Protein AF-A0A165YW64-F1 (afdb_monomer_lite)

Foldseek 3Di:
DDDDDDDDDDPPVVVLVVQLVVLLVVLVVLCVVFVQWDAPSVLRKIFGDLPDDFLQLEAEEEEEQALQLSQLRSLLHFQLFHRMYTYHSHRQGHHALVSLLVRCCRSCSPHQHYEYEYWLNHDPVNVVRNVSSVVVCCVPPVHHYYYAYAANAPDDTRRQSSNLLRLLLSNLSRVHFGPVQSRLLSHLQRLQKFKDKDFDAALLVVQPDPDDDSVVVSLVVLLVVLVVRVCCRQVPCPRHVAGNLHDDPPDPDWEKEKEKEWEANYDPVNLVSNVVSNQVVCVVVVHFYPFYYYWYRPGPPNTGMIMIMMGRQVSSVVSSLVVQLVVVVVVCVVDDDDDDDPVRSVVVSVVVVVVSVRDRSQVSLQDDTSGNTRDHGTDRPPPPPPPDPDDDDDDDDDDPDDDDDDDDDDDDDDDDDDDDDDDDDDDDDDPDDDDDDDDDDDDDDDDDDDDDD

Organism: NCBI:txid1314776

Structure (mmCIF, N/CA/C/O backbone):
data_AF-A0A165YW64-F1
#
_entry.id   AF-A0A165YW64-F1
#
loop_
_atom_site.group_PDB
_atom_site.id
_atom_site.type_symbol
_atom_site.label_atom_id
_atom_site.label_alt_id
_atom_site.label_comp_id
_atom_site.label_asym_id
_atom_site.label_entity_id
_atom_site.label_seq_id
_atom_site.pdbx_PDB_ins_code
_atom_site.Cartn_x
_atom_site.Cartn_y
_atom_site.Cartn_z
_atom_site.occupancy
_atom_site.B_iso_or_equiv
_atom_site.auth_seq_id
_atom_site.auth_comp_id
_atom_site.auth_asym_id
_atom_site.auth_atom_id
_atom_site.pdbx_PDB_model_num
ATOM 1 N N . MET A 1 1 ? 56.753 17.515 10.673 1.00 36.50 1 MET A N 1
ATOM 2 C CA . MET A 1 1 ? 55.726 18.002 9.728 1.00 36.50 1 MET A CA 1
ATOM 3 C C . MET A 1 1 ? 55.864 17.228 8.427 1.00 36.50 1 MET A C 1
ATOM 5 O O . MET A 1 1 ? 56.691 17.586 7.604 1.00 36.50 1 MET A O 1
ATOM 9 N N . ILE A 1 2 ? 55.116 16.137 8.265 1.00 29.62 2 ILE A N 1
ATOM 10 C CA . ILE A 1 2 ? 54.940 15.476 6.967 1.00 29.62 2 ILE A CA 1
ATOM 11 C C . ILE A 1 2 ? 53.441 15.556 6.698 1.00 29.62 2 ILE A C 1
ATOM 13 O O . ILE A 1 2 ? 52.649 14.894 7.360 1.00 29.62 2 ILE A O 1
ATOM 17 N N . SER A 1 3 ? 53.073 16.486 5.820 1.00 30.42 3 SER A N 1
ATOM 18 C CA . SER A 1 3 ? 51.705 16.710 5.366 1.00 30.42 3 SER A CA 1
ATOM 19 C C . SER A 1 3 ? 51.366 15.645 4.328 1.00 30.42 3 SER A C 1
ATOM 21 O O . SER A 1 3 ? 51.905 15.658 3.221 1.00 30.42 3 SER A O 1
ATOM 23 N N . THR A 1 4 ? 50.505 14.695 4.685 1.00 31.25 4 THR A N 1
ATOM 24 C CA . THR A 1 4 ? 49.894 13.768 3.732 1.00 31.25 4 THR A CA 1
ATOM 25 C C . THR A 1 4 ? 48.622 14.401 3.182 1.00 31.25 4 THR A C 1
ATOM 27 O O . THR A 1 4 ? 47.526 14.264 3.718 1.00 31.25 4 THR A O 1
ATOM 30 N N . SER A 1 5 ? 48.781 15.113 2.070 1.00 33.47 5 SER A N 1
ATOM 31 C CA . SER A 1 5 ? 47.681 15.517 1.196 1.00 33.47 5 SER A CA 1
ATOM 32 C C . SER A 1 5 ? 47.008 14.255 0.629 1.00 33.47 5 SER A C 1
ATOM 34 O O . SER A 1 5 ? 47.490 13.673 -0.347 1.00 33.47 5 SER A O 1
ATOM 36 N N . LYS A 1 6 ? 45.888 13.826 1.222 1.00 32.44 6 LYS A N 1
ATOM 37 C CA . LYS A 1 6 ? 44.935 12.928 0.558 1.00 32.44 6 LYS A CA 1
ATOM 38 C C . LYS A 1 6 ? 44.169 13.740 -0.489 1.00 32.44 6 LYS A C 1
ATOM 40 O O . LYS A 1 6 ? 43.335 14.570 -0.143 1.00 32.44 6 LYS A O 1
ATOM 45 N N . LYS A 1 7 ? 44.464 13.502 -1.768 1.00 32.09 7 LYS A N 1
ATOM 46 C CA . LYS A 1 7 ? 43.533 13.824 -2.859 1.00 32.09 7 LYS A CA 1
ATOM 47 C C . LYS A 1 7 ? 42.295 12.921 -2.720 1.00 32.09 7 LYS A C 1
ATOM 49 O O . LYS A 1 7 ? 42.489 11.739 -2.436 1.00 32.09 7 LYS A O 1
ATOM 54 N N . PRO A 1 8 ? 41.067 13.419 -2.936 1.00 33.09 8 PRO A N 1
ATOM 55 C CA . PRO A 1 8 ? 39.895 12.559 -3.026 1.00 33.09 8 PRO A CA 1
ATOM 56 C C . PRO A 1 8 ? 39.955 11.795 -4.356 1.00 33.09 8 PRO A C 1
ATOM 58 O O . PRO A 1 8 ? 40.116 12.393 -5.421 1.00 33.09 8 PRO A O 1
ATOM 61 N N . VAL A 1 9 ? 39.898 10.469 -4.281 1.00 35.78 9 VAL A N 1
ATOM 62 C CA . VAL A 1 9 ? 39.930 9.547 -5.420 1.00 35.78 9 VAL A CA 1
ATOM 63 C C . VAL A 1 9 ? 38.568 8.852 -5.470 1.00 35.78 9 VAL A C 1
ATOM 65 O O . VAL A 1 9 ? 38.279 8.038 -4.613 1.00 35.78 9 VAL A O 1
ATOM 68 N N . SER A 1 10 ? 37.736 9.232 -6.444 1.00 39.12 10 SER A N 1
ATOM 69 C CA . SER A 1 10 ? 36.777 8.378 -7.175 1.00 39.12 10 SER A CA 1
ATOM 70 C C . SER A 1 10 ? 36.027 7.245 -6.432 1.00 39.12 10 SER A C 1
ATOM 72 O O . SER A 1 10 ? 36.066 6.104 -6.895 1.00 39.12 10 SER A O 1
ATOM 74 N N . ASP A 1 11 ? 35.303 7.533 -5.348 1.00 42.44 11 ASP A N 1
ATOM 75 C CA . ASP A 1 11 ? 34.537 6.507 -4.607 1.00 42.44 11 ASP A CA 1
ATOM 76 C C . ASP A 1 11 ? 33.078 6.307 -5.089 1.00 42.44 11 ASP A C 1
ATOM 78 O O . ASP A 1 11 ? 32.465 5.282 -4.785 1.00 42.44 11 ASP A O 1
ATOM 82 N N . ASP A 1 12 ? 32.521 7.204 -5.912 1.00 44.50 12 ASP A N 1
ATOM 83 C CA . ASP A 1 12 ? 31.089 7.146 -6.272 1.00 44.50 12 ASP A CA 1
ATOM 84 C C . ASP A 1 12 ? 30.727 6.030 -7.275 1.00 44.50 12 ASP A C 1
ATOM 86 O O . ASP A 1 12 ? 29.660 5.424 -7.176 1.00 44.50 12 ASP A O 1
ATOM 90 N N . LEU A 1 13 ? 31.612 5.679 -8.219 1.00 42.59 13 LEU A N 1
ATOM 91 C CA . LEU A 1 13 ? 31.300 4.655 -9.234 1.00 42.59 13 LEU A CA 1
ATOM 92 C C . LEU A 1 13 ? 31.351 3.213 -8.701 1.00 42.59 13 LEU A C 1
ATOM 94 O O . LEU A 1 13 ? 30.583 2.367 -9.164 1.00 42.59 13 LEU A O 1
ATOM 98 N N . ASN A 1 14 ? 32.217 2.927 -7.725 1.00 46.09 14 ASN A N 1
ATOM 99 C CA . ASN A 1 14 ? 32.322 1.586 -7.138 1.00 46.09 14 ASN A CA 1
ATOM 100 C C . ASN A 1 14 ? 31.138 1.278 -6.207 1.00 46.09 14 ASN A C 1
ATOM 102 O O . ASN A 1 14 ? 30.728 0.123 -6.089 1.00 46.09 14 ASN A O 1
ATOM 106 N N . ASN A 1 15 ? 30.548 2.304 -5.588 1.00 50.34 15 ASN A N 1
ATOM 107 C CA . ASN A 1 15 ? 29.422 2.136 -4.673 1.00 50.34 15 ASN A CA 1
ATOM 108 C C . ASN A 1 15 ? 28.105 1.848 -5.426 1.00 50.34 15 ASN A C 1
ATOM 110 O O . ASN A 1 15 ? 27.335 0.975 -5.031 1.00 50.34 15 ASN A O 1
ATOM 114 N N . ILE A 1 16 ? 27.881 2.491 -6.580 1.00 50.41 16 ILE A N 1
ATOM 115 C CA . ILE A 1 16 ? 26.672 2.301 -7.408 1.00 50.41 16 ILE A CA 1
ATOM 116 C C . ILE A 1 16 ? 26.576 0.873 -7.979 1.00 50.41 16 ILE A C 1
ATOM 118 O O . ILE A 1 16 ? 25.490 0.287 -8.012 1.00 50.41 16 ILE A O 1
ATOM 122 N N . GLN A 1 17 ? 27.702 0.271 -8.389 1.00 52.69 17 GLN A N 1
ATOM 123 C CA . GLN A 1 17 ? 27.714 -1.130 -8.842 1.00 52.69 17 GLN A CA 1
ATOM 124 C C . GLN A 1 17 ? 27.341 -2.111 -7.715 1.00 52.69 17 GLN A C 1
ATOM 126 O O . GLN A 1 17 ? 26.695 -3.126 -7.984 1.00 52.69 17 GLN A O 1
ATOM 131 N N . SER A 1 18 ? 27.667 -1.780 -6.460 1.00 66.38 18 SER A N 1
ATOM 132 C CA . SER A 1 18 ? 27.325 -2.584 -5.281 1.00 66.38 18 SER A CA 1
ATOM 133 C C . SER A 1 18 ? 25.813 -2.585 -5.006 1.00 66.38 18 SER A C 1
ATOM 135 O O . SER A 1 18 ? 25.201 -3.656 -4.967 1.00 66.38 18 SER A O 1
ATOM 137 N N . TYR A 1 19 ? 25.169 -1.411 -4.941 1.00 69.94 19 TYR A N 1
ATOM 138 C CA . TYR A 1 19 ? 23.734 -1.299 -4.621 1.00 69.94 19 TYR A CA 1
ATOM 139 C C . TYR A 1 19 ? 22.820 -1.929 -5.669 1.00 69.94 19 TYR A C 1
ATOM 141 O O . TYR A 1 19 ? 21.901 -2.673 -5.323 1.00 69.94 19 TYR A O 1
ATOM 149 N N . LYS A 1 20 ? 23.096 -1.709 -6.959 1.00 78.19 20 LYS A N 1
ATOM 150 C CA . LYS A 1 20 ? 22.310 -2.325 -8.036 1.00 78.19 20 LYS A CA 1
ATOM 151 C C . LYS A 1 20 ? 22.379 -3.853 -7.987 1.00 78.19 20 LYS A C 1
ATOM 153 O O . LYS A 1 20 ? 21.370 -4.528 -8.187 1.00 78.19 20 LYS A O 1
ATOM 158 N N . SER A 1 21 ? 23.562 -4.407 -7.712 1.00 82.31 21 SER A N 1
ATOM 159 C CA . SER A 1 21 ? 23.748 -5.858 -7.608 1.00 82.31 21 SER A CA 1
ATOM 160 C C . SER A 1 21 ? 23.014 -6.457 -6.401 1.00 82.31 21 SER A C 1
ATOM 162 O O . SER A 1 21 ? 22.414 -7.532 -6.515 1.00 82.31 21 SER A O 1
ATOM 164 N N . LEU A 1 22 ? 22.988 -5.732 -5.277 1.00 82.50 22 LEU A N 1
ATOM 165 C CA . LEU A 1 22 ? 22.268 -6.119 -4.068 1.00 82.50 22 LEU A CA 1
ATOM 166 C C . LEU A 1 22 ? 20.752 -6.069 -4.282 1.00 82.50 22 LEU A C 1
ATOM 168 O O . LEU A 1 22 ? 20.064 -7.042 -3.975 1.00 82.50 22 LEU A O 1
ATOM 172 N N . LEU A 1 23 ? 20.248 -4.987 -4.884 1.00 84.94 23 LEU A N 1
ATOM 173 C CA . LEU A 1 23 ? 18.842 -4.839 -5.259 1.00 84.94 23 LEU A CA 1
ATOM 174 C C . LEU A 1 23 ? 18.388 -6.002 -6.144 1.00 84.94 23 LEU A C 1
ATOM 176 O O . LEU A 1 23 ? 17.419 -6.682 -5.821 1.00 84.94 23 LEU A O 1
ATOM 180 N N . LEU A 1 24 ? 19.110 -6.284 -7.232 1.00 89.31 24 LEU A N 1
ATOM 181 C CA . LEU A 1 24 ? 18.745 -7.373 -8.141 1.00 89.31 24 LEU A CA 1
ATOM 182 C C . LEU A 1 24 ? 18.795 -8.746 -7.462 1.00 89.31 24 LEU A C 1
ATOM 184 O O . LEU A 1 24 ? 17.939 -9.586 -7.736 1.00 89.31 24 LEU A O 1
ATOM 188 N N . SER A 1 25 ? 19.759 -8.976 -6.569 1.00 89.19 25 SER A N 1
ATOM 189 C CA . SER A 1 25 ? 19.835 -10.218 -5.789 1.00 89.19 25 SER A CA 1
ATOM 190 C C . SER A 1 25 ? 18.644 -10.355 -4.838 1.00 89.19 25 SER A C 1
ATOM 192 O O . SER A 1 25 ? 18.049 -11.430 -4.762 1.00 89.19 25 SER A O 1
ATOM 194 N N . SER A 1 26 ? 18.248 -9.259 -4.186 1.00 86.81 26 SER A N 1
ATOM 195 C CA . SER A 1 26 ? 17.062 -9.192 -3.329 1.00 86.81 26 SER A CA 1
ATOM 196 C C . SER A 1 26 ? 15.780 -9.478 -4.121 1.00 86.81 26 SER A C 1
ATOM 198 O O . SER A 1 26 ? 15.057 -10.418 -3.798 1.00 86.81 26 SER A O 1
ATOM 200 N N . LEU A 1 27 ? 15.548 -8.787 -5.242 1.00 90.88 27 LEU A N 1
ATOM 201 C CA . LEU A 1 27 ? 14.372 -9.017 -6.096 1.00 90.88 27 LEU A CA 1
ATOM 202 C C . LEU A 1 27 ? 14.333 -10.437 -6.669 1.00 90.88 27 LEU A C 1
ATOM 204 O O . LEU A 1 27 ? 13.272 -11.050 -6.787 1.00 90.88 27 LEU A O 1
ATOM 208 N N . ARG A 1 28 ? 15.498 -10.996 -7.007 1.00 91.81 28 ARG A N 1
ATOM 209 C CA . ARG A 1 28 ? 15.595 -12.385 -7.455 1.00 91.81 28 ARG A CA 1
ATOM 210 C C . ARG A 1 28 ? 15.244 -13.349 -6.326 1.00 91.81 28 ARG A C 1
ATOM 212 O O . ARG A 1 28 ? 14.564 -14.337 -6.586 1.00 91.81 28 ARG A O 1
ATOM 219 N N . SER A 1 29 ? 15.626 -13.053 -5.085 1.00 89.75 29 SER A N 1
ATOM 220 C CA . SER A 1 29 ? 15.212 -13.853 -3.927 1.00 89.75 29 SER A CA 1
ATOM 221 C C . SER A 1 29 ? 13.689 -13.889 -3.773 1.00 89.75 29 SER A C 1
ATOM 223 O O . SER A 1 29 ? 13.132 -14.962 -3.542 1.00 89.75 29 SER A O 1
ATOM 225 N N . SER A 1 30 ? 12.995 -12.776 -4.046 1.00 89.12 30 SER A N 1
ATOM 226 C CA . SER A 1 30 ? 11.531 -12.744 -4.050 1.00 89.12 30 SER A CA 1
ATOM 227 C C . SER A 1 30 ? 10.937 -13.726 -5.064 1.00 89.12 30 SER A C 1
ATOM 229 O O . SER A 1 30 ? 9.954 -14.386 -4.748 1.00 89.12 30 SER A O 1
ATOM 231 N N . THR A 1 31 ? 11.545 -13.921 -6.237 1.00 92.12 31 THR A N 1
ATOM 232 C CA . THR A 1 31 ? 11.069 -14.942 -7.197 1.00 92.12 31 THR A CA 1
ATOM 233 C C . THR A 1 31 ? 11.276 -16.383 -6.720 1.00 92.12 31 THR A C 1
ATOM 235 O O . THR A 1 31 ? 10.506 -17.267 -7.082 1.00 92.12 31 THR A O 1
ATOM 238 N N . PHE A 1 32 ? 12.280 -16.639 -5.875 1.00 90.94 32 PHE A N 1
ATOM 239 C CA . PHE A 1 32 ? 12.484 -17.964 -5.280 1.00 90.94 32 PHE A CA 1
ATOM 240 C C . PHE A 1 32 ? 11.483 -18.250 -4.159 1.00 90.94 32 PHE A C 1
ATOM 242 O O . PHE A 1 32 ? 11.038 -19.385 -4.009 1.00 90.94 32 PHE A O 1
ATOM 249 N N . LEU A 1 33 ? 11.123 -17.223 -3.386 1.00 88.69 33 LEU A N 1
ATOM 250 C CA . LEU A 1 33 ? 10.154 -17.323 -2.294 1.00 88.69 33 LEU A CA 1
ATOM 251 C C . LEU A 1 33 ? 8.702 -17.310 -2.788 1.00 88.69 33 LEU A C 1
ATOM 253 O O . LEU A 1 33 ? 7.826 -17.857 -2.125 1.00 88.69 33 LEU A O 1
ATOM 257 N N . ASN A 1 34 ? 8.435 -16.705 -3.948 1.00 89.69 34 ASN A N 1
ATOM 258 C CA . ASN A 1 34 ? 7.115 -16.681 -4.562 1.00 89.69 34 ASN A CA 1
ATOM 259 C C . ASN A 1 34 ? 7.194 -17.034 -6.059 1.00 89.69 34 ASN A C 1
ATOM 261 O O . ASN A 1 34 ? 7.514 -16.165 -6.875 1.00 89.69 34 ASN A O 1
ATOM 265 N N . PRO A 1 35 ? 6.831 -18.274 -6.446 1.00 89.75 35 PRO A N 1
ATOM 266 C CA . PRO A 1 35 ? 6.928 -18.744 -7.829 1.00 89.75 35 PRO A CA 1
ATOM 267 C C . PRO A 1 35 ? 5.914 -18.081 -8.773 1.00 89.75 35 PRO A C 1
ATOM 269 O O . PRO A 1 35 ? 5.966 -18.295 -9.981 1.00 89.75 35 PRO A O 1
ATOM 272 N N . THR A 1 36 ? 4.977 -17.284 -8.247 1.00 91.31 36 THR A N 1
ATOM 273 C CA . THR A 1 36 ? 4.047 -16.497 -9.069 1.00 91.31 36 THR A CA 1
ATOM 274 C C . THR A 1 36 ? 4.694 -15.247 -9.666 1.00 91.31 36 THR A C 1
ATOM 276 O O . THR A 1 36 ? 4.102 -14.623 -10.549 1.00 91.31 36 THR A O 1
ATOM 279 N N . LEU A 1 37 ? 5.895 -14.883 -9.204 1.00 94.00 37 LEU A N 1
ATOM 280 C CA . LEU A 1 37 ? 6.587 -13.657 -9.577 1.00 94.00 37 LEU A CA 1
ATOM 281 C C . LEU A 1 37 ? 7.701 -13.911 -10.588 1.00 94.00 37 LEU A C 1
ATOM 283 O O . LEU A 1 37 ? 8.436 -14.892 -10.516 1.00 94.00 37 LEU A O 1
ATOM 287 N N . ASN A 1 38 ? 7.871 -12.952 -11.488 1.00 95.44 38 ASN A N 1
ATOM 288 C CA . ASN A 1 38 ? 8.971 -12.869 -12.432 1.00 95.44 38 ASN A CA 1
ATOM 289 C C . ASN A 1 38 ? 9.756 -11.576 -12.204 1.00 95.44 38 ASN A C 1
ATOM 291 O O . ASN A 1 38 ? 9.208 -10.563 -11.772 1.00 95.44 38 ASN A O 1
ATOM 295 N N . LEU A 1 39 ? 11.042 -11.603 -12.551 1.00 95.50 39 LEU A N 1
ATOM 296 C CA . LEU A 1 39 ? 11.927 -10.446 -12.481 1.00 95.50 39 LEU A CA 1
ATOM 297 C C . LEU A 1 39 ? 12.366 -10.040 -13.887 1.00 95.50 39 LEU A C 1
ATOM 299 O O . LEU A 1 39 ? 12.982 -10.821 -14.610 1.00 95.50 39 LEU A O 1
ATOM 303 N N . HIS A 1 40 ? 12.099 -8.791 -14.251 1.00 95.56 40 HIS A N 1
ATOM 304 C CA . HIS A 1 40 ? 12.724 -8.137 -15.389 1.00 95.56 40 HIS A CA 1
ATOM 305 C C . HIS A 1 40 ? 13.933 -7.329 -14.902 1.00 95.56 40 HIS A C 1
ATOM 307 O O . HIS A 1 40 ? 13.819 -6.171 -14.495 1.00 95.56 40 HIS A O 1
ATOM 313 N N . SER A 1 41 ? 15.107 -7.965 -14.931 1.00 91.75 41 SER A N 1
ATOM 314 C CA . SER A 1 41 ? 16.349 -7.411 -14.381 1.00 91.75 41 SER A CA 1
ATOM 315 C C . SER A 1 41 ? 16.764 -6.047 -14.955 1.00 91.75 41 SER A C 1
ATOM 317 O O . SER A 1 41 ? 17.213 -5.219 -14.168 1.00 91.75 41 SER A O 1
ATOM 319 N N . PRO A 1 42 ? 16.630 -5.751 -16.269 1.00 90.75 42 PRO A N 1
ATOM 320 C CA . PRO A 1 42 ? 17.083 -4.467 -16.812 1.00 90.75 42 PRO A CA 1
ATOM 321 C C . PRO A 1 42 ? 16.368 -3.247 -16.223 1.00 90.75 42 PRO A C 1
ATOM 323 O O . PRO A 1 42 ? 17.004 -2.217 -16.026 1.00 90.75 42 PRO A O 1
ATOM 326 N N . SER A 1 43 ? 15.072 -3.369 -15.921 1.00 91.38 43 SER A N 1
ATOM 327 C CA . SER A 1 43 ? 14.282 -2.288 -15.314 1.00 91.38 43 SER A CA 1
ATOM 328 C C . SER A 1 43 ? 14.128 -2.426 -13.801 1.00 91.38 43 SER A C 1
ATOM 330 O O . SER A 1 43 ? 13.444 -1.604 -13.200 1.00 91.38 43 SER A O 1
ATOM 332 N N . SER A 1 44 ? 14.736 -3.445 -13.181 1.00 92.06 44 SER A N 1
ATOM 333 C CA . SER A 1 44 ? 14.500 -3.804 -11.776 1.00 92.06 44 SER A CA 1
ATOM 334 C C . SER A 1 44 ? 13.005 -3.943 -11.463 1.00 92.06 44 SER A C 1
ATOM 336 O O . SER A 1 44 ? 12.527 -3.435 -10.457 1.00 92.06 44 SER A O 1
ATOM 338 N N . THR A 1 45 ? 12.241 -4.595 -12.341 1.00 94.44 45 THR A N 1
ATOM 339 C CA . THR A 1 45 ? 10.790 -4.743 -12.159 1.00 94.44 45 THR A CA 1
ATOM 340 C C . THR A 1 45 ? 10.443 -6.162 -11.739 1.00 94.44 45 THR A C 1
ATOM 342 O O . THR A 1 45 ? 10.720 -7.115 -12.468 1.00 94.44 45 THR A O 1
ATOM 345 N N . LEU A 1 46 ? 9.780 -6.291 -10.596 1.00 95.31 46 LEU A N 1
ATOM 346 C CA . LEU A 1 46 ? 9.135 -7.522 -10.154 1.00 95.31 46 LEU A CA 1
ATOM 347 C C . LEU A 1 46 ? 7.677 -7.497 -10.624 1.00 95.31 46 LEU A C 1
ATOM 349 O O . LEU A 1 46 ? 7.024 -6.465 -10.509 1.00 95.31 46 LEU A O 1
ATOM 353 N N . TYR A 1 47 ? 7.158 -8.587 -11.178 1.00 96.25 47 TYR A N 1
ATOM 354 C CA . TYR A 1 47 ? 5.783 -8.624 -11.681 1.00 96.25 47 TYR A CA 1
ATOM 355 C C . TYR A 1 47 ? 5.162 -10.010 -11.561 1.00 96.25 47 TYR A C 1
ATOM 357 O O . TYR A 1 47 ? 5.843 -11.030 -11.652 1.00 96.25 47 TYR A O 1
ATOM 365 N N . VAL A 1 48 ? 3.849 -10.043 -11.367 1.00 94.56 48 VAL A N 1
ATOM 366 C CA . VAL A 1 48 ? 3.052 -11.268 -11.341 1.00 94.56 48 VAL A CA 1
ATOM 367 C C . VAL A 1 48 ? 3.021 -11.880 -12.737 1.00 94.56 48 VAL A C 1
ATOM 369 O O . VAL A 1 48 ? 2.834 -11.182 -13.734 1.00 94.56 48 VAL A O 1
ATOM 372 N N . SER A 1 49 ? 3.187 -13.200 -12.817 1.00 91.00 49 SER A N 1
ATOM 373 C CA . SER A 1 49 ? 3.159 -13.938 -14.076 1.00 91.00 49 SER A CA 1
ATOM 374 C C . SER A 1 49 ? 1.885 -13.637 -14.884 1.00 91.00 49 SER A C 1
ATOM 376 O O . SER A 1 49 ? 0.782 -13.849 -14.371 1.00 91.00 49 SER A O 1
ATOM 378 N N . PRO A 1 50 ? 2.001 -13.212 -16.160 1.00 83.38 50 PRO A N 1
ATOM 379 C CA . PRO A 1 50 ? 0.852 -12.926 -17.025 1.00 83.38 50 PRO A CA 1
ATOM 380 C C . PRO A 1 50 ? -0.090 -14.118 -17.218 1.00 83.38 50 PRO A C 1
ATOM 382 O O . PRO A 1 50 ? -1.268 -13.941 -17.504 1.00 83.38 50 PRO A O 1
ATOM 385 N N . SER A 1 51 ? 0.435 -15.337 -17.055 1.00 79.88 51 SER A N 1
ATOM 386 C CA . SER A 1 51 ? -0.328 -16.586 -17.169 1.00 79.88 51 SER A CA 1
ATOM 387 C C . SER A 1 51 ? -1.317 -16.823 -16.022 1.00 79.88 51 SER A C 1
ATOM 389 O O . SER A 1 51 ? -2.195 -17.675 -16.145 1.00 79.88 51 SER A O 1
ATOM 391 N N . LEU A 1 52 ? -1.200 -16.084 -14.914 1.00 81.44 52 LEU A N 1
ATOM 392 C CA . LEU A 1 52 ? -2.092 -16.230 -13.771 1.00 81.44 52 LEU A CA 1
ATOM 393 C C . LEU A 1 52 ? -3.398 -15.481 -14.013 1.00 81.44 52 LEU A C 1
ATOM 395 O O . LEU A 1 52 ? -3.432 -14.249 -14.105 1.00 81.44 52 LEU A O 1
ATOM 399 N N . THR A 1 53 ? -4.484 -16.247 -14.082 1.00 72.31 53 THR A N 1
ATOM 400 C CA . THR A 1 53 ? -5.840 -15.721 -14.208 1.00 72.31 53 THR A CA 1
ATOM 401 C C . THR A 1 53 ? -6.182 -14.862 -12.995 1.00 72.31 53 THR A C 1
ATOM 403 O O . THR A 1 53 ? -5.936 -15.245 -11.855 1.00 72.31 53 THR A O 1
ATOM 406 N N . SER A 1 54 ? -6.738 -13.685 -13.250 1.00 77.69 54 SER A N 1
ATOM 407 C CA . SER A 1 54 ? -7.203 -12.750 -12.231 1.00 77.69 54 SER A CA 1
ATOM 408 C C . SER A 1 54 ? -8.380 -11.979 -12.790 1.00 77.69 54 SER A C 1
ATOM 410 O O . SER A 1 54 ? -8.386 -11.648 -13.978 1.00 77.69 54 SER A O 1
ATOM 412 N N . LEU A 1 55 ? -9.355 -11.709 -11.928 1.00 73.50 55 LEU A N 1
ATOM 413 C CA . LEU A 1 55 ? -10.553 -10.944 -12.264 1.00 73.50 55 LEU A CA 1
ATOM 414 C C . LEU A 1 55 ? -10.281 -9.436 -12.319 1.00 73.50 55 LEU A C 1
ATOM 416 O O . LEU A 1 55 ? -11.149 -8.679 -12.744 1.00 73.50 55 LEU A O 1
ATOM 420 N N . ALA A 1 56 ? -9.076 -9.003 -11.932 1.00 80.88 56 ALA A N 1
ATOM 421 C CA . ALA A 1 56 ? -8.699 -7.602 -11.944 1.00 80.88 56 ALA A CA 1
ATOM 422 C C . ALA A 1 56 ? -8.744 -7.018 -13.357 1.00 80.88 56 ALA A C 1
ATOM 424 O O . ALA A 1 56 ? -7.936 -7.387 -14.218 1.00 80.88 56 ALA A O 1
ATOM 425 N N . THR A 1 57 ? -9.669 -6.085 -13.558 1.00 85.00 57 THR A N 1
ATOM 426 C CA . THR A 1 57 ? -9.834 -5.267 -14.767 1.00 85.00 57 THR A CA 1
ATOM 427 C C . THR A 1 57 ? -8.800 -4.142 -14.818 1.00 85.00 57 THR A C 1
ATOM 429 O O . THR A 1 57 ? -8.262 -3.846 -15.885 1.00 85.00 57 THR A O 1
ATOM 432 N N . CYS A 1 58 ? -8.445 -3.594 -13.653 1.00 93.88 58 CYS A N 1
ATOM 433 C CA . CYS A 1 58 ? -7.391 -2.605 -13.472 1.00 93.88 58 CYS A CA 1
ATOM 434 C C . CYS A 1 58 ? -6.140 -3.234 -12.842 1.00 93.88 58 CYS A C 1
ATOM 436 O O . CYS A 1 58 ? -6.219 -3.968 -11.858 1.00 93.88 58 CYS A O 1
ATOM 438 N N . ALA A 1 59 ? -4.962 -2.943 -13.395 1.00 95.38 59 ALA A N 1
ATOM 439 C CA . ALA A 1 59 ? -3.689 -3.316 -12.785 1.00 95.38 59 ALA A CA 1
ATOM 440 C C . ALA A 1 59 ? -3.283 -2.294 -11.717 1.00 95.38 59 ALA A C 1
ATOM 442 O O . ALA A 1 59 ? -3.418 -1.092 -11.927 1.00 95.38 59 ALA A O 1
ATOM 443 N N . VAL A 1 60 ? -2.740 -2.759 -10.592 1.00 96.94 60 VAL A N 1
ATOM 444 C CA . VAL A 1 60 ? -2.150 -1.883 -9.568 1.00 96.94 60 VAL A CA 1
ATOM 445 C C . VAL A 1 60 ? -0.637 -2.032 -9.618 1.00 96.94 60 VAL A C 1
ATOM 447 O O . VAL A 1 60 ? -0.120 -3.144 -9.487 1.00 96.94 60 VAL A O 1
ATOM 450 N N . ILE A 1 61 ? 0.073 -0.930 -9.845 1.00 96.56 61 ILE A N 1
ATOM 451 C CA . ILE A 1 61 ? 1.525 -0.912 -10.050 1.00 96.56 61 ILE A CA 1
ATOM 452 C C . ILE A 1 61 ? 2.180 -0.092 -8.946 1.00 96.56 61 ILE A C 1
ATOM 454 O O . ILE A 1 61 ? 1.826 1.060 -8.732 1.00 96.56 61 ILE A O 1
ATOM 458 N N . GLY A 1 62 ? 3.153 -0.679 -8.260 1.00 94.38 62 GLY A N 1
ATOM 459 C CA . GLY A 1 62 ? 3.969 0.006 -7.268 1.00 94.38 62 GLY A CA 1
ATOM 460 C C . GLY A 1 62 ? 5.197 0.660 -7.890 1.00 94.38 62 GLY A C 1
ATOM 461 O O . GLY A 1 62 ? 5.934 0.026 -8.645 1.00 94.38 62 GLY A O 1
ATOM 462 N N . VAL A 1 63 ? 5.459 1.915 -7.554 1.00 92.19 63 VAL A N 1
ATOM 463 C CA . VAL A 1 63 ? 6.636 2.639 -8.033 1.00 92.19 63 VAL A CA 1
ATOM 464 C C . VAL A 1 63 ? 7.379 3.205 -6.838 1.00 92.19 63 VAL A C 1
ATOM 466 O O . VAL A 1 63 ? 6.906 4.121 -6.172 1.00 92.19 63 VAL A O 1
ATOM 469 N N . SER A 1 64 ? 8.558 2.653 -6.580 1.00 86.56 64 SER A N 1
ATOM 470 C CA . SER A 1 64 ? 9.444 3.108 -5.521 1.00 86.56 64 SER A CA 1
ATOM 471 C C . SER A 1 64 ? 10.641 3.844 -6.109 1.00 86.56 64 SER A C 1
ATOM 473 O O . SER A 1 64 ? 11.339 3.323 -6.977 1.00 86.56 64 SER A O 1
ATOM 475 N N . CYS A 1 65 ? 10.887 5.062 -5.631 1.00 80.62 65 CYS A N 1
ATOM 476 C CA . CYS A 1 65 ? 12.006 5.883 -6.093 1.00 80.62 65 CYS A CA 1
ATOM 477 C C . CYS A 1 65 ? 13.327 5.545 -5.390 1.00 80.62 65 CYS A C 1
ATOM 479 O O . CYS A 1 65 ? 14.390 5.887 -5.907 1.00 80.62 65 CYS A O 1
ATOM 481 N N . SER A 1 66 ? 13.270 4.859 -4.245 1.00 73.25 66 SER A N 1
ATOM 482 C CA . SER A 1 66 ? 14.415 4.583 -3.379 1.00 73.25 66 SER A CA 1
ATOM 483 C C . SER A 1 66 ? 14.616 3.088 -3.136 1.00 73.25 66 SER A C 1
ATOM 485 O O . SER A 1 66 ? 13.686 2.281 -3.196 1.00 73.25 66 SER A O 1
ATOM 487 N N . THR A 1 67 ? 15.843 2.700 -2.793 1.00 69.50 67 THR A N 1
ATOM 488 C CA . THR A 1 67 ? 16.124 1.326 -2.357 1.00 69.50 67 THR A CA 1
ATOM 489 C C . THR A 1 67 ? 15.636 1.021 -0.932 1.00 69.50 67 THR A C 1
ATOM 491 O O . THR A 1 67 ? 15.422 -0.145 -0.597 1.00 69.50 67 THR A O 1
ATOM 494 N N . SER A 1 68 ? 15.355 2.043 -0.117 1.00 65.19 68 SER A N 1
ATOM 495 C CA . SER A 1 68 ? 14.849 1.894 1.255 1.00 65.19 68 SER A CA 1
ATOM 496 C C . SER A 1 68 ? 13.390 1.429 1.335 1.00 65.19 68 SER A C 1
ATOM 498 O O . SER A 1 68 ? 12.999 0.821 2.325 1.00 65.19 68 SER A O 1
ATOM 500 N N . SER A 1 69 ? 12.590 1.613 0.285 1.00 66.56 69 SER A N 1
ATOM 501 C CA . SER A 1 69 ? 11.188 1.162 0.247 1.00 66.56 69 SER A CA 1
ATOM 502 C C . SER A 1 69 ? 11.004 -0.164 -0.508 1.00 66.56 69 SER A C 1
ATOM 504 O O . SER A 1 69 ? 9.874 -0.638 -0.667 1.00 66.56 69 SER A O 1
ATOM 506 N N . VAL A 1 70 ? 12.104 -0.792 -0.956 1.00 66.88 70 VAL A N 1
ATOM 507 C CA . VAL A 1 70 ? 12.084 -2.042 -1.741 1.00 66.88 70 VAL A CA 1
ATOM 508 C C . VAL A 1 70 ? 11.294 -3.123 -1.031 1.00 66.88 70 VAL A C 1
ATOM 510 O O . VAL A 1 70 ? 10.495 -3.816 -1.652 1.00 66.88 70 VAL A O 1
ATOM 513 N N . GLY A 1 71 ? 11.478 -3.224 0.279 1.00 64.81 71 GLY A N 1
ATOM 514 C CA . GLY A 1 71 ? 10.825 -4.234 1.079 1.00 64.81 71 GLY A CA 1
ATOM 515 C C . GLY A 1 71 ? 9.304 -4.190 1.090 1.00 64.81 71 GLY A C 1
ATOM 516 O O . GLY A 1 71 ? 8.652 -5.221 0.943 1.00 64.81 71 GLY A O 1
ATOM 517 N N . SER A 1 72 ? 8.742 -2.987 1.195 1.00 70.88 72 SER A N 1
ATOM 518 C CA . SER A 1 72 ? 7.297 -2.790 1.117 1.00 70.88 72 SER A CA 1
ATOM 519 C C . SER A 1 72 ? 6.787 -3.162 -0.277 1.00 70.88 72 SER A C 1
ATOM 521 O O . SER A 1 72 ? 5.974 -4.065 -0.426 1.00 70.88 72 SER A O 1
ATOM 523 N N . TYR A 1 73 ? 7.309 -2.550 -1.339 1.00 86.69 73 TYR A N 1
ATOM 524 C CA . TYR A 1 73 ? 6.734 -2.748 -2.675 1.00 86.69 73 TYR A CA 1
ATOM 525 C C . TYR A 1 73 ? 7.037 -4.133 -3.283 1.00 86.69 73 TYR A C 1
ATOM 527 O O . TYR A 1 73 ? 6.154 -4.739 -3.893 1.00 86.69 73 TYR A O 1
ATOM 535 N N . ALA A 1 74 ? 8.238 -4.690 -3.083 1.00 88.88 74 ALA A N 1
ATOM 536 C CA . ALA A 1 74 ? 8.567 -6.043 -3.546 1.00 88.88 74 ALA A CA 1
ATOM 537 C C . ALA A 1 74 ? 7.792 -7.099 -2.750 1.00 88.88 74 ALA A C 1
ATOM 539 O O . ALA A 1 74 ? 7.211 -8.013 -3.337 1.00 88.88 74 ALA A O 1
ATOM 540 N N . GLY A 1 75 ? 7.736 -6.943 -1.423 1.00 88.12 75 GLY A N 1
ATOM 541 C CA . GLY A 1 75 ? 7.037 -7.852 -0.518 1.00 88.12 75 GLY A CA 1
ATOM 542 C C . GLY A 1 75 ? 5.525 -7.906 -0.739 1.00 88.12 75 GLY A C 1
ATOM 543 O O . GLY A 1 75 ? 4.912 -8.941 -0.467 1.00 88.12 75 GLY A O 1
ATOM 544 N N . PHE A 1 76 ? 4.936 -6.830 -1.273 1.00 91.06 76 PHE A N 1
ATOM 545 C CA . PHE A 1 76 ? 3.516 -6.737 -1.633 1.00 91.06 76 PHE A CA 1
ATOM 546 C C . PHE A 1 76 ? 3.217 -6.950 -3.115 1.00 91.06 76 PHE A C 1
ATOM 548 O O . PHE A 1 76 ? 2.073 -6.792 -3.542 1.00 91.06 76 PHE A O 1
ATOM 555 N N . THR A 1 77 ? 4.211 -7.323 -3.918 1.00 94.00 77 THR A N 1
ATOM 556 C CA . THR A 1 77 ? 3.939 -7.760 -5.286 1.00 94.00 77 THR A CA 1
ATOM 557 C C . THR A 1 77 ? 3.432 -9.195 -5.268 1.00 94.00 77 THR A C 1
ATOM 559 O O . THR A 1 77 ? 4.077 -10.102 -4.743 1.00 94.00 77 THR A O 1
ATOM 562 N N . GLY A 1 78 ? 2.234 -9.392 -5.808 1.00 92.44 78 GLY A N 1
ATOM 563 C CA . GLY A 1 78 ? 1.481 -10.637 -5.743 1.00 92.44 78 GLY A CA 1
ATOM 564 C C . GLY A 1 78 ? -0.007 -10.410 -6.012 1.00 92.44 78 GLY A C 1
ATOM 565 O O . GLY A 1 78 ? -0.497 -9.281 -6.019 1.00 92.44 78 GLY A O 1
ATOM 566 N N . LEU A 1 79 ? -0.738 -11.504 -6.237 1.00 91.38 79 LEU A N 1
ATOM 567 C CA . LEU A 1 79 ? -2.197 -11.463 -6.410 1.00 91.38 79 LEU A CA 1
ATOM 568 C C . LEU A 1 79 ? -2.873 -10.826 -5.184 1.00 91.38 79 LEU A C 1
ATOM 570 O O . LEU A 1 79 ? -2.432 -11.056 -4.057 1.00 91.38 79 LEU A O 1
ATOM 574 N N . GLY A 1 80 ? -3.925 -10.032 -5.391 1.00 91.19 80 GLY A N 1
ATOM 575 C CA . GLY A 1 80 ? -4.618 -9.324 -4.306 1.00 91.19 80 GLY A CA 1
ATOM 576 C C . GLY A 1 80 ? -3.915 -8.071 -3.759 1.00 91.19 80 GLY A C 1
ATOM 577 O O . GLY A 1 80 ? -4.442 -7.453 -2.837 1.00 91.19 80 GLY A O 1
ATOM 578 N N . MET A 1 81 ? -2.740 -7.694 -4.283 1.00 93.88 81 MET A N 1
ATOM 579 C CA . MET A 1 81 ? -2.033 -6.443 -3.954 1.00 93.88 81 MET A CA 1
ATOM 580 C C . MET A 1 81 ? -1.447 -5.799 -5.227 1.00 93.88 81 MET A C 1
ATOM 582 O O . MET A 1 81 ? -2.204 -5.384 -6.104 1.00 93.88 81 MET A O 1
ATOM 586 N N . LEU A 1 82 ? -0.117 -5.705 -5.362 1.00 95.12 82 LEU A N 1
ATOM 587 C CA . LEU A 1 82 ? 0.534 -5.104 -6.529 1.00 95.12 82 LEU A CA 1
ATOM 588 C C . LEU A 1 82 ? 0.767 -6.145 -7.629 1.00 95.12 82 LEU A C 1
ATOM 590 O O . LEU A 1 82 ? 1.344 -7.207 -7.396 1.00 95.12 82 LEU A O 1
ATOM 594 N N . ARG A 1 83 ? 0.393 -5.816 -8.867 1.00 95.31 83 ARG A N 1
ATOM 595 C CA . ARG A 1 83 ? 0.637 -6.666 -10.042 1.00 95.31 83 ARG A CA 1
ATOM 596 C C . ARG A 1 83 ? 2.072 -6.567 -10.543 1.00 95.31 83 ARG A C 1
ATOM 598 O O . ARG A 1 83 ? 2.605 -7.536 -11.077 1.00 95.31 83 ARG A O 1
ATOM 605 N N . ALA A 1 84 ? 2.689 -5.405 -10.375 1.00 96.00 84 ALA A N 1
ATOM 606 C CA . ALA A 1 84 ? 4.111 -5.206 -10.585 1.00 96.00 84 ALA A CA 1
ATOM 607 C C . ALA A 1 84 ? 4.630 -4.105 -9.665 1.00 96.00 84 ALA A C 1
ATOM 609 O O . ALA A 1 84 ? 3.877 -3.224 -9.256 1.00 96.00 84 ALA A O 1
ATOM 610 N N . SER A 1 85 ? 5.926 -4.138 -9.390 1.00 94.94 85 SER A N 1
ATOM 611 C CA . SER A 1 85 ? 6.639 -3.093 -8.671 1.00 94.94 85 SER A CA 1
ATOM 612 C C . SER A 1 85 ? 7.977 -2.803 -9.333 1.00 94.94 85 SER A C 1
ATOM 614 O O . SER A 1 85 ? 8.680 -3.735 -9.737 1.00 94.94 85 SER A O 1
ATOM 616 N N . THR A 1 86 ? 8.361 -1.535 -9.398 1.00 93.81 86 THR A N 1
ATOM 617 C CA . THR A 1 86 ? 9.672 -1.112 -9.899 1.00 93.81 86 THR A CA 1
ATOM 618 C C . THR A 1 86 ? 10.377 -0.200 -8.908 1.00 93.81 86 THR A C 1
ATOM 620 O O . THR A 1 86 ? 9.723 0.487 -8.124 1.00 93.81 86 THR A O 1
ATOM 623 N N . PHE A 1 87 ? 11.709 -0.211 -8.952 1.00 88.38 87 PHE A N 1
ATOM 624 C CA . PHE A 1 87 ? 12.557 0.406 -7.934 1.00 88.38 87 PHE A CA 1
ATOM 625 C C . PHE A 1 87 ? 13.637 1.283 -8.566 1.00 88.38 87 PHE A C 1
ATOM 627 O O . PHE A 1 87 ? 14.248 0.905 -9.576 1.00 88.38 87 PHE A O 1
ATOM 634 N N . GLY A 1 88 ? 13.895 2.429 -7.938 1.00 84.25 88 GLY A N 1
ATOM 635 C CA . GLY A 1 88 ? 15.078 3.242 -8.195 1.00 84.25 88 GLY A CA 1
ATOM 636 C C . GLY A 1 88 ? 16.370 2.503 -7.837 1.00 84.25 88 GLY A C 1
ATOM 637 O O . GLY A 1 88 ? 16.364 1.471 -7.163 1.00 84.25 88 GLY A O 1
ATOM 638 N N . GLN A 1 89 ? 17.501 3.012 -8.327 1.00 75.50 89 GLN A N 1
ATOM 639 C CA . GLN A 1 89 ? 18.807 2.350 -8.171 1.00 75.50 89 GLN A CA 1
ATOM 640 C C . GLN A 1 89 ? 19.675 2.921 -7.035 1.00 75.50 89 GLN A C 1
ATOM 642 O O . GLN A 1 89 ? 20.810 2.474 -6.865 1.00 75.50 89 GLN A O 1
ATOM 647 N N . SER A 1 90 ? 19.166 3.880 -6.258 1.00 69.31 90 SER A N 1
ATOM 648 C CA . SER A 1 90 ? 19.842 4.465 -5.091 1.00 69.31 90 SER A CA 1
ATOM 649 C C . SER A 1 90 ? 18.851 4.813 -3.975 1.00 69.31 90 SER A C 1
ATOM 651 O O . SER A 1 90 ? 17.648 4.915 -4.211 1.00 69.31 90 SER A O 1
ATOM 653 N N . ASP A 1 91 ? 19.351 5.046 -2.757 1.00 60.06 91 ASP A N 1
ATOM 654 C CA . ASP A 1 91 ? 18.526 5.499 -1.624 1.00 60.06 91 ASP A CA 1
ATOM 655 C C . ASP A 1 91 ? 18.067 6.964 -1.766 1.00 60.06 91 ASP A C 1
ATOM 657 O O . ASP A 1 91 ? 17.099 7.373 -1.133 1.00 60.06 91 ASP A O 1
ATOM 661 N N . SER A 1 92 ? 18.733 7.755 -2.613 1.00 56.19 92 SER A N 1
ATOM 662 C CA . SER A 1 92 ? 18.501 9.197 -2.783 1.00 56.19 92 SER A CA 1
ATOM 663 C C . SER A 1 92 ? 17.445 9.570 -3.831 1.00 56.19 92 SER A C 1
ATOM 665 O O . SER A 1 92 ? 17.328 10.752 -4.142 1.00 56.19 92 SER A O 1
ATOM 667 N N . GLY A 1 93 ? 16.730 8.600 -4.406 1.00 62.97 93 GLY A N 1
ATOM 668 C CA . GLY A 1 93 ? 15.850 8.841 -5.554 1.00 62.97 93 GLY A CA 1
ATOM 669 C C . GLY A 1 93 ? 16.626 8.800 -6.869 1.00 62.97 93 GLY A C 1
ATOM 670 O O . GLY A 1 93 ? 17.540 9.598 -7.081 1.00 62.97 93 GLY A O 1
ATOM 671 N N . ASN A 1 94 ? 16.320 7.817 -7.719 1.00 75.94 94 ASN A N 1
ATOM 672 C CA . ASN A 1 94 ? 16.853 7.721 -9.083 1.00 75.94 94 ASN A CA 1
ATOM 673 C C . ASN A 1 94 ? 16.046 6.702 -9.900 1.00 75.94 94 ASN A C 1
ATOM 675 O O . ASN A 1 94 ? 16.527 5.592 -10.168 1.00 75.94 94 ASN A O 1
ATOM 679 N N . ILE A 1 95 ? 14.790 7.030 -10.205 1.00 88.75 95 ILE A N 1
ATOM 680 C CA . ILE A 1 95 ? 13.935 6.187 -11.048 1.00 88.75 95 ILE A CA 1
ATOM 681 C C . ILE A 1 95 ? 13.804 6.752 -12.459 1.00 88.75 95 ILE A C 1
ATOM 683 O O . ILE A 1 95 ? 13.473 7.920 -12.640 1.00 88.75 95 ILE A O 1
ATOM 687 N N . ASP A 1 96 ? 14.010 5.912 -13.471 1.00 90.25 96 ASP A N 1
ATOM 688 C CA . ASP A 1 96 ? 13.908 6.323 -14.870 1.00 90.25 96 ASP A CA 1
ATOM 689 C C . ASP A 1 96 ? 12.498 6.121 -15.441 1.00 90.25 96 ASP A C 1
ATOM 691 O O . ASP A 1 96 ? 11.802 5.150 -15.129 1.00 90.25 96 ASP A O 1
ATOM 695 N N . ALA A 1 97 ? 12.103 7.000 -16.369 1.00 94.12 97 ALA A N 1
ATOM 696 C CA . ALA A 1 97 ? 10.834 6.891 -17.092 1.00 94.12 97 ALA A CA 1
ATOM 697 C C . ALA A 1 97 ? 10.692 5.535 -17.811 1.00 94.12 97 ALA A C 1
ATOM 699 O O . ALA A 1 97 ? 9.616 4.942 -17.799 1.00 94.12 97 ALA A O 1
ATOM 700 N N . ASP A 1 98 ? 11.790 5.010 -18.364 1.00 94.44 98 ASP A N 1
ATOM 701 C CA . ASP A 1 98 ? 11.828 3.712 -19.047 1.00 94.44 98 ASP A CA 1
ATOM 702 C C . ASP A 1 98 ? 11.520 2.548 -18.087 1.00 94.44 98 ASP A C 1
ATOM 704 O O . ASP A 1 98 ? 10.908 1.552 -18.480 1.00 94.44 98 ASP A O 1
ATOM 708 N N . GLN A 1 99 ? 11.913 2.659 -16.810 1.00 94.62 99 GLN A N 1
ATOM 709 C CA . GLN A 1 99 ? 11.589 1.649 -15.799 1.00 94.62 99 GLN A CA 1
ATOM 710 C C . GLN A 1 99 ? 10.093 1.651 -15.485 1.00 94.62 99 GLN A C 1
ATOM 712 O O . GLN A 1 99 ? 9.478 0.586 -15.429 1.00 94.62 99 GLN A O 1
ATOM 717 N N . VAL A 1 100 ? 9.508 2.840 -15.321 1.00 96.25 100 VAL A N 1
ATOM 718 C CA . VAL A 1 100 ? 8.071 3.021 -15.067 1.00 96.25 100 VAL A CA 1
ATOM 719 C C . VAL A 1 100 ? 7.254 2.509 -16.249 1.00 96.25 100 VAL A C 1
ATOM 721 O O . VAL A 1 100 ? 6.354 1.688 -16.072 1.00 96.25 100 VAL A O 1
ATOM 724 N N . GLU A 1 101 ? 7.629 2.909 -17.464 1.00 96.38 101 GLU A N 1
ATOM 725 C CA . GLU A 1 101 ? 7.025 2.435 -18.705 1.00 96.38 101 GLU A CA 1
ATOM 726 C C . GLU A 1 101 ? 7.066 0.902 -18.779 1.00 96.38 101 GLU A C 1
ATOM 728 O O . GLU A 1 101 ? 6.049 0.239 -19.014 1.00 96.38 101 GLU A O 1
ATOM 733 N N . ARG A 1 102 ? 8.237 0.308 -18.512 1.00 96.56 102 ARG A N 1
ATOM 734 C CA . ARG A 1 102 ? 8.400 -1.144 -18.558 1.00 96.56 102 ARG A CA 1
ATOM 735 C C . ARG A 1 102 ? 7.549 -1.852 -17.511 1.00 96.56 102 ARG A C 1
ATOM 737 O O . ARG A 1 102 ? 6.959 -2.885 -17.838 1.00 96.56 102 ARG A O 1
ATOM 744 N N . ALA A 1 103 ? 7.476 -1.311 -16.298 1.00 96.50 103 ALA A N 1
ATOM 745 C CA . ALA A 1 103 ? 6.709 -1.871 -15.195 1.00 96.50 103 ALA A CA 1
ATOM 746 C C . ALA A 1 103 ? 5.209 -1.894 -15.480 1.00 96.50 103 ALA A C 1
ATOM 748 O O . ALA A 1 103 ? 4.576 -2.937 -15.311 1.00 96.50 103 ALA A O 1
ATOM 749 N N . ILE A 1 104 ? 4.664 -0.791 -15.996 1.00 96.88 104 ILE A N 1
ATOM 750 C CA . ILE A 1 104 ? 3.251 -0.701 -16.376 1.00 96.88 104 ILE A CA 1
ATOM 751 C C . ILE A 1 104 ? 2.946 -1.711 -17.483 1.00 96.88 104 ILE A C 1
ATOM 753 O O . ILE A 1 104 ? 2.004 -2.493 -17.363 1.00 96.88 104 ILE A O 1
ATOM 757 N N . LYS A 1 105 ? 3.779 -1.771 -18.529 1.00 95.31 105 LYS A N 1
ATOM 758 C CA . LYS A 1 105 ? 3.578 -2.712 -19.640 1.00 95.31 105 LYS A CA 1
ATOM 759 C C . LYS A 1 105 ? 3.615 -4.179 -19.187 1.00 95.31 105 LYS A C 1
ATOM 761 O O . LYS A 1 105 ? 2.816 -4.981 -19.664 1.00 95.31 105 LYS A O 1
ATOM 766 N N . LEU A 1 106 ? 4.530 -4.536 -18.280 1.00 95.25 106 LEU A N 1
ATOM 767 C CA . LEU A 1 106 ? 4.631 -5.898 -17.738 1.00 95.25 106 LEU A CA 1
ATOM 768 C C . LEU A 1 106 ? 3.468 -6.240 -16.797 1.00 95.25 106 LEU A C 1
ATOM 770 O O . LEU A 1 106 ? 2.948 -7.350 -16.864 1.00 95.25 106 LEU A O 1
ATOM 774 N N . GLY A 1 107 ? 3.051 -5.303 -15.941 1.00 93.88 107 GLY A N 1
ATOM 775 C CA . GLY A 1 107 ? 1.979 -5.527 -14.973 1.00 93.88 107 GLY A CA 1
ATOM 776 C C . GLY A 1 107 ? 0.576 -5.522 -15.584 1.00 93.88 107 GLY A C 1
ATOM 777 O O . GLY A 1 107 ? -0.273 -6.296 -15.151 1.00 93.88 107 GLY A O 1
ATOM 778 N N . CYS A 1 108 ? 0.318 -4.701 -16.608 1.00 92.56 108 CYS A N 1
ATOM 779 C CA . CYS A 1 108 ? -1.008 -4.624 -17.228 1.00 92.56 108 CYS A CA 1
ATOM 780 C C . CYS A 1 108 ? -1.340 -5.881 -18.040 1.00 92.56 108 CYS A C 1
ATOM 782 O O . CYS A 1 108 ? -2.460 -6.383 -17.942 1.00 92.56 108 CYS A O 1
ATOM 784 N N . ALA A 1 109 ? -0.373 -6.408 -18.805 1.00 83.19 109 ALA A N 1
ATOM 785 C CA . ALA A 1 109 ? -0.464 -7.679 -19.535 1.00 83.19 109 ALA A CA 1
ATOM 786 C C . ALA A 1 109 ? -1.854 -7.956 -20.162 1.00 83.19 109 ALA A C 1
ATOM 788 O O . ALA A 1 109 ? -2.475 -8.983 -19.885 1.00 83.19 109 ALA A O 1
ATOM 789 N N . GLY A 1 110 ? -2.360 -7.016 -20.971 1.00 83.19 110 GLY A N 1
ATOM 790 C CA . GLY A 1 110 ? -3.674 -7.112 -21.629 1.00 83.19 110 GLY A CA 1
ATOM 791 C C . GLY A 1 110 ? -4.830 -6.398 -20.917 1.00 83.19 110 GLY A C 1
ATOM 792 O O . GLY A 1 110 ? -5.967 -6.516 -21.359 1.00 83.19 110 GLY A O 1
ATOM 793 N N . ARG A 1 111 ? -4.561 -5.663 -19.834 1.00 89.94 111 ARG A N 1
ATOM 794 C CA . ARG A 1 111 ? -5.513 -4.731 -19.202 1.00 89.94 111 ARG A CA 1
ATOM 795 C C . ARG A 1 111 ? -5.449 -3.364 -19.856 1.00 89.94 111 ARG A C 1
ATOM 797 O O . ARG A 1 111 ? -4.381 -2.953 -20.295 1.00 89.94 111 ARG A O 1
ATOM 804 N N . GLU A 1 112 ? -6.579 -2.669 -19.842 1.00 91.81 112 GLU A N 1
ATOM 805 C CA . GLU A 1 112 ? -6.719 -1.304 -20.365 1.00 91.81 112 GLU A CA 1
ATOM 806 C C . GLU A 1 112 ? -6.584 -0.228 -19.281 1.00 91.81 112 GLU A C 1
ATOM 808 O O . GLU A 1 112 ? -6.447 0.953 -19.596 1.00 91.81 112 GLU A O 1
ATOM 813 N N . GLU A 1 113 ? -6.629 -0.625 -18.007 1.00 95.81 113 GLU A N 1
ATOM 814 C CA . GLU A 1 113 ? -6.631 0.284 -16.866 1.00 95.81 113 GLU A CA 1
ATOM 815 C C . GLU A 1 113 ? -5.475 -0.000 -15.908 1.00 95.81 113 GLU A C 1
ATOM 817 O O . GLU A 1 113 ? -5.141 -1.158 -15.632 1.00 95.81 113 GLU A O 1
ATOM 822 N N . CYS A 1 114 ? -4.875 1.067 -15.384 1.00 96.25 114 CYS A N 1
ATOM 823 C CA . CYS A 1 114 ? -3.752 1.002 -14.463 1.00 96.25 114 CYS A CA 1
ATOM 824 C C . CYS A 1 114 ? -3.850 2.092 -13.391 1.00 96.25 114 CYS A C 1
ATOM 826 O O . CYS A 1 114 ? -3.981 3.272 -13.710 1.00 96.25 114 CYS A O 1
ATOM 828 N N . LEU A 1 115 ? -3.685 1.718 -12.124 1.00 97.69 115 LEU A N 1
ATOM 829 C CA . LEU A 1 115 ? -3.448 2.656 -11.034 1.00 97.69 115 LEU A CA 1
ATOM 830 C C . LEU A 1 115 ? -2.011 2.509 -10.534 1.00 97.69 115 LEU A C 1
ATOM 832 O O . LEU A 1 115 ? -1.581 1.416 -10.160 1.00 97.69 115 LEU A O 1
ATOM 836 N N . VAL A 1 116 ? -1.271 3.613 -10.518 1.00 96.75 116 VAL A N 1
ATOM 837 C CA . VAL A 1 116 ? 0.114 3.656 -10.039 1.00 96.75 116 VAL A CA 1
ATOM 838 C C . VAL A 1 116 ? 0.153 4.173 -8.599 1.00 96.75 116 VAL A C 1
ATOM 840 O O . VAL A 1 116 ? -0.275 5.290 -8.326 1.00 96.75 116 VAL A O 1
ATOM 843 N N . ILE A 1 117 ? 0.686 3.382 -7.670 1.00 93.94 117 ILE A N 1
ATOM 844 C CA . ILE A 1 117 ? 0.973 3.804 -6.294 1.00 93.94 117 ILE A CA 1
ATOM 845 C C . ILE A 1 117 ? 2.436 4.235 -6.246 1.00 93.94 117 ILE A C 1
ATOM 847 O O . ILE A 1 117 ? 3.335 3.407 -6.411 1.00 93.94 117 ILE A O 1
ATOM 851 N N . VAL A 1 118 ? 2.667 5.530 -6.051 1.00 89.75 118 VAL A N 1
ATOM 852 C CA . VAL A 1 118 ? 4.004 6.135 -6.051 1.00 89.75 118 VAL A CA 1
ATOM 853 C C . VAL A 1 118 ? 4.487 6.315 -4.623 1.00 89.75 118 VAL A C 1
ATOM 855 O O . VAL A 1 118 ? 3.743 6.802 -3.789 1.00 89.75 118 VAL A O 1
ATOM 858 N N . ASP A 1 119 ? 5.733 5.968 -4.327 1.00 80.75 119 ASP A N 1
ATOM 859 C CA . ASP A 1 119 ? 6.300 6.123 -2.990 1.00 80.75 119 ASP A CA 1
ATOM 860 C C . ASP A 1 119 ? 6.290 7.579 -2.481 1.00 80.75 119 ASP A C 1
ATOM 862 O O . ASP A 1 119 ? 6.567 8.532 -3.209 1.00 80.75 119 ASP A O 1
ATOM 866 N N . GLY A 1 120 ? 5.994 7.757 -1.191 1.00 73.31 120 GLY A N 1
ATOM 867 C CA . GLY A 1 120 ? 5.896 9.077 -0.561 1.00 73.31 120 GLY A CA 1
ATOM 868 C C . GLY A 1 120 ? 7.246 9.784 -0.392 1.00 73.31 120 GLY A C 1
ATOM 869 O O . GLY A 1 120 ? 7.269 10.984 -0.123 1.00 73.31 120 GLY A O 1
ATOM 870 N N . GLY A 1 121 ? 8.359 9.058 -0.558 1.00 72.69 121 GLY A N 1
ATOM 871 C CA . GLY A 1 121 ? 9.727 9.587 -0.511 1.00 72.69 121 GLY A CA 1
ATOM 872 C C . GLY A 1 121 ? 10.279 10.112 -1.844 1.00 72.69 121 GLY A C 1
ATOM 873 O O . GLY A 1 121 ? 11.445 10.493 -1.894 1.00 72.69 121 GLY A O 1
ATOM 874 N N . CYS A 1 122 ? 9.490 10.115 -2.923 1.00 79.12 122 CYS A N 1
ATOM 875 C CA . CYS A 1 122 ? 9.942 10.577 -4.237 1.00 79.12 122 CYS A CA 1
ATOM 876 C C . CYS A 1 122 ? 10.172 12.098 -4.273 1.00 79.12 122 CYS A C 1
ATOM 878 O O . CYS A 1 122 ? 9.361 12.880 -3.766 1.00 79.12 122 CYS A O 1
ATOM 880 N N . THR A 1 123 ? 11.262 12.521 -4.918 1.00 84.25 123 THR A N 1
ATOM 881 C CA . THR A 1 123 ? 11.542 13.939 -5.184 1.00 84.25 123 THR A CA 1
ATOM 882 C C . THR A 1 123 ? 10.656 14.473 -6.312 1.00 84.25 123 THR A C 1
ATOM 884 O O . THR A 1 123 ? 10.108 13.703 -7.100 1.00 84.25 123 THR A O 1
ATOM 887 N N . ASP A 1 124 ? 10.544 15.797 -6.451 1.00 85.31 124 ASP A N 1
ATOM 888 C CA . ASP A 1 124 ? 9.809 16.399 -7.576 1.00 85.31 124 ASP A CA 1
ATOM 889 C C . ASP A 1 124 ? 10.393 15.975 -8.942 1.00 85.31 124 ASP A C 1
ATOM 891 O O . ASP A 1 124 ? 9.666 15.838 -9.926 1.00 85.31 124 ASP A O 1
ATOM 895 N N . GLU A 1 125 ? 11.702 15.709 -8.996 1.00 87.75 125 GLU A N 1
ATOM 896 C CA . GLU A 1 125 ? 12.386 15.207 -10.189 1.00 87.75 125 GLU A CA 1
ATOM 897 C C . GLU A 1 125 ? 11.994 13.755 -10.508 1.00 87.75 125 GLU A C 1
ATOM 899 O O . GLU A 1 125 ? 11.742 13.419 -11.668 1.00 87.75 125 GLU A O 1
ATOM 904 N N . ASP A 1 126 ? 11.883 12.902 -9.486 1.00 88.69 126 ASP A N 1
ATOM 905 C CA . ASP A 1 126 ? 11.383 11.533 -9.642 1.00 88.69 126 ASP A CA 1
ATOM 906 C C . ASP A 1 126 ? 9.924 11.529 -10.111 1.00 88.69 126 ASP A C 1
ATOM 908 O O . ASP A 1 126 ? 9.577 10.812 -11.049 1.00 88.69 126 ASP A O 1
ATOM 912 N N . LEU A 1 127 ? 9.072 12.369 -9.508 1.00 90.38 127 LEU A N 1
ATOM 913 C CA . LEU A 1 127 ? 7.665 12.501 -9.897 1.00 90.38 127 LEU A CA 1
ATOM 914 C C . LEU A 1 127 ? 7.521 12.916 -11.365 1.00 90.38 127 LEU A C 1
ATOM 916 O O . LEU A 1 127 ? 6.673 12.374 -12.075 1.00 90.38 127 LEU A O 1
ATOM 920 N N . LEU A 1 128 ? 8.379 13.821 -11.848 1.00 93.06 128 LEU A N 1
ATOM 921 C CA . LEU A 1 128 ? 8.412 14.199 -13.260 1.00 93.06 128 LEU A CA 1
ATOM 922 C C . LEU A 1 128 ? 8.772 13.008 -14.160 1.00 93.06 128 LEU A C 1
ATOM 924 O O . LEU A 1 128 ? 8.106 12.782 -15.172 1.00 93.06 128 LEU A O 1
ATOM 928 N N . ARG A 1 129 ? 9.795 12.219 -13.805 1.00 93.25 129 ARG A N 1
ATOM 929 C CA . ARG A 1 129 ? 10.181 11.022 -14.576 1.00 93.25 129 ARG A CA 1
ATOM 930 C C . ARG A 1 129 ? 9.082 9.963 -14.587 1.00 93.25 129 ARG A C 1
ATOM 932 O O . ARG A 1 129 ? 8.831 9.362 -15.632 1.00 93.25 129 ARG A O 1
ATOM 939 N N . ILE A 1 130 ? 8.400 9.772 -13.461 1.00 94.88 130 ILE A N 1
ATOM 940 C CA . ILE A 1 130 ? 7.255 8.863 -13.350 1.00 94.88 130 ILE A CA 1
ATOM 941 C C . ILE A 1 130 ? 6.120 9.320 -14.261 1.00 94.88 130 ILE A C 1
ATOM 943 O O . ILE A 1 130 ? 5.613 8.516 -15.043 1.00 94.88 130 ILE A O 1
ATOM 947 N N . ALA A 1 131 ? 5.776 10.610 -14.228 1.00 95.69 131 ALA A N 1
ATOM 948 C CA . ALA A 1 131 ? 4.749 11.178 -15.092 1.00 95.69 131 ALA A CA 1
ATOM 949 C C . ALA A 1 131 ? 5.089 10.987 -16.579 1.00 95.69 131 ALA A C 1
ATOM 951 O O . ALA A 1 131 ? 4.239 10.540 -17.344 1.00 95.69 131 ALA A O 1
ATOM 952 N N . ILE A 1 132 ? 6.342 11.230 -16.983 1.00 96.62 132 ILE A N 1
ATOM 953 C CA . ILE A 1 132 ? 6.805 10.976 -18.358 1.00 96.62 132 ILE A CA 1
ATOM 954 C C . ILE A 1 132 ? 6.638 9.495 -18.730 1.00 96.62 132 ILE A C 1
ATOM 956 O O . ILE A 1 132 ? 6.147 9.192 -19.816 1.00 96.62 132 ILE A O 1
ATOM 960 N N . GLY A 1 133 ? 7.027 8.571 -17.846 1.00 96.56 133 GLY A N 1
ATOM 961 C CA . GLY A 1 133 ? 6.866 7.133 -18.074 1.00 96.56 133 GLY A CA 1
ATOM 962 C C . GLY A 1 133 ? 5.401 6.723 -18.243 1.00 96.56 133 GLY A C 1
ATOM 963 O O . GLY A 1 133 ? 5.081 5.951 -19.143 1.00 96.56 133 GLY A O 1
ATOM 964 N N . MET A 1 134 ? 4.498 7.278 -17.430 1.00 97.00 134 MET A N 1
ATOM 965 C CA . MET A 1 134 ? 3.054 7.051 -17.553 1.00 97.00 134 MET A CA 1
ATOM 966 C C . MET A 1 134 ? 2.498 7.605 -18.869 1.00 97.00 134 MET A C 1
ATOM 968 O O . MET A 1 134 ? 1.779 6.891 -19.564 1.00 97.00 134 MET A O 1
ATOM 972 N N . GLU A 1 135 ? 2.849 8.840 -19.241 1.00 97.25 135 GLU A N 1
ATOM 973 C CA . GLU A 1 135 ? 2.375 9.470 -20.482 1.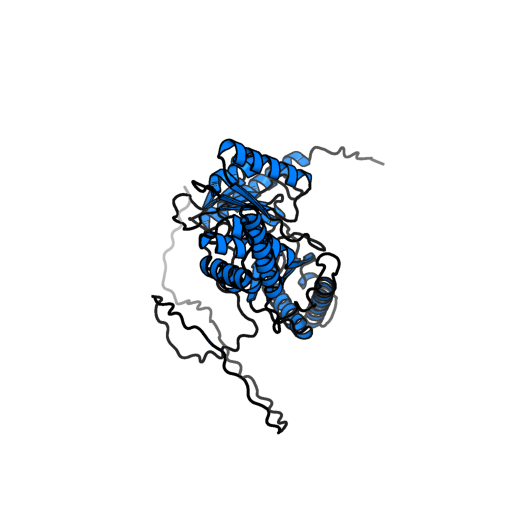00 97.25 135 GLU A CA 1
ATOM 974 C C . GLU A 1 135 ? 2.818 8.708 -21.731 1.00 97.25 135 GLU A C 1
ATOM 976 O O . GLU A 1 135 ? 2.018 8.496 -22.638 1.00 97.25 135 GLU A O 1
ATOM 981 N N . ARG A 1 136 ? 4.057 8.206 -21.762 1.00 96.75 136 ARG A N 1
ATOM 982 C CA . ARG A 1 136 ? 4.525 7.360 -22.871 1.00 96.75 136 ARG A CA 1
ATOM 983 C C . ARG A 1 136 ? 3.670 6.109 -23.045 1.00 96.75 136 ARG A C 1
ATOM 985 O O . ARG A 1 136 ? 3.362 5.730 -24.169 1.00 96.75 136 ARG A O 1
ATOM 992 N N . VAL A 1 137 ? 3.264 5.471 -21.946 1.00 95.81 137 VAL A N 1
ATOM 993 C CA . VAL A 1 137 ? 2.390 4.292 -22.015 1.00 95.81 137 VAL A CA 1
ATOM 994 C C . VAL A 1 137 ? 0.967 4.668 -22.430 1.00 95.81 137 VAL A C 1
ATOM 996 O O . VAL A 1 137 ? 0.354 3.918 -23.192 1.00 95.81 137 VAL A O 1
ATOM 999 N N . ARG A 1 138 ? 0.442 5.809 -21.960 1.00 95.69 138 ARG A N 1
ATOM 1000 C CA . ARG A 1 138 ? -0.862 6.331 -22.403 1.00 95.69 138 ARG A CA 1
ATOM 1001 C C . ARG A 1 138 ? -0.874 6.546 -23.918 1.00 95.69 138 ARG A C 1
ATOM 1003 O O . ARG A 1 138 ? -1.810 6.096 -24.569 1.00 95.69 138 ARG A O 1
ATOM 1010 N N . ASP A 1 139 ? 0.170 7.165 -24.464 1.00 95.25 139 ASP A N 1
ATOM 1011 C CA . ASP A 1 139 ? 0.300 7.445 -25.899 1.00 95.25 139 ASP A CA 1
ATOM 1012 C C . ASP A 1 139 ? 0.485 6.166 -26.735 1.00 95.25 139 ASP A C 1
ATOM 1014 O O . ASP A 1 139 ? -0.202 5.962 -27.733 1.00 95.25 139 ASP A O 1
ATOM 1018 N N . GLU A 1 140 ? 1.360 5.251 -26.304 1.00 94.38 140 GLU A N 1
ATOM 1019 C CA . GLU A 1 140 ? 1.682 4.044 -27.078 1.00 94.38 140 GLU A CA 1
ATOM 1020 C C . GLU A 1 140 ? 0.579 2.976 -27.043 1.00 94.38 140 GLU A C 1
ATOM 1022 O O . GLU A 1 140 ? 0.329 2.315 -28.052 1.00 94.38 140 GLU A O 1
ATOM 1027 N N . LEU A 1 141 ? -0.046 2.758 -25.881 1.00 92.75 141 LEU A N 1
ATOM 1028 C CA . LEU A 1 141 ? -0.975 1.641 -25.656 1.00 92.75 141 LEU A CA 1
ATOM 1029 C C . LEU A 1 141 ? -2.427 2.075 -25.431 1.00 92.75 141 LEU A C 1
ATOM 1031 O O . LEU A 1 141 ? -3.296 1.212 -25.321 1.00 92.75 141 LEU A O 1
ATOM 1035 N N . GLY A 1 142 ? -2.708 3.377 -25.327 1.00 93.12 142 GLY A N 1
ATOM 1036 C CA . GLY A 1 142 ? -4.055 3.878 -25.044 1.00 93.12 142 GLY A CA 1
ATOM 1037 C C . GLY A 1 142 ? -4.581 3.498 -23.655 1.00 93.12 142 GLY A C 1
ATOM 1038 O O . GLY A 1 142 ? -5.794 3.483 -23.448 1.00 93.12 142 GLY A O 1
ATOM 1039 N N . LEU A 1 143 ? -3.697 3.157 -22.707 1.00 94.12 143 LEU A N 1
ATOM 1040 C CA . LEU A 1 143 ? -4.107 2.773 -21.354 1.00 94.12 143 LEU A CA 1
ATOM 1041 C C . LEU A 1 143 ? -4.712 3.960 -20.605 1.00 94.12 143 LEU A C 1
ATOM 1043 O O . LEU A 1 143 ? -4.164 5.064 -20.608 1.00 94.12 143 LEU A O 1
ATOM 1047 N N . ARG A 1 144 ? -5.794 3.709 -19.867 1.00 96.31 144 ARG A N 1
ATOM 1048 C CA . ARG A 1 144 ? -6.273 4.631 -18.837 1.00 96.31 144 ARG A CA 1
ATOM 1049 C C . ARG A 1 144 ? -5.400 4.441 -17.612 1.00 96.31 144 ARG A C 1
ATOM 1051 O O . ARG A 1 144 ? -5.409 3.383 -16.988 1.00 96.31 144 ARG A O 1
ATOM 1058 N N . ILE A 1 145 ? -4.616 5.459 -17.295 1.00 97.12 145 ILE A N 1
ATOM 1059 C CA . ILE A 1 145 ? -3.716 5.433 -16.146 1.00 97.12 145 ILE A CA 1
ATOM 1060 C C . ILE A 1 145 ? -4.157 6.523 -15.178 1.00 97.12 145 ILE A C 1
ATOM 1062 O O . ILE A 1 145 ? -4.464 7.628 -15.620 1.00 97.12 145 ILE A O 1
ATOM 1066 N N . ASP A 1 146 ? -4.150 6.239 -13.884 1.00 96.69 146 ASP A N 1
ATOM 1067 C CA . ASP A 1 146 ? -4.184 7.245 -12.820 1.00 96.69 146 ASP A CA 1
ATOM 1068 C C . ASP A 1 146 ? -3.124 6.895 -11.766 1.00 96.69 146 ASP A C 1
ATOM 1070 O O . ASP A 1 146 ? -2.445 5.866 -11.870 1.00 96.69 146 ASP A O 1
ATOM 1074 N N . TRP A 1 147 ? -2.939 7.740 -10.759 1.00 95.12 147 TRP A N 1
ATOM 1075 C CA . TRP A 1 147 ? -1.942 7.521 -9.722 1.00 95.12 147 TRP A CA 1
ATOM 1076 C C . TRP A 1 147 ? -2.346 8.103 -8.372 1.00 95.12 147 TRP A C 1
ATOM 1078 O O . TRP A 1 147 ? -3.153 9.024 -8.267 1.00 95.12 147 TRP A O 1
ATOM 1088 N N . VAL A 1 148 ? -1.752 7.551 -7.320 1.00 92.56 148 VAL A N 1
ATOM 1089 C CA . VAL A 1 148 ? -1.939 7.997 -5.944 1.00 92.56 148 VAL A CA 1
ATOM 1090 C C . VAL A 1 148 ? -0.597 8.043 -5.225 1.00 92.56 148 VAL A C 1
ATOM 1092 O O . VAL A 1 148 ? 0.262 7.178 -5.409 1.00 92.56 148 VAL A O 1
ATOM 1095 N N . LEU A 1 149 ? -0.435 9.066 -4.393 1.00 85.88 149 LEU A N 1
ATOM 1096 C CA . LEU A 1 149 ? 0.657 9.181 -3.436 1.00 85.88 149 LEU A CA 1
ATOM 1097 C C . LEU A 1 149 ? 0.138 8.794 -2.051 1.00 85.88 149 LEU A C 1
ATOM 1099 O O . LEU A 1 149 ? -0.935 9.271 -1.689 1.00 85.88 149 LEU A O 1
ATOM 1103 N N . PRO A 1 150 ? 0.880 8.005 -1.260 1.00 75.62 150 PRO A N 1
ATOM 1104 C CA . PRO A 1 150 ? 0.696 7.916 0.175 1.00 75.62 150 PRO A CA 1
ATOM 1105 C C . PRO A 1 150 ? 0.830 9.291 0.827 1.00 75.62 150 PRO A C 1
ATOM 1107 O O . PRO A 1 150 ? 1.579 10.149 0.350 1.00 75.62 150 PRO A O 1
ATOM 1110 N N . CYS A 1 151 ? 0.134 9.483 1.947 1.00 68.12 151 CYS A N 1
ATOM 1111 C CA . CYS A 1 151 ? 0.221 10.699 2.749 1.00 68.12 151 CYS A CA 1
ATOM 1112 C C . CYS A 1 151 ? 1.690 11.090 3.008 1.00 68.12 151 CYS A C 1
ATOM 1114 O O . CYS A 1 151 ? 2.510 10.253 3.398 1.00 68.12 151 CYS A O 1
ATOM 1116 N N . ARG A 1 152 ? 2.037 12.368 2.789 1.00 54.88 152 ARG A N 1
ATOM 1117 C CA . ARG A 1 152 ? 3.385 12.899 3.065 1.00 54.88 152 ARG A CA 1
ATOM 1118 C C . ARG A 1 152 ? 3.607 12.961 4.584 1.00 54.88 152 ARG A C 1
ATOM 1120 O O . ARG A 1 152 ? 2.902 13.687 5.286 1.00 54.88 152 ARG A O 1
ATOM 1127 N N . ILE A 1 153 ? 4.596 12.219 5.090 1.00 55.47 153 ILE A N 1
ATOM 1128 C CA . ILE A 1 153 ? 4.825 11.994 6.532 1.00 55.47 153 ILE A CA 1
ATOM 1129 C C . ILE A 1 153 ? 5.397 13.216 7.253 1.00 55.47 153 ILE A C 1
ATOM 1131 O O . ILE A 1 153 ? 6.065 14.058 6.650 1.00 55.47 153 ILE A O 1
ATOM 1135 N N . LEU A 1 154 ? 5.112 13.315 8.560 1.00 46.72 154 LEU A N 1
ATOM 1136 C CA . LEU A 1 154 ? 5.755 14.224 9.516 1.00 46.72 154 LEU A CA 1
ATOM 1137 C C . LEU A 1 154 ? 7.279 14.131 9.468 1.00 46.72 154 LEU A C 1
ATOM 1139 O O . LEU A 1 154 ? 7.917 15.145 9.207 1.00 46.72 154 LEU A O 1
ATOM 1143 N N . GLU A 1 155 ? 7.827 12.929 9.640 1.00 47.00 155 GLU A N 1
ATOM 1144 C CA . GLU A 1 155 ? 9.251 12.603 9.555 1.00 47.00 155 GLU A CA 1
ATOM 1145 C C . GLU A 1 155 ? 9.424 11.122 9.127 1.00 47.00 155 GLU A C 1
ATOM 1147 O O . GLU A 1 155 ? 8.704 10.249 9.619 1.00 47.00 155 GLU A O 1
ATOM 1152 N N . GLY A 1 156 ? 10.367 10.823 8.219 1.00 49.28 156 GLY A N 1
ATOM 1153 C CA . GLY A 1 156 ? 10.768 9.456 7.816 1.00 49.28 156 GLY A CA 1
ATOM 1154 C C . GLY A 1 156 ? 10.099 8.871 6.549 1.00 49.28 156 GLY A C 1
ATOM 1155 O O . GLY A 1 156 ? 9.344 9.571 5.877 1.00 49.28 156 GLY A O 1
ATOM 1156 N N . PRO A 1 157 ? 10.414 7.611 6.170 1.00 55.03 157 PRO A N 1
ATOM 1157 C CA . PRO A 1 157 ? 9.932 6.959 4.945 1.00 55.03 157 PRO A CA 1
ATOM 1158 C C . PRO A 1 157 ? 8.491 6.439 5.027 1.00 55.03 157 PRO A C 1
ATOM 1160 O O . PRO A 1 157 ? 8.058 5.887 6.037 1.00 55.03 157 PRO A O 1
ATOM 1163 N N . ALA A 1 158 ? 7.758 6.562 3.911 1.00 64.50 158 ALA A N 1
ATOM 1164 C CA . ALA A 1 158 ? 6.303 6.353 3.782 1.00 64.50 158 ALA A CA 1
ATOM 1165 C C . ALA A 1 158 ? 5.855 4.895 3.708 1.00 64.50 158 ALA A C 1
ATOM 1167 O O . ALA A 1 158 ? 4.729 4.610 3.295 1.00 64.50 158 ALA A O 1
ATOM 1168 N N . ALA A 1 159 ? 6.713 3.979 4.158 1.00 68.88 159 ALA A N 1
ATOM 1169 C CA . ALA A 1 159 ? 6.507 2.546 4.046 1.00 68.88 159 ALA A CA 1
ATOM 1170 C C . ALA A 1 159 ? 5.156 2.121 4.646 1.00 68.88 159 ALA A C 1
ATOM 1172 O O . ALA A 1 159 ? 4.341 1.532 3.947 1.00 68.88 159 ALA A O 1
ATOM 1173 N N . ALA A 1 160 ? 4.848 2.498 5.892 1.00 76.25 160 ALA A N 1
ATOM 1174 C CA . ALA A 1 160 ? 3.618 2.053 6.553 1.00 76.25 160 ALA A CA 1
ATOM 1175 C C . ALA A 1 160 ? 2.322 2.535 5.870 1.00 76.25 160 ALA A C 1
ATOM 1177 O O . ALA A 1 160 ? 1.366 1.764 5.769 1.00 76.25 160 ALA A O 1
ATOM 1178 N N . ALA A 1 161 ? 2.295 3.769 5.349 1.00 80.19 161 ALA A N 1
ATOM 1179 C CA . ALA A 1 161 ? 1.159 4.270 4.568 1.00 80.19 161 ALA A CA 1
ATOM 1180 C C . ALA A 1 161 ? 1.009 3.493 3.253 1.00 80.19 161 ALA A C 1
ATOM 1182 O O . ALA A 1 161 ? -0.092 3.069 2.895 1.00 80.19 161 ALA A O 1
ATOM 1183 N N . ALA A 1 162 ? 2.127 3.268 2.556 1.00 82.94 162 ALA A N 1
ATOM 1184 C CA . ALA A 1 162 ? 2.149 2.504 1.318 1.00 82.94 162 ALA A CA 1
ATOM 1185 C C . ALA A 1 162 ? 1.638 1.070 1.527 1.00 82.94 162 ALA A C 1
ATOM 1187 O O . ALA A 1 162 ? 0.891 0.579 0.684 1.00 82.94 162 ALA A O 1
ATOM 1188 N N . ASN A 1 163 ? 1.958 0.424 2.657 1.00 87.25 163 ASN A N 1
ATOM 1189 C CA . ASN A 1 163 ? 1.479 -0.922 2.985 1.00 87.25 163 ASN A CA 1
ATOM 1190 C C . ASN A 1 163 ? -0.065 -1.008 2.941 1.00 87.25 163 ASN A C 1
ATOM 1192 O O . ASN A 1 163 ? -0.619 -1.882 2.271 1.00 87.25 163 ASN A O 1
ATOM 1196 N N . LEU A 1 164 ? -0.762 -0.082 3.614 1.00 89.62 164 LEU A N 1
ATOM 1197 C CA . LEU A 1 164 ? -2.232 -0.046 3.657 1.00 89.62 164 LEU A CA 1
ATOM 1198 C C . LEU A 1 164 ? -2.844 0.282 2.294 1.00 89.62 164 LEU A C 1
ATOM 1200 O O . LEU A 1 164 ? -3.789 -0.384 1.873 1.00 89.62 164 LEU A O 1
ATOM 1204 N N . LEU A 1 165 ? -2.279 1.258 1.582 1.00 91.69 165 LEU A N 1
ATOM 1205 C CA . LEU A 1 165 ? -2.714 1.615 0.229 1.00 91.69 165 LEU A CA 1
ATOM 1206 C C . LEU A 1 165 ? -2.588 0.431 -0.734 1.00 91.69 165 LEU A C 1
ATOM 1208 O O . LEU A 1 165 ? -3.555 0.098 -1.415 1.00 91.69 165 LEU A O 1
ATOM 1212 N N . CYS A 1 166 ? -1.439 -0.252 -0.741 1.00 93.00 166 CYS A N 1
ATOM 1213 C CA . CYS A 1 166 ? -1.217 -1.432 -1.576 1.00 93.00 166 CYS A CA 1
ATOM 1214 C C . CYS A 1 166 ? -2.229 -2.540 -1.267 1.00 93.00 166 CYS A C 1
ATOM 1216 O O . CYS A 1 166 ? -2.719 -3.187 -2.194 1.00 93.00 166 CYS A O 1
ATOM 1218 N N . LYS A 1 167 ? -2.569 -2.750 0.016 1.00 94.06 167 LYS A N 1
ATOM 1219 C CA . LYS A 1 167 ? -3.548 -3.770 0.406 1.00 94.06 167 LYS A CA 1
ATOM 1220 C C . LYS A 1 167 ? -4.954 -3.421 -0.049 1.00 94.06 167 LYS A C 1
ATOM 1222 O O . LYS A 1 167 ? -5.591 -4.237 -0.706 1.00 94.06 167 LYS A O 1
ATOM 1227 N N . ILE A 1 168 ? -5.439 -2.240 0.328 1.00 95.06 168 ILE A N 1
ATOM 1228 C CA . ILE A 1 168 ? -6.838 -1.848 0.132 1.00 95.06 168 ILE A CA 1
ATOM 1229 C C . ILE A 1 168 ? -7.140 -1.738 -1.363 1.00 95.06 168 ILE A C 1
ATOM 1231 O O . ILE A 1 168 ? -8.090 -2.345 -1.852 1.00 95.06 168 ILE A O 1
ATOM 1235 N N . ILE A 1 169 ? -6.291 -1.022 -2.103 1.00 95.81 169 ILE A N 1
ATOM 1236 C CA . ILE A 1 169 ? -6.461 -0.813 -3.543 1.00 95.81 169 ILE A CA 1
ATOM 1237 C C . ILE A 1 169 ? -6.256 -2.121 -4.308 1.00 95.81 169 ILE A C 1
ATOM 1239 O O . ILE A 1 169 ? -7.023 -2.425 -5.216 1.00 95.81 169 ILE A O 1
ATOM 1243 N N . GLY A 1 170 ? -5.233 -2.904 -3.964 1.00 95.31 170 GLY A N 1
ATOM 1244 C CA . GLY A 1 170 ? -4.956 -4.152 -4.666 1.00 95.31 170 GLY A CA 1
ATOM 1245 C C . GLY A 1 170 ? -6.032 -5.215 -4.452 1.00 95.31 170 GLY A C 1
ATOM 1246 O O . GLY A 1 170 ? -6.413 -5.891 -5.405 1.00 95.31 170 GLY A O 1
ATOM 1247 N N . ALA A 1 171 ? -6.598 -5.306 -3.245 1.00 95.00 171 ALA A N 1
ATOM 1248 C CA . ALA A 1 171 ? -7.743 -6.169 -2.968 1.00 95.00 171 ALA A CA 1
ATOM 1249 C C . ALA A 1 171 ? -8.992 -5.711 -3.739 1.00 95.00 171 ALA A C 1
ATOM 1251 O O . ALA A 1 171 ? -9.697 -6.523 -4.337 1.00 95.00 171 ALA A O 1
ATOM 1252 N N . ALA A 1 172 ? -9.228 -4.397 -3.793 1.00 95.00 172 ALA A N 1
ATOM 1253 C CA . ALA A 1 172 ? -10.328 -3.803 -4.547 1.00 95.00 172 ALA A CA 1
ATOM 1254 C C . ALA A 1 172 ? -10.187 -4.085 -6.052 1.00 95.00 172 ALA A C 1
ATOM 1256 O O . ALA A 1 172 ? -11.154 -4.469 -6.712 1.00 95.00 172 ALA A O 1
ATOM 1257 N N . ALA A 1 173 ? -8.968 -3.972 -6.582 1.00 95.00 173 ALA A N 1
ATOM 1258 C CA . ALA A 1 173 ? -8.661 -4.309 -7.963 1.00 95.00 173 ALA A CA 1
ATOM 1259 C C . ALA A 1 173 ? -8.851 -5.806 -8.238 1.00 95.00 173 ALA A C 1
ATOM 1261 O O . ALA A 1 173 ? -9.446 -6.158 -9.250 1.00 95.00 173 ALA A O 1
ATOM 1262 N N . GLU A 1 174 ? -8.419 -6.700 -7.342 1.00 92.88 174 GLU A N 1
ATOM 1263 C CA . GLU A 1 174 ? -8.588 -8.156 -7.494 1.00 92.88 174 GLU A CA 1
ATOM 1264 C C . GLU A 1 174 ? -10.063 -8.584 -7.503 1.00 92.88 174 GLU A C 1
ATOM 1266 O O . GLU A 1 174 ? -10.424 -9.553 -8.173 1.00 92.88 174 GLU A O 1
ATOM 1271 N N . ARG A 1 175 ? -10.934 -7.813 -6.842 1.00 92.19 175 ARG A N 1
ATOM 1272 C CA . ARG A 1 175 ? -12.395 -7.953 -6.927 1.00 92.19 175 ARG A CA 1
ATOM 1273 C C . ARG A 1 175 ? -13.010 -7.442 -8.234 1.00 92.19 175 ARG A C 1
ATOM 1275 O O . ARG A 1 175 ? -14.209 -7.602 -8.432 1.00 92.19 175 ARG A O 1
ATOM 1282 N N . GLY A 1 176 ? -12.210 -6.870 -9.132 1.00 91.94 176 GLY A N 1
ATOM 1283 C CA . GLY A 1 176 ? -12.646 -6.404 -10.448 1.00 91.94 176 GLY A CA 1
ATOM 1284 C C . GLY A 1 176 ? -13.151 -4.962 -10.477 1.00 91.94 176 GLY A C 1
ATOM 1285 O O . GLY A 1 176 ? -13.756 -4.565 -11.475 1.00 91.94 176 GLY A O 1
ATOM 1286 N N . LEU A 1 177 ? -12.911 -4.171 -9.423 1.00 92.56 177 LEU A N 1
ATOM 1287 C CA . LEU A 1 177 ? -13.323 -2.768 -9.409 1.00 92.56 177 LEU A CA 1
ATOM 1288 C C . LEU A 1 177 ? -12.518 -1.943 -10.433 1.00 92.56 177 LEU A C 1
ATOM 1290 O O . LEU A 1 177 ? -11.297 -2.107 -10.526 1.00 92.56 177 LEU A O 1
ATOM 1294 N N . PRO A 1 178 ? -13.181 -1.057 -11.200 1.00 93.00 178 PRO A N 1
ATOM 1295 C CA . PRO A 1 178 ? -12.541 -0.286 -12.261 1.00 93.00 178 PRO A CA 1
ATOM 1296 C C . PRO A 1 178 ? -11.736 0.896 -11.711 1.00 93.00 178 PRO A C 1
ATOM 1298 O O . PRO A 1 178 ? -11.937 1.351 -10.580 1.00 93.00 178 PRO A O 1
ATOM 1301 N N . LEU A 1 179 ? -10.866 1.465 -12.548 1.00 95.19 179 LEU A N 1
ATOM 1302 C CA . LEU A 1 179 ? -10.009 2.603 -12.197 1.00 95.19 179 LEU A CA 1
ATOM 1303 C C . LEU A 1 179 ? -10.792 3.816 -11.672 1.00 95.19 179 LEU A C 1
ATOM 1305 O O . LEU A 1 179 ? -10.325 4.494 -10.758 1.00 95.19 179 LEU A O 1
ATOM 1309 N N . SER A 1 180 ? -11.999 4.052 -12.196 1.00 92.12 180 SER A N 1
ATOM 1310 C CA . SER A 1 180 ? -12.885 5.141 -11.759 1.00 92.12 180 SER A CA 1
ATOM 1311 C C . SER A 1 180 ? -13.306 5.042 -10.291 1.00 92.12 180 SER A C 1
ATOM 1313 O O . SER A 1 180 ? -13.703 6.046 -9.712 1.00 92.12 180 SER A O 1
ATOM 1315 N N . ILE A 1 181 ? -13.219 3.852 -9.693 1.00 93.19 181 ILE A N 1
ATOM 1316 C CA . ILE A 1 181 ? -13.501 3.593 -8.278 1.00 93.19 181 ILE A CA 1
ATOM 1317 C C . ILE A 1 181 ? -12.196 3.520 -7.478 1.00 93.19 181 ILE A C 1
ATOM 1319 O O . ILE A 1 181 ? -12.096 4.094 -6.392 1.00 93.19 181 ILE A O 1
ATOM 1323 N N . LEU A 1 182 ? -11.167 2.869 -8.032 1.00 95.25 182 LEU A N 1
ATOM 1324 C CA . LEU A 1 182 ? -9.878 2.688 -7.361 1.00 95.25 182 LEU A CA 1
ATOM 1325 C C . LEU A 1 182 ? -9.132 4.006 -7.119 1.00 95.25 182 LEU A C 1
ATOM 1327 O O . LEU A 1 182 ? -8.549 4.176 -6.049 1.00 95.25 182 LEU A O 1
ATOM 1331 N N . ALA A 1 183 ? -9.142 4.938 -8.077 1.00 94.88 183 ALA A N 1
ATOM 1332 C CA . ALA A 1 183 ? -8.433 6.209 -7.935 1.00 94.88 183 ALA A CA 1
ATOM 1333 C C . ALA A 1 183 ? -9.031 7.098 -6.819 1.00 94.88 183 ALA A C 1
ATOM 1335 O O . ALA A 1 183 ? -8.273 7.518 -5.935 1.00 94.88 183 ALA A O 1
ATOM 1336 N N . PRO A 1 184 ? -10.364 7.327 -6.754 1.00 93.81 184 PRO A N 1
ATOM 1337 C CA . PRO A 1 184 ? -10.980 7.993 -5.608 1.00 93.81 184 PRO A CA 1
ATOM 1338 C C . PRO A 1 184 ? -10.724 7.266 -4.289 1.00 93.81 184 PRO A C 1
ATOM 1340 O O . PRO A 1 184 ? -10.336 7.920 -3.323 1.00 93.81 184 PRO A O 1
ATOM 1343 N N . LEU A 1 185 ? -10.863 5.932 -4.253 1.00 94.44 185 LEU A N 1
ATOM 1344 C CA . LEU A 1 185 ? -10.620 5.130 -3.049 1.00 94.44 185 LEU A CA 1
ATOM 1345 C C . LEU A 1 185 ? -9.185 5.303 -2.532 1.00 94.44 185 LEU A C 1
ATOM 1347 O O . LEU A 1 185 ? -8.966 5.524 -1.344 1.00 94.44 185 LEU A O 1
ATOM 1351 N N . GLY A 1 186 ? -8.195 5.258 -3.422 1.00 93.00 186 GLY A N 1
ATOM 1352 C CA . GLY A 1 186 ? -6.804 5.486 -3.047 1.00 93.00 186 GLY A CA 1
ATOM 1353 C C . GLY A 1 186 ? -6.583 6.880 -2.466 1.00 93.00 186 GLY A C 1
ATOM 1354 O O . GLY A 1 186 ? -5.912 7.029 -1.445 1.00 93.00 186 GLY A O 1
ATOM 1355 N N . LYS A 1 187 ? -7.185 7.906 -3.073 1.00 91.38 187 LYS A N 1
ATOM 1356 C CA . LYS A 1 187 ? -7.035 9.298 -2.633 1.00 91.38 187 LYS A CA 1
ATOM 1357 C C . LYS A 1 187 ? -7.646 9.538 -1.252 1.00 91.38 187 LYS A C 1
ATOM 1359 O O . LYS A 1 187 ? -7.017 10.178 -0.414 1.00 91.38 187 LYS A O 1
ATOM 1364 N N . VAL A 1 188 ? -8.834 8.994 -0.987 1.00 90.25 188 VAL A N 1
ATOM 1365 C CA . VAL A 1 188 ? -9.504 9.141 0.318 1.00 90.25 188 VAL A CA 1
ATOM 1366 C C . VAL A 1 188 ? -8.828 8.322 1.412 1.00 90.25 188 VAL A C 1
ATOM 1368 O O . VAL A 1 188 ? -8.674 8.826 2.522 1.00 90.25 188 VAL A O 1
ATOM 1371 N N . VAL A 1 189 ? -8.342 7.115 1.101 1.00 90.81 189 VAL A N 1
ATOM 1372 C CA . VAL A 1 189 ? -7.529 6.320 2.034 1.00 90.81 189 VAL A CA 1
ATOM 1373 C C . VAL A 1 189 ? -6.248 7.071 2.370 1.00 90.81 189 VAL A C 1
ATOM 1375 O O . VAL A 1 189 ? -5.937 7.225 3.544 1.00 90.81 189 VAL A O 1
ATOM 1378 N N . SER A 1 190 ? -5.544 7.606 1.368 1.00 87.62 190 SER A N 1
ATOM 1379 C CA . SER A 1 190 ? -4.345 8.413 1.600 1.00 87.62 190 SER A CA 1
ATOM 1380 C C . SER A 1 190 ? -4.622 9.621 2.496 1.00 87.62 190 SER A C 1
ATOM 1382 O O . SER A 1 190 ? -3.849 9.888 3.408 1.00 87.62 190 SER A O 1
ATOM 1384 N N . ASN A 1 191 ? -5.725 10.335 2.274 1.00 85.00 191 ASN A N 1
ATOM 1385 C CA . ASN A 1 191 ? -6.082 11.488 3.101 1.00 85.00 191 ASN A CA 1
ATOM 1386 C C . ASN A 1 191 ? -6.492 11.086 4.528 1.00 85.00 191 ASN A C 1
ATOM 1388 O O . ASN A 1 191 ? -6.327 11.866 5.453 1.00 85.00 191 ASN A O 1
ATOM 1392 N N . SER A 1 192 ? -6.979 9.864 4.732 1.00 85.44 192 SER A N 1
ATOM 1393 C CA . SER A 1 192 ? -7.438 9.379 6.045 1.00 85.44 192 SER A CA 1
ATOM 1394 C C . SER A 1 192 ? -6.349 8.655 6.849 1.00 85.44 192 SER A C 1
ATOM 1396 O O . SER A 1 192 ? -6.652 8.028 7.868 1.00 85.44 192 SER A O 1
ATOM 1398 N N . LEU A 1 193 ? -5.100 8.692 6.369 1.00 83.50 193 LEU A N 1
ATOM 1399 C CA . LEU A 1 193 ? -3.937 8.047 6.973 1.00 83.50 193 LEU A CA 1
ATOM 1400 C C . LEU A 1 193 ? -3.034 9.065 7.665 1.00 83.50 193 LEU A C 1
ATOM 1402 O O . LEU A 1 193 ? -2.511 9.975 7.020 1.00 83.50 193 LEU A O 1
ATOM 1406 N N . ASP A 1 194 ? -2.741 8.802 8.935 1.00 82.62 194 ASP A N 1
ATOM 1407 C CA . ASP A 1 194 ? -1.683 9.478 9.678 1.00 82.62 194 ASP A CA 1
ATOM 1408 C C . ASP A 1 194 ? -0.553 8.492 9.981 1.00 82.62 194 ASP A C 1
ATOM 1410 O O . ASP A 1 194 ? -0.781 7.365 10.428 1.00 82.62 194 ASP A O 1
ATOM 1414 N N . VAL A 1 195 ? 0.687 8.908 9.716 1.00 79.62 195 VAL A N 1
ATOM 1415 C CA . VAL A 1 195 ? 1.885 8.087 9.929 1.00 79.62 195 VAL A CA 1
ATOM 1416 C C . VAL A 1 195 ? 2.940 8.891 10.666 1.00 79.62 195 VAL A C 1
ATOM 1418 O O . VAL A 1 195 ? 3.150 10.071 10.381 1.00 79.62 195 VAL A O 1
ATOM 1421 N N . ILE A 1 196 ? 3.643 8.233 11.582 1.00 77.69 196 ILE A N 1
ATOM 1422 C CA . ILE A 1 196 ? 4.854 8.756 12.209 1.00 77.69 196 ILE A CA 1
ATOM 1423 C C . ILE A 1 196 ? 5.935 7.678 12.230 1.00 77.69 196 ILE A C 1
ATOM 1425 O O . ILE A 1 196 ? 5.649 6.511 12.506 1.00 77.69 196 ILE A O 1
ATOM 1429 N N . THR A 1 197 ? 7.175 8.062 11.930 1.00 76.50 197 THR A N 1
ATOM 1430 C CA . THR A 1 197 ? 8.316 7.142 11.882 1.00 76.50 197 THR A CA 1
ATOM 1431 C C . THR A 1 197 ? 9.388 7.564 12.870 1.00 76.50 197 THR A C 1
ATOM 1433 O O . THR A 1 197 ? 9.712 8.742 12.983 1.00 76.50 197 THR A O 1
ATOM 1436 N N . HIS A 1 198 ? 9.972 6.586 13.553 1.00 78.12 198 HIS A N 1
ATOM 1437 C CA . HIS A 1 198 ? 11.106 6.771 14.439 1.00 78.12 198 HIS A CA 1
ATOM 1438 C C . HIS A 1 198 ? 12.282 5.891 14.008 1.00 78.12 198 HIS A C 1
ATOM 1440 O O . HIS A 1 198 ? 12.129 4.680 13.835 1.00 78.12 198 HIS A O 1
ATOM 1446 N N . PHE A 1 199 ? 13.466 6.499 13.911 1.00 72.88 199 PHE A N 1
ATOM 1447 C CA . PHE A 1 199 ? 14.743 5.800 13.777 1.00 72.88 199 PHE A CA 1
ATOM 1448 C C . PHE A 1 199 ? 15.605 6.044 15.008 1.00 72.88 199 PHE A C 1
ATOM 1450 O O . PHE A 1 199 ? 15.800 7.190 15.416 1.00 72.88 199 PHE A O 1
ATOM 1457 N N . GLY A 1 200 ? 16.198 4.981 15.537 1.00 64.00 200 GLY A N 1
ATOM 1458 C CA . GLY A 1 200 ? 17.037 5.035 16.725 1.00 64.00 200 GLY A CA 1
ATOM 1459 C C . GLY A 1 200 ? 17.997 3.849 16.805 1.00 64.00 200 GLY A C 1
ATOM 1460 O O . GLY A 1 200 ? 17.911 2.916 16.006 1.00 64.00 200 GLY A O 1
ATOM 1461 N N . PRO A 1 201 ? 18.959 3.868 17.740 1.00 56.84 201 PRO A N 1
ATOM 1462 C CA . PRO A 1 201 ? 19.676 2.646 18.085 1.00 56.84 201 PRO A CA 1
ATOM 1463 C C . PRO A 1 201 ? 18.677 1.560 18.535 1.00 56.84 201 PRO A C 1
ATOM 1465 O O . PRO A 1 201 ? 17.593 1.909 19.018 1.00 56.84 201 PRO A O 1
ATOM 1468 N N . PRO A 1 202 ? 19.020 0.264 18.401 1.00 53.19 202 PRO A N 1
ATOM 1469 C CA . PRO A 1 202 ? 18.258 -0.811 19.035 1.00 53.19 202 PRO A CA 1
ATOM 1470 C C . PRO A 1 202 ? 18.002 -0.433 20.496 1.00 53.19 202 PRO A C 1
ATOM 1472 O O . PRO A 1 202 ? 18.914 0.044 21.178 1.00 53.19 202 PRO A O 1
ATOM 1475 N N . ILE A 1 203 ? 16.776 -0.596 20.989 1.00 55.88 203 ILE A N 1
ATOM 1476 C CA . ILE A 1 203 ? 16.417 -0.168 22.349 1.00 55.88 203 ILE A CA 1
ATOM 1477 C C . ILE A 1 203 ? 17.258 -0.947 23.376 1.00 55.88 203 ILE A C 1
ATOM 1479 O O . ILE A 1 203 ? 17.602 -0.417 24.434 1.00 55.88 203 ILE A O 1
ATOM 1483 N N . SER A 1 204 ? 17.687 -2.162 23.024 1.00 51.12 204 SER A N 1
ATOM 1484 C CA . SER A 1 204 ? 18.670 -2.951 23.770 1.00 51.12 204 SER A CA 1
ATOM 1485 C C . SER A 1 204 ? 20.040 -2.277 23.966 1.00 51.12 204 SER A C 1
ATOM 1487 O O . SER A 1 204 ? 20.679 -2.533 24.983 1.00 51.12 204 SER A O 1
ATOM 1489 N N . ASP A 1 205 ? 20.488 -1.393 23.068 1.00 46.09 205 ASP A N 1
ATOM 1490 C CA . ASP A 1 205 ? 21.796 -0.716 23.175 1.00 46.09 205 ASP A CA 1
ATOM 1491 C C . ASP A 1 205 ? 21.755 0.537 24.066 1.00 46.09 205 ASP A C 1
ATOM 1493 O O . ASP A 1 205 ? 22.790 1.013 24.536 1.00 46.09 205 ASP A O 1
ATOM 1497 N N . VAL A 1 206 ? 20.556 1.044 24.375 1.00 47.91 206 VAL A N 1
ATOM 1498 C CA . VAL A 1 206 ? 20.346 2.111 25.372 1.00 47.91 206 VAL A CA 1
ATOM 1499 C C . VAL A 1 206 ? 20.508 1.565 26.806 1.00 47.91 206 VAL A C 1
ATOM 1501 O O . VAL A 1 206 ? 20.651 2.328 27.760 1.00 47.91 206 VAL A O 1
ATOM 1504 N N . ALA A 1 207 ? 20.567 0.237 26.969 1.00 42.38 207 ALA A N 1
ATOM 1505 C CA . ALA A 1 207 ? 20.664 -0.469 28.246 1.00 42.38 207 ALA A CA 1
ATOM 1506 C C . ALA A 1 207 ? 22.103 -0.764 28.722 1.00 42.38 207 ALA A C 1
ATOM 1508 O O . ALA A 1 207 ? 22.304 -1.699 29.496 1.00 42.38 207 ALA A O 1
ATOM 1509 N N . ASN A 1 208 ? 23.094 0.047 28.332 1.00 42.09 208 ASN A N 1
ATOM 1510 C CA . ASN A 1 208 ? 24.385 0.106 29.031 1.00 42.09 208 ASN A CA 1
ATOM 1511 C C . ASN A 1 208 ? 24.504 1.353 29.936 1.00 42.09 208 ASN A C 1
ATOM 1513 O O . ASN A 1 208 ? 25.381 2.191 29.712 1.00 42.09 208 ASN A O 1
ATOM 1517 N N . PRO A 1 209 ? 23.687 1.504 30.995 1.00 40.75 209 PRO A N 1
ATOM 1518 C CA . PRO A 1 209 ? 24.142 2.170 32.193 1.00 40.75 209 PRO A CA 1
ATOM 1519 C C . PRO A 1 209 ? 24.839 1.123 33.067 1.00 40.75 209 PRO A C 1
ATOM 1521 O O . PRO A 1 209 ? 24.320 0.045 33.351 1.00 40.75 209 PRO A O 1
ATOM 1524 N N . THR A 1 210 ? 26.055 1.430 33.484 1.00 44.59 210 THR A N 1
ATOM 1525 C CA . THR A 1 210 ? 26.655 0.818 34.665 1.00 44.59 210 THR A CA 1
ATOM 1526 C C . THR A 1 210 ? 25.640 0.794 35.819 1.00 44.59 210 THR A C 1
ATOM 1528 O O . THR A 1 210 ? 25.152 1.852 36.203 1.00 44.59 210 THR A O 1
ATOM 1531 N N . GLU A 1 211 ? 25.399 -0.403 36.357 1.00 44.97 211 GLU A N 1
ATOM 1532 C CA . GLU A 1 211 ? 24.685 -0.724 37.607 1.00 44.97 211 GLU A CA 1
ATOM 1533 C C . GLU A 1 211 ? 23.136 -0.654 37.617 1.00 44.97 211 GLU A C 1
ATOM 1535 O O . GLU A 1 211 ? 22.512 0.358 37.322 1.00 44.97 211 GLU A O 1
ATOM 1540 N N . ASP A 1 212 ? 22.559 -1.800 38.006 1.00 43.72 212 ASP A N 1
ATOM 1541 C CA . ASP A 1 212 ? 21.242 -2.076 38.597 1.00 43.72 212 ASP A CA 1
ATOM 1542 C C . ASP A 1 212 ? 19.951 -1.537 37.922 1.00 43.72 212 ASP A C 1
ATOM 1544 O O . ASP A 1 212 ? 19.592 -0.367 38.018 1.00 43.72 212 ASP A O 1
ATOM 1548 N N . ASN A 1 213 ? 19.148 -2.484 37.388 1.00 43.97 213 ASN A N 1
ATOM 1549 C CA . ASN A 1 213 ? 17.760 -2.382 36.858 1.00 43.97 213 ASN A CA 1
ATOM 1550 C C . ASN A 1 213 ? 17.569 -2.159 35.335 1.00 43.97 213 ASN A C 1
ATOM 1552 O O . ASN A 1 213 ? 16.773 -1.324 34.901 1.00 43.97 213 ASN A O 1
ATOM 1556 N N . SER A 1 214 ? 18.219 -2.976 34.500 1.00 48.53 214 SER A N 1
ATOM 1557 C CA . SER A 1 214 ? 18.192 -2.864 33.027 1.00 48.53 214 SER A CA 1
ATOM 1558 C C . SER A 1 214 ? 16.834 -3.125 32.340 1.00 48.53 214 SER A C 1
ATOM 1560 O O . SER A 1 214 ? 16.579 -2.574 31.267 1.00 48.53 214 SER A O 1
ATOM 1562 N N . SER A 1 215 ? 15.927 -3.915 32.926 1.00 42.06 215 SER A N 1
ATOM 1563 C CA . SER A 1 215 ? 14.616 -4.213 32.315 1.00 42.06 215 SER A CA 1
ATOM 1564 C C . SER A 1 215 ? 13.565 -3.122 32.549 1.00 42.06 215 SER A C 1
ATOM 1566 O O . SER A 1 215 ? 12.748 -2.862 31.674 1.00 42.06 215 SER A O 1
ATOM 1568 N N . LEU A 1 216 ? 13.598 -2.442 33.699 1.00 36.31 216 LEU A N 1
ATOM 1569 C CA . LEU A 1 216 ? 12.649 -1.370 34.017 1.00 36.31 216 LEU A CA 1
ATOM 1570 C C . LEU A 1 216 ? 13.025 -0.052 33.313 1.00 36.31 216 LEU A C 1
ATOM 1572 O O . LEU A 1 216 ? 12.151 0.719 32.919 1.00 36.31 216 LEU A O 1
ATOM 1576 N N . ALA A 1 217 ? 14.322 0.196 33.100 1.00 37.72 217 ALA A N 1
ATOM 1577 C CA . ALA A 1 217 ? 14.812 1.362 32.361 1.00 37.72 217 ALA A CA 1
ATOM 1578 C C . ALA A 1 217 ? 14.452 1.308 30.862 1.00 37.72 217 ALA A C 1
ATOM 1580 O O . ALA A 1 217 ? 14.085 2.325 30.272 1.00 37.72 217 ALA A O 1
ATOM 1581 N N . THR A 1 218 ? 14.481 0.117 30.255 1.00 48.81 218 THR A N 1
ATOM 1582 C CA . THR A 1 218 ? 14.131 -0.092 28.839 1.00 48.81 218 THR A CA 1
ATOM 1583 C C . THR A 1 218 ? 12.629 0.056 28.582 1.00 48.81 218 THR A C 1
ATOM 1585 O O . THR A 1 218 ? 12.246 0.764 27.652 1.00 48.81 218 THR A O 1
ATOM 1588 N N . THR A 1 219 ? 11.759 -0.494 29.439 1.00 47.62 219 THR A N 1
ATOM 1589 C CA . THR A 1 219 ? 10.294 -0.307 29.328 1.00 47.62 219 THR A CA 1
ATOM 1590 C C . THR A 1 219 ? 9.873 1.148 29.543 1.00 47.62 219 THR A C 1
ATOM 1592 O O . THR A 1 219 ? 9.000 1.656 28.840 1.00 47.62 219 THR A O 1
ATOM 1595 N N . SER A 1 220 ? 10.536 1.854 30.466 1.00 58.03 220 SER A N 1
ATOM 1596 C CA . SER A 1 220 ? 10.312 3.288 30.705 1.00 58.03 220 SER A CA 1
ATOM 1597 C C . SER A 1 220 ? 10.674 4.135 29.476 1.00 58.03 220 SER A C 1
ATOM 1599 O O . SER A 1 220 ? 9.975 5.097 29.149 1.00 58.03 220 SER A O 1
ATOM 1601 N N . SER A 1 221 ? 11.732 3.751 28.751 1.00 74.44 221 SER A N 1
ATOM 1602 C CA . SER A 1 221 ? 12.161 4.425 27.520 1.00 74.44 221 SER A CA 1
ATOM 1603 C C . SER A 1 221 ? 11.216 4.172 26.341 1.00 74.44 221 SER A C 1
ATOM 1605 O O . SER A 1 221 ? 10.952 5.097 25.577 1.00 74.44 221 SER A O 1
ATOM 1607 N N . ILE A 1 222 ? 10.684 2.952 26.181 1.00 82.12 222 ILE A N 1
ATOM 1608 C CA . ILE A 1 222 ? 9.734 2.642 25.094 1.00 82.12 222 ILE A CA 1
ATOM 1609 C C . ILE A 1 222 ? 8.405 3.342 25.341 1.00 82.12 222 ILE A C 1
ATOM 1611 O O . ILE A 1 222 ? 7.880 3.986 24.437 1.00 82.12 222 ILE A O 1
ATOM 1615 N N . SER A 1 223 ? 7.880 3.260 26.566 1.00 85.81 223 SER A N 1
ATOM 1616 C CA . SER A 1 223 ? 6.607 3.890 26.908 1.00 85.81 223 SER A CA 1
ATOM 1617 C C . SER A 1 223 ? 6.639 5.391 26.629 1.00 85.81 223 SER A C 1
ATOM 1619 O O . SER A 1 223 ? 5.733 5.897 25.978 1.00 85.81 223 SER A O 1
ATOM 1621 N N . THR A 1 224 ? 7.691 6.093 27.069 1.00 87.31 224 THR A N 1
ATOM 1622 C CA . THR A 1 224 ? 7.840 7.546 26.860 1.00 87.31 224 THR A CA 1
ATOM 1623 C C . THR A 1 224 ? 8.049 7.916 25.391 1.00 87.31 224 THR A C 1
ATOM 1625 O O . THR A 1 224 ? 7.470 8.899 24.925 1.00 87.31 224 THR A O 1
ATOM 1628 N N . LEU A 1 225 ? 8.818 7.117 24.642 1.00 87.06 225 LEU A N 1
ATOM 1629 C CA . LEU A 1 225 ? 8.976 7.285 23.198 1.00 87.06 225 LEU A CA 1
ATOM 1630 C C . LEU A 1 225 ? 7.631 7.144 22.476 1.00 87.06 225 LEU A C 1
ATOM 1632 O O . LEU A 1 225 ? 7.254 8.033 21.716 1.00 87.06 225 LEU A O 1
ATOM 1636 N N . VAL A 1 226 ? 6.893 6.063 22.740 1.00 90.25 226 VAL A N 1
ATOM 1637 C CA . VAL A 1 226 ? 5.567 5.825 22.154 1.00 90.25 226 VAL A CA 1
ATOM 1638 C C . VAL A 1 226 ? 4.606 6.955 22.518 1.00 90.25 226 VAL A C 1
ATOM 1640 O O . VAL A 1 226 ? 3.931 7.461 21.626 1.00 90.25 226 VAL A O 1
ATOM 1643 N N . SER A 1 227 ? 4.611 7.435 23.766 1.00 89.75 227 SER A N 1
ATOM 1644 C CA . SER A 1 227 ? 3.772 8.569 24.181 1.00 89.75 227 SER A CA 1
ATOM 1645 C C . SER A 1 227 ? 4.084 9.836 23.396 1.00 89.75 227 SER A C 1
ATOM 1647 O O . SER A 1 227 ? 3.164 10.527 22.964 1.00 89.75 227 SER A O 1
ATOM 1649 N N . SER A 1 228 ? 5.366 10.134 23.175 1.00 87.69 228 SER A N 1
ATOM 1650 C CA . SER A 1 228 ? 5.791 11.280 22.365 1.00 87.69 228 SER A CA 1
ATOM 1651 C C . SER A 1 228 ? 5.327 11.146 20.909 1.00 87.69 228 SER A C 1
ATOM 1653 O O . SER A 1 228 ? 4.749 12.081 20.349 1.00 87.69 228 SER A O 1
ATOM 1655 N N . LEU A 1 229 ? 5.506 9.960 20.313 1.00 86.75 229 LEU A N 1
ATOM 1656 C CA . LEU A 1 229 ? 5.107 9.687 18.931 1.00 86.75 229 LEU A CA 1
ATOM 1657 C C . LEU A 1 229 ? 3.587 9.756 18.744 1.00 86.75 229 LEU A C 1
ATOM 1659 O O . LEU A 1 229 ? 3.120 10.412 17.817 1.00 86.75 229 LEU A O 1
ATOM 1663 N N . LEU A 1 230 ? 2.811 9.130 19.632 1.00 88.19 230 LEU A N 1
ATOM 1664 C CA . LEU A 1 230 ? 1.348 9.173 19.591 1.00 88.19 230 LEU A CA 1
ATOM 1665 C C . LEU A 1 230 ? 0.821 10.580 19.846 1.00 88.19 230 LEU A C 1
ATOM 1667 O O . LEU A 1 230 ? -0.082 11.021 19.141 1.00 88.19 230 LEU A O 1
ATOM 1671 N N . SER A 1 231 ? 1.420 11.320 20.782 1.00 86.12 231 SER A N 1
ATOM 1672 C CA . SER A 1 231 ? 1.066 12.725 21.000 1.00 86.12 231 SER A CA 1
ATOM 1673 C C . SER A 1 231 ? 1.268 13.531 19.721 1.00 86.12 231 SER A C 1
ATOM 1675 O O . SER A 1 231 ? 0.372 14.265 19.318 1.00 86.12 231 SER A O 1
ATOM 1677 N N . SER A 1 232 ? 2.404 13.368 19.036 1.00 82.12 232 SER A N 1
ATOM 1678 C CA . SER A 1 232 ? 2.665 14.047 17.763 1.00 82.12 232 SER A CA 1
ATOM 1679 C C . SER A 1 232 ? 1.692 13.616 16.659 1.00 82.12 232 SER A C 1
ATOM 1681 O O . SER A 1 232 ? 1.137 14.478 15.977 1.00 82.12 232 SER A O 1
ATOM 1683 N N . LEU A 1 233 ? 1.421 12.314 16.527 1.00 81.50 233 LEU A N 1
ATOM 1684 C CA . LEU A 1 233 ? 0.505 11.765 15.523 1.00 81.50 233 LEU A CA 1
ATOM 1685 C C . LEU A 1 233 ? -0.935 12.262 15.731 1.00 81.50 233 LEU A C 1
ATOM 1687 O O . LEU A 1 233 ? -1.569 12.699 14.779 1.00 81.50 233 LEU A O 1
ATOM 1691 N N . LEU A 1 234 ? -1.435 12.261 16.971 1.00 80.19 234 LEU A N 1
ATOM 1692 C CA . LEU A 1 234 ? -2.819 12.631 17.294 1.00 80.19 234 LEU A CA 1
ATOM 1693 C C . LEU A 1 234 ? -3.057 14.149 17.350 1.00 80.19 234 LEU A C 1
ATOM 1695 O O . LEU A 1 234 ? -4.183 14.600 17.139 1.00 80.19 234 LEU A O 1
ATOM 1699 N N . THR A 1 235 ? -2.026 14.946 17.654 1.00 73.25 235 THR A N 1
ATOM 1700 C CA . THR A 1 235 ? -2.140 16.418 17.750 1.00 73.25 235 THR A CA 1
ATOM 1701 C C . THR A 1 235 ? -1.736 17.153 16.476 1.00 73.25 235 THR A C 1
ATOM 1703 O O . THR A 1 235 ? -1.995 18.354 16.360 1.00 73.25 235 THR A O 1
ATOM 1706 N N . SER A 1 236 ? -1.120 16.468 15.509 1.00 63.91 236 SER A N 1
ATOM 1707 C CA . SER A 1 236 ? -0.701 17.069 14.244 1.00 63.91 236 SER A CA 1
ATOM 1708 C C . SER A 1 236 ? -1.906 17.570 13.432 1.00 63.91 236 SER A C 1
ATOM 1710 O O . SER A 1 236 ? -2.496 16.845 12.639 1.00 63.91 236 SER A O 1
ATOM 1712 N N . GLN A 1 237 ? -2.213 18.865 13.558 1.00 52.34 237 GLN A N 1
ATOM 1713 C CA . GLN A 1 237 ? -3.178 19.589 12.712 1.00 52.34 237 GLN A CA 1
ATOM 1714 C C . GLN A 1 237 ? -2.640 19.918 11.311 1.00 52.34 237 GLN A C 1
ATOM 1716 O O . GLN A 1 237 ? -3.365 20.455 10.480 1.00 52.34 237 GLN A O 1
ATOM 1721 N N . SER A 1 238 ? -1.359 19.662 11.025 1.00 46.84 238 SER A N 1
ATOM 1722 C CA . SER A 1 238 ? -0.697 20.273 9.864 1.00 46.84 238 SER A CA 1
ATOM 1723 C C . SER A 1 238 ? -1.122 19.704 8.501 1.00 46.84 238 SER A C 1
ATOM 1725 O O . SER A 1 238 ? -0.583 20.152 7.490 1.00 46.84 238 SER A O 1
ATOM 1727 N N . ARG A 1 239 ? -1.984 18.679 8.446 1.00 52.59 239 ARG A N 1
ATOM 1728 C CA . ARG A 1 239 ? -2.152 17.823 7.252 1.00 52.59 239 ARG A CA 1
ATOM 1729 C C . ARG A 1 239 ? -3.578 17.407 6.935 1.00 52.59 239 ARG A C 1
ATOM 1731 O O . ARG A 1 239 ? -3.916 17.360 5.758 1.00 52.59 239 ARG A O 1
ATOM 1738 N N . ASN A 1 240 ? -4.401 17.170 7.952 1.00 48.81 240 ASN A N 1
ATOM 1739 C CA . ASN A 1 240 ? -5.826 16.933 7.789 1.00 48.81 240 ASN A CA 1
ATOM 1740 C C . ASN A 1 240 ? -6.612 18.120 8.360 1.00 48.81 240 ASN A C 1
ATOM 1742 O O . ASN A 1 240 ? -6.363 18.506 9.503 1.00 48.81 240 ASN A O 1
ATOM 1746 N N . PRO A 1 241 ? -7.565 18.709 7.610 1.00 45.22 241 PRO A N 1
ATOM 1747 C CA . PRO A 1 241 ? -8.420 19.774 8.140 1.00 45.22 241 PRO A CA 1
ATOM 1748 C C . PRO A 1 241 ? -9.320 19.275 9.282 1.00 45.22 241 PRO A C 1
ATOM 1750 O O . PRO A 1 241 ? -9.870 20.083 10.025 1.00 45.22 241 PRO A O 1
ATOM 1753 N N . ILE A 1 242 ? -9.448 17.952 9.423 1.00 49.00 242 ILE A 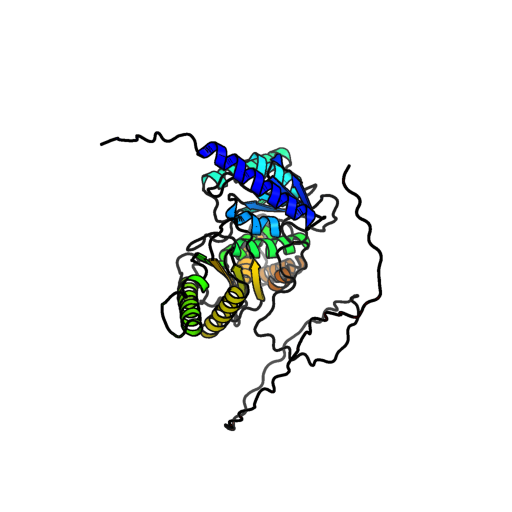N 1
ATOM 1754 C CA . ILE A 1 242 ? -10.189 17.266 10.475 1.00 49.00 242 ILE A CA 1
ATOM 1755 C C . ILE A 1 242 ? -9.157 16.482 11.302 1.00 49.00 242 ILE A C 1
ATOM 1757 O O . ILE A 1 242 ? -8.580 15.524 10.790 1.00 49.00 242 ILE A O 1
ATOM 1761 N N . PRO A 1 243 ? -8.878 16.878 12.555 1.00 54.19 243 PRO A N 1
ATOM 1762 C CA . PRO A 1 243 ? -8.047 16.105 13.469 1.00 54.19 243 PRO A CA 1
ATOM 1763 C C . PRO A 1 243 ? -8.531 14.655 13.534 1.00 54.19 243 PRO A C 1
ATOM 1765 O O . PRO A 1 243 ? -9.739 14.426 13.553 1.00 54.19 243 PRO A O 1
ATOM 1768 N N . PHE A 1 244 ? -7.620 13.688 13.676 1.00 62.84 244 PHE A N 1
ATOM 1769 C CA . PHE A 1 244 ? -7.970 12.270 13.858 1.00 62.84 244 PHE A CA 1
ATOM 1770 C C . PHE A 1 244 ? -9.046 12.059 14.950 1.00 62.84 244 PHE A C 1
ATOM 1772 O O . PHE A 1 244 ? -9.919 11.191 14.872 1.00 62.84 244 PHE A O 1
ATOM 1779 N N . LEU A 1 245 ? -9.008 12.912 15.977 1.00 55.62 245 LEU A N 1
ATOM 1780 C CA . LEU A 1 245 ? -9.920 12.908 17.116 1.00 55.62 245 LEU A CA 1
ATOM 1781 C C . LEU A 1 245 ? -11.258 13.627 16.877 1.00 55.62 245 LEU A C 1
ATOM 1783 O O . LEU A 1 245 ? -12.170 13.453 17.684 1.00 55.62 245 LEU A O 1
ATOM 1787 N N . GLN A 1 246 ? -11.432 14.383 15.796 1.00 60.03 246 GLN A N 1
ATOM 1788 C CA . GLN A 1 246 ? -12.703 15.039 15.511 1.00 60.03 246 GLN A CA 1
ATOM 1789 C C . GLN A 1 246 ? -13.682 14.037 14.887 1.00 60.03 246 GLN A C 1
ATOM 1791 O O . GLN A 1 246 ? -13.348 13.307 13.955 1.00 60.03 246 GLN A O 1
ATOM 1796 N N . ASN A 1 247 ? -14.883 13.958 15.458 1.00 55.34 247 ASN A N 1
ATOM 1797 C CA . ASN A 1 247 ? -15.936 13.087 14.949 1.00 55.34 247 ASN A CA 1
ATOM 1798 C C . ASN A 1 247 ? -16.412 13.615 13.595 1.00 55.34 247 ASN A C 1
ATOM 1800 O O . ASN A 1 247 ? -16.584 14.821 13.423 1.00 55.34 247 ASN A O 1
ATOM 1804 N N . VAL A 1 248 ? -16.625 12.703 12.652 1.00 61.19 248 VAL A N 1
ATOM 1805 C CA . VAL A 1 248 ? -17.422 12.999 11.464 1.00 61.19 248 VAL A CA 1
ATOM 1806 C C . VAL A 1 248 ? -18.882 13.022 11.918 1.00 61.19 248 VAL A C 1
ATOM 1808 O O . VAL A 1 248 ? -19.307 12.117 12.641 1.00 61.19 248 VAL A O 1
ATOM 1811 N N . ASP A 1 249 ? -19.628 14.065 11.552 1.00 57.22 249 ASP A N 1
ATOM 1812 C CA . ASP A 1 249 ? -21.040 14.193 11.923 1.00 57.22 249 ASP A CA 1
ATOM 1813 C C . ASP A 1 249 ? -21.819 12.935 11.494 1.00 57.22 249 ASP A C 1
ATOM 1815 O O . ASP A 1 249 ? -21.750 12.511 10.342 1.00 57.22 249 ASP A O 1
ATOM 1819 N N . GLY A 1 250 ? -22.537 12.315 12.438 1.00 54.28 250 GLY A N 1
ATOM 1820 C CA . GLY A 1 250 ? -23.349 11.114 12.193 1.00 54.28 250 GLY A CA 1
ATOM 1821 C C . GLY A 1 250 ? -22.652 9.762 12.402 1.00 54.28 250 GLY A C 1
ATOM 1822 O O . GLY A 1 250 ? -23.318 8.736 12.292 1.00 54.28 250 GLY A O 1
ATOM 1823 N N . VAL A 1 251 ? -21.359 9.726 12.747 1.00 58.41 251 VAL A N 1
ATOM 1824 C CA . VAL A 1 251 ? -20.639 8.479 13.064 1.00 58.41 251 VAL A CA 1
ATOM 1825 C C . VAL A 1 251 ? -20.449 8.348 14.580 1.00 58.41 251 VAL A C 1
ATOM 1827 O O . VAL A 1 251 ? -19.664 9.089 15.173 1.00 58.41 251 VAL A O 1
ATOM 1830 N N . GLU A 1 252 ? -21.163 7.407 15.211 1.00 56.09 252 GLU A N 1
ATOM 1831 C CA . GLU A 1 252 ? -21.068 7.158 16.663 1.00 56.09 252 GLU A CA 1
ATOM 1832 C C . GLU A 1 252 ? -19.790 6.391 17.060 1.00 56.09 252 GLU A C 1
ATOM 1834 O O . GLU A 1 252 ? -19.241 6.654 18.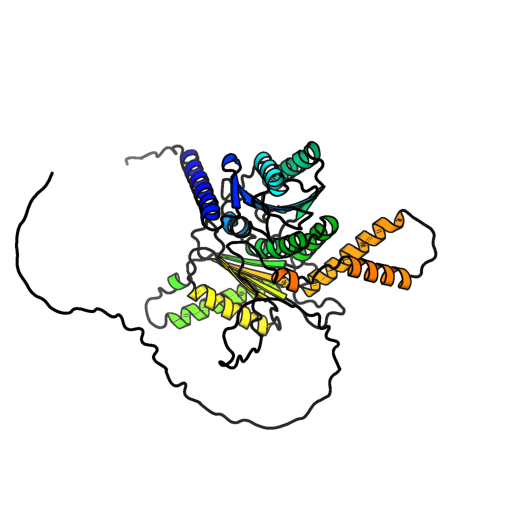129 1.00 56.09 252 GLU A O 1
ATOM 1839 N N . GLU A 1 253 ? -19.273 5.502 16.198 1.00 63.38 253 GLU A N 1
ATOM 1840 C CA . GLU A 1 253 ? -18.082 4.677 16.464 1.00 63.38 253 GLU A CA 1
ATOM 1841 C C . GLU A 1 253 ? -16.980 4.878 15.410 1.00 63.38 253 GLU A C 1
ATOM 1843 O O . GLU A 1 253 ? -17.215 4.838 14.199 1.00 63.38 253 GLU A O 1
ATOM 1848 N N . LYS A 1 254 ? -15.741 5.084 15.872 1.00 73.56 254 LYS A N 1
ATOM 1849 C CA . LYS A 1 254 ? -14.572 5.252 15.000 1.00 73.56 254 LYS A CA 1
ATOM 1850 C C . LYS A 1 254 ? -13.938 3.905 14.698 1.00 73.56 254 LYS A C 1
ATOM 1852 O O . LYS A 1 254 ? -13.190 3.367 15.513 1.00 73.56 254 LYS A O 1
ATOM 1857 N N . GLU A 1 255 ? -14.166 3.402 13.495 1.00 86.62 255 GLU A N 1
ATOM 1858 C CA . GLU A 1 255 ? -13.417 2.258 13.000 1.00 86.62 255 GLU A CA 1
ATOM 1859 C C . GLU A 1 255 ? -12.023 2.706 12.571 1.00 86.62 255 GLU A C 1
ATOM 1861 O O . GLU A 1 255 ? -11.850 3.665 11.812 1.00 86.62 255 GLU A O 1
ATOM 1866 N N . THR A 1 256 ? -11.004 2.004 13.064 1.00 89.12 256 THR A N 1
ATOM 1867 C CA . THR A 1 256 ? -9.609 2.341 12.777 1.00 89.12 256 THR A CA 1
ATOM 1868 C C . THR A 1 256 ? -8.794 1.094 12.454 1.00 89.12 256 THR A C 1
ATOM 1870 O O . THR A 1 256 ? -9.071 0.006 12.959 1.00 89.12 256 THR A O 1
ATOM 1873 N N . ALA A 1 257 ? -7.779 1.234 11.602 1.00 91.25 257 ALA A N 1
ATOM 1874 C CA . ALA A 1 257 ? -6.771 0.196 11.388 1.00 91.25 257 ALA A CA 1
ATOM 1875 C C . ALA A 1 257 ? -5.389 0.715 11.783 1.00 91.25 257 ALA A C 1
ATOM 1877 O O . ALA A 1 257 ? -5.014 1.832 11.435 1.00 91.25 257 ALA A O 1
ATOM 1878 N N . LEU A 1 258 ? -4.636 -0.119 12.494 1.00 91.69 258 LEU A N 1
ATOM 1879 C CA . LEU A 1 258 ? -3.290 0.163 12.969 1.00 91.69 258 LEU A CA 1
ATOM 1880 C C . LEU A 1 258 ? -2.287 -0.736 12.247 1.00 91.69 258 LEU A C 1
ATOM 1882 O O . LEU A 1 258 ? -2.430 -1.959 12.229 1.00 91.69 258 LEU A O 1
ATOM 1886 N N . VAL A 1 259 ? -1.233 -0.135 11.705 1.00 89.94 259 VAL A N 1
ATOM 1887 C CA . VAL A 1 259 ? -0.085 -0.857 11.157 1.00 89.94 259 VAL A CA 1
ATOM 1888 C C . VAL A 1 259 ? 1.184 -0.379 11.841 1.00 89.94 259 VAL A C 1
ATOM 1890 O O . VAL A 1 259 ? 1.555 0.789 11.751 1.00 89.94 259 VAL A O 1
ATOM 1893 N N . ILE A 1 260 ? 1.874 -1.311 12.490 1.00 89.88 260 ILE A N 1
ATOM 1894 C CA . ILE A 1 260 ? 3.233 -1.126 12.984 1.00 89.88 260 ILE A CA 1
ATOM 1895 C C . ILE A 1 260 ? 4.179 -1.695 11.941 1.00 89.88 260 ILE A C 1
ATOM 1897 O O . ILE A 1 260 ? 4.240 -2.908 11.749 1.00 89.88 260 ILE A O 1
ATOM 1901 N N . THR A 1 261 ? 4.916 -0.826 11.259 1.00 86.94 261 THR A N 1
ATOM 1902 C CA . THR A 1 261 ? 5.954 -1.271 10.327 1.00 86.94 261 THR A CA 1
ATOM 1903 C C . THR A 1 261 ? 7.308 -1.137 10.997 1.00 86.94 261 THR A C 1
ATOM 1905 O O . THR A 1 261 ? 7.690 -0.034 11.378 1.00 86.94 261 THR A O 1
ATOM 1908 N N . HIS A 1 262 ? 8.032 -2.240 11.159 1.00 83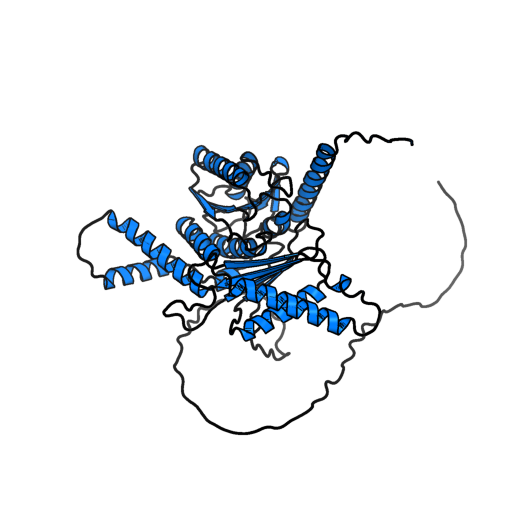.62 262 HIS A N 1
ATOM 1909 C CA . HIS A 1 262 ? 9.330 -2.249 11.833 1.00 83.62 262 HIS A CA 1
ATOM 1910 C C . HIS A 1 262 ? 10.472 -2.426 10.829 1.00 83.62 262 HIS A C 1
ATOM 1912 O O . HIS A 1 262 ? 10.380 -3.233 9.907 1.00 83.62 262 HIS A O 1
ATOM 1918 N N . PHE A 1 263 ? 11.546 -1.661 10.997 1.00 79.62 263 PHE A N 1
ATOM 1919 C CA . PHE A 1 263 ? 12.735 -1.691 10.147 1.00 79.62 263 PHE A CA 1
ATOM 1920 C C . PHE A 1 263 ? 13.793 -2.639 10.737 1.00 79.62 263 PHE A C 1
ATOM 1922 O O . PHE A 1 263 ? 13.623 -3.184 11.834 1.00 79.62 263 PHE A O 1
ATOM 1929 N N . GLY A 1 264 ? 14.873 -2.888 9.994 1.00 73.81 264 GLY A N 1
ATOM 1930 C CA . GLY A 1 264 ? 15.964 -3.749 10.455 1.00 73.81 264 GLY A CA 1
ATOM 1931 C C . GLY A 1 264 ? 16.581 -3.255 11.768 1.00 73.81 264 GLY A C 1
ATOM 1932 O O . GLY A 1 264 ? 16.518 -2.078 12.086 1.00 73.81 264 GLY A O 1
ATOM 1933 N N . GLY A 1 265 ? 17.184 -4.149 12.553 1.00 74.12 265 GLY A N 1
ATOM 1934 C CA . GLY A 1 265 ? 17.847 -3.774 13.812 1.00 74.12 265 GLY A CA 1
ATOM 1935 C C . GLY A 1 265 ? 16.932 -3.662 15.038 1.00 74.12 265 GLY A C 1
ATOM 1936 O O . GLY A 1 265 ? 17.416 -3.278 16.095 1.00 74.12 265 GLY A O 1
ATOM 1937 N N . ILE A 1 266 ? 15.649 -4.025 14.924 1.00 78.81 266 ILE A N 1
ATOM 1938 C CA . ILE A 1 266 ? 14.749 -4.243 16.068 1.00 78.81 266 ILE A CA 1
ATOM 1939 C C . ILE A 1 266 ? 14.469 -5.744 16.221 1.00 78.81 266 ILE A C 1
ATOM 1941 O O . ILE A 1 266 ? 14.131 -6.431 15.255 1.00 78.81 266 ILE A O 1
ATOM 1945 N N . SER A 1 267 ? 14.608 -6.266 17.438 1.00 83.62 267 SER A N 1
ATOM 1946 C CA . SER A 1 267 ? 14.295 -7.654 17.784 1.00 83.62 267 SER A CA 1
ATOM 1947 C C . SER A 1 267 ? 12.787 -7.916 17.843 1.00 83.62 267 SER A C 1
ATOM 1949 O O . SER A 1 267 ? 11.986 -7.031 18.139 1.00 83.62 267 SER A O 1
ATOM 1951 N N . SER A 1 268 ? 12.367 -9.169 17.651 1.00 86.19 268 SER A N 1
ATOM 1952 C CA . SER A 1 268 ? 10.945 -9.539 17.744 1.00 86.19 268 SER A CA 1
ATOM 1953 C C . SER A 1 268 ? 10.327 -9.255 19.123 1.00 86.19 268 SER A C 1
ATOM 1955 O O . SER A 1 268 ? 9.127 -9.009 19.209 1.00 86.19 268 SER A O 1
ATOM 1957 N N . LEU A 1 269 ? 11.131 -9.254 20.196 1.00 86.44 269 LEU A N 1
ATOM 1958 C CA . LEU A 1 269 ? 10.673 -8.882 21.540 1.00 86.44 269 LEU A CA 1
ATOM 1959 C C . LEU A 1 269 ? 10.410 -7.378 21.654 1.00 86.44 269 LEU A C 1
ATOM 1961 O O . LEU A 1 269 ? 9.393 -6.978 22.216 1.00 86.44 269 LEU A O 1
ATOM 1965 N N . GLU A 1 270 ? 11.292 -6.549 21.096 1.00 86.62 270 GLU A N 1
ATOM 1966 C CA . GLU A 1 270 ? 11.087 -5.099 21.047 1.00 86.62 270 GLU A CA 1
ATOM 1967 C C . GLU A 1 270 ? 9.867 -4.747 20.193 1.00 86.62 270 GLU A C 1
ATOM 1969 O O . GLU A 1 270 ? 9.055 -3.939 20.630 1.00 86.62 270 GLU A O 1
ATOM 1974 N N . VAL A 1 271 ? 9.673 -5.401 19.039 1.00 88.81 271 VAL A N 1
ATOM 1975 C CA . VAL A 1 271 ? 8.453 -5.230 18.226 1.00 88.81 271 VAL A CA 1
ATOM 1976 C C . VAL A 1 271 ? 7.201 -5.568 19.042 1.00 88.81 271 VAL A C 1
ATOM 1978 O O . VAL A 1 271 ? 6.249 -4.793 19.037 1.00 88.81 271 VAL A O 1
ATOM 1981 N N . GLY A 1 272 ? 7.206 -6.682 19.784 1.00 90.62 272 GLY A N 1
ATOM 1982 C CA . GLY A 1 272 ? 6.091 -7.056 20.660 1.00 90.62 272 GLY A CA 1
ATOM 1983 C C . GLY A 1 272 ? 5.811 -6.019 21.755 1.00 90.62 272 GLY A C 1
ATOM 1984 O O . GLY A 1 272 ? 4.656 -5.672 21.987 1.00 90.62 272 GLY A O 1
ATOM 1985 N N . SER A 1 273 ? 6.862 -5.477 22.376 1.00 90.38 273 SER A N 1
ATOM 1986 C CA . SER A 1 273 ? 6.759 -4.415 23.388 1.00 90.38 273 SER A CA 1
ATOM 1987 C C . SER A 1 273 ? 6.214 -3.104 22.807 1.00 90.38 273 SER A C 1
ATOM 1989 O O . SER A 1 273 ? 5.335 -2.476 23.393 1.00 90.38 273 SER A O 1
ATOM 1991 N N . ILE A 1 274 ? 6.679 -2.712 21.617 1.00 91.12 274 ILE A N 1
ATOM 1992 C CA . ILE A 1 274 ? 6.175 -1.537 20.894 1.00 91.12 274 ILE A CA 1
ATOM 1993 C C . ILE A 1 274 ? 4.679 -1.697 20.608 1.00 91.12 274 ILE A C 1
ATOM 1995 O O . ILE A 1 274 ? 3.910 -0.780 20.881 1.00 91.12 274 ILE A O 1
ATOM 1999 N N . VAL A 1 275 ? 4.259 -2.856 20.089 1.00 93.19 275 VAL A N 1
ATOM 2000 C CA . VAL A 1 275 ? 2.843 -3.138 19.809 1.00 93.19 275 VAL A CA 1
ATOM 2001 C C . VAL A 1 275 ? 2.000 -3.032 21.084 1.00 93.19 275 VAL A C 1
ATOM 2003 O O . VAL A 1 275 ? 0.973 -2.356 21.058 1.00 93.19 275 VAL A O 1
ATOM 2006 N N . ASP A 1 276 ? 2.438 -3.633 22.196 1.00 93.06 276 ASP A N 1
ATOM 2007 C CA . ASP A 1 276 ? 1.728 -3.553 23.481 1.00 93.06 276 ASP A CA 1
ATOM 2008 C C . ASP A 1 276 ? 1.575 -2.101 23.957 1.00 93.06 276 ASP A C 1
ATOM 2010 O O . ASP A 1 276 ? 0.459 -1.637 24.200 1.00 93.06 276 ASP A O 1
ATOM 2014 N N . HIS A 1 277 ? 2.672 -1.339 24.002 1.00 93.44 277 HIS A N 1
ATOM 2015 C CA . HIS A 1 277 ? 2.636 0.056 24.436 1.00 93.44 277 HIS A CA 1
ATOM 2016 C C . HIS A 1 277 ? 1.763 0.938 23.534 1.00 93.44 277 HIS A C 1
ATOM 2018 O O . HIS A 1 277 ? 1.021 1.770 24.055 1.00 93.44 277 HIS A O 1
ATOM 2024 N N . VAL A 1 278 ? 1.807 0.755 22.209 1.00 93.56 278 VAL A N 1
ATOM 2025 C CA . VAL A 1 278 ? 0.969 1.526 21.277 1.00 93.56 278 VAL A CA 1
ATOM 2026 C C . VAL A 1 278 ? -0.511 1.228 21.504 1.00 93.56 278 VAL A C 1
ATOM 2028 O O . VAL A 1 278 ? -1.297 2.160 21.645 1.00 93.56 278 VAL A O 1
ATOM 2031 N N . VAL A 1 279 ? -0.904 -0.047 21.582 1.00 93.88 279 VAL A N 1
ATOM 2032 C CA . VAL A 1 279 ? -2.314 -0.433 21.770 1.00 93.88 279 VAL A CA 1
ATOM 2033 C C . VAL A 1 279 ? -2.846 0.049 23.119 1.00 93.88 279 VAL A C 1
ATOM 2035 O O . VAL A 1 279 ? -3.946 0.597 23.186 1.00 93.88 279 VAL A O 1
ATOM 2038 N N . ARG A 1 280 ? -2.063 -0.101 24.195 1.00 93.19 280 ARG A N 1
ATOM 2039 C CA . ARG A 1 280 ? -2.461 0.375 25.527 1.00 93.19 280 ARG A CA 1
ATOM 2040 C C . ARG A 1 280 ? -2.640 1.891 25.554 1.00 93.19 280 ARG A C 1
ATOM 2042 O O . ARG A 1 280 ? -3.680 2.357 26.005 1.00 93.19 280 ARG A O 1
ATOM 2049 N N . GLN A 1 281 ? -1.687 2.654 25.027 1.00 92.50 281 GLN A N 1
ATOM 2050 C CA . GLN A 1 281 ? -1.778 4.117 25.039 1.00 92.50 281 GLN A CA 1
ATOM 2051 C C . GLN A 1 281 ? -2.858 4.654 24.087 1.00 92.50 281 GLN A C 1
ATOM 2053 O O . GLN A 1 281 ? -3.516 5.636 24.409 1.00 92.50 281 GLN A O 1
ATOM 2058 N N . LEU A 1 282 ? -3.124 3.996 22.952 1.00 90.69 282 LEU A N 1
ATOM 2059 C CA . LEU A 1 282 ? -4.273 4.345 22.105 1.00 90.69 282 LEU A CA 1
ATOM 2060 C C . LEU A 1 282 ? -5.608 4.160 22.843 1.00 90.69 282 LEU A C 1
ATOM 2062 O O . LEU A 1 282 ? -6.494 5.002 22.700 1.00 90.69 282 LEU A O 1
ATOM 2066 N N . SER A 1 283 ? -5.734 3.127 23.686 1.00 89.75 283 SER A N 1
ATOM 2067 C CA . SER A 1 283 ? -6.947 2.922 24.493 1.00 89.75 283 SER A CA 1
ATOM 2068 C C . SER A 1 283 ? -7.178 4.021 25.537 1.00 89.75 283 SER A C 1
ATOM 2070 O O . SER A 1 283 ? -8.323 4.353 25.832 1.00 89.75 283 SER A O 1
ATOM 2072 N N . GLU A 1 284 ? -6.115 4.662 26.039 1.00 89.75 284 GLU A N 1
ATOM 2073 C CA . GLU A 1 284 ? -6.221 5.838 26.921 1.00 89.75 284 GLU A CA 1
ATOM 2074 C C . GLU A 1 284 ? -6.816 7.055 26.189 1.00 89.75 284 GLU A C 1
ATOM 2076 O O . GLU A 1 284 ? -7.394 7.943 26.817 1.00 89.75 284 GLU A O 1
ATOM 2081 N N . HIS A 1 285 ? -6.723 7.068 24.857 1.00 83.81 285 HIS A N 1
ATOM 2082 C CA . HIS A 1 285 ? -7.347 8.045 23.966 1.00 83.81 285 HIS A CA 1
ATOM 2083 C C . HIS A 1 285 ? -8.687 7.570 23.373 1.00 83.81 285 HIS A C 1
ATOM 2085 O O . HIS A 1 285 ? -9.184 8.203 22.443 1.00 83.81 285 HIS A O 1
ATOM 2091 N N . ASP A 1 286 ? -9.268 6.480 23.890 1.00 83.88 286 ASP A N 1
ATOM 2092 C CA . ASP A 1 286 ? -10.505 5.853 23.393 1.00 83.88 286 ASP A CA 1
ATOM 2093 C C . ASP A 1 286 ? -10.422 5.385 21.923 1.00 83.88 286 ASP A C 1
ATOM 2095 O O . ASP A 1 286 ? -11.419 5.265 21.212 1.00 83.88 286 ASP A O 1
ATOM 2099 N N . ILE A 1 287 ? -9.207 5.103 21.441 1.00 86.25 287 ILE A N 1
ATOM 2100 C CA . ILE A 1 287 ? -8.968 4.576 20.097 1.00 86.25 287 ILE A CA 1
ATOM 2101 C C . ILE A 1 287 ? -8.737 3.071 20.195 1.00 86.25 287 ILE A C 1
ATOM 2103 O O . ILE A 1 287 ? -7.743 2.613 20.759 1.00 86.25 287 ILE A O 1
ATOM 2107 N N . HIS A 1 288 ? -9.637 2.307 19.579 1.00 88.75 288 HIS A N 1
ATOM 2108 C CA . HIS A 1 288 ? -9.628 0.849 19.602 1.00 88.75 288 HIS A CA 1
ATOM 2109 C C . HIS A 1 288 ? -9.514 0.302 18.168 1.00 88.75 288 HIS A C 1
ATOM 2111 O O . HIS A 1 288 ? -10.528 0.202 17.477 1.00 88.75 288 HIS A O 1
ATOM 2117 N N . PRO A 1 289 ? -8.302 -0.041 17.679 1.00 90.50 289 PRO A N 1
ATOM 2118 C CA . PRO A 1 289 ? -8.135 -0.539 16.316 1.00 90.50 289 PRO A CA 1
ATOM 2119 C C . PRO A 1 289 ? -8.963 -1.796 16.032 1.00 90.50 289 PRO A C 1
ATOM 2121 O O . PRO A 1 289 ? -8.821 -2.818 16.703 1.00 90.50 289 PRO A O 1
ATOM 2124 N N . SER A 1 290 ? -9.785 -1.747 14.984 1.00 91.06 290 SER A N 1
ATOM 2125 C CA . SER A 1 290 ? -10.553 -2.887 14.473 1.00 91.06 290 SER A CA 1
ATOM 2126 C C . SER A 1 290 ? -9.636 -3.928 13.830 1.00 91.06 290 SER A C 1
ATOM 2128 O O . SER A 1 290 ? -9.934 -5.126 13.850 1.00 91.06 290 SER A O 1
ATOM 2130 N N . ARG A 1 291 ? -8.509 -3.484 13.260 1.00 90.06 291 ARG A N 1
ATOM 2131 C CA . ARG A 1 291 ? -7.458 -4.338 12.694 1.00 90.06 291 ARG A CA 1
ATOM 2132 C C . ARG A 1 291 ? -6.085 -3.843 13.119 1.00 90.06 291 ARG A C 1
ATOM 2134 O O . ARG A 1 291 ? -5.812 -2.646 13.060 1.00 90.06 291 ARG A O 1
ATOM 2141 N N . LEU A 1 292 ? -5.225 -4.780 13.498 1.00 92.25 292 LEU A N 1
ATOM 2142 C CA . LEU A 1 292 ? -3.834 -4.541 13.850 1.00 92.25 292 LEU A CA 1
ATOM 2143 C C . LEU A 1 292 ? -2.917 -5.412 12.993 1.00 92.25 292 LEU A C 1
ATOM 2145 O O . LEU A 1 292 ? -3.120 -6.623 12.889 1.00 92.25 292 LEU A O 1
ATOM 2149 N N . TYR A 1 293 ? -1.885 -4.793 12.422 1.00 91.00 293 TYR A N 1
ATOM 2150 C CA . TYR A 1 293 ? -0.834 -5.478 11.678 1.00 91.00 293 TYR A CA 1
ATOM 2151 C C . TYR A 1 293 ? 0.541 -5.089 12.213 1.00 91.00 293 TYR A C 1
ATOM 2153 O O . TYR A 1 293 ? 0.801 -3.923 12.509 1.00 91.00 293 TYR A O 1
ATOM 2161 N N . SER A 1 294 ? 1.440 -6.067 12.285 1.00 88.94 294 SER A N 1
ATOM 2162 C CA . SER A 1 294 ? 2.866 -5.853 12.515 1.00 88.94 294 SER A CA 1
ATOM 2163 C C . SER A 1 294 ? 3.616 -6.386 11.302 1.00 88.94 294 SER A C 1
ATOM 2165 O O . SER A 1 294 ? 3.553 -7.582 11.017 1.00 88.94 294 SER A O 1
ATOM 2167 N N . ILE A 1 295 ? 4.232 -5.487 10.536 1.00 86.69 295 ILE A N 1
ATOM 2168 C CA . ILE A 1 295 ? 4.803 -5.797 9.226 1.00 86.69 295 ILE A CA 1
ATOM 2169 C C . ILE A 1 295 ? 6.304 -5.492 9.238 1.00 86.69 295 ILE A C 1
ATOM 2171 O O . ILE A 1 295 ? 6.695 -4.360 9.538 1.00 86.69 295 ILE A O 1
ATOM 2175 N N . PRO A 1 296 ? 7.163 -6.452 8.858 1.00 81.44 296 PRO A N 1
ATOM 2176 C CA . PRO A 1 296 ? 8.562 -6.158 8.607 1.00 81.44 296 PRO A CA 1
ATOM 2177 C C . PRO A 1 296 ? 8.695 -5.290 7.359 1.00 81.44 296 PRO A C 1
ATOM 2179 O O . PRO A 1 296 ? 8.320 -5.698 6.260 1.00 81.44 296 PRO A O 1
ATOM 2182 N N . SER A 1 297 ? 9.296 -4.115 7.505 1.00 73.94 297 SER A N 1
ATOM 2183 C CA . SER A 1 297 ? 9.876 -3.418 6.367 1.00 73.94 297 SER A CA 1
ATOM 2184 C C . SER A 1 297 ? 11.191 -4.089 6.007 1.00 73.94 297 SER A C 1
ATOM 2186 O O . SER A 1 297 ? 12.093 -4.207 6.835 1.00 73.94 297 SER A O 1
ATOM 2188 N N . SER A 1 298 ? 11.328 -4.503 4.752 1.00 57.09 298 SER A N 1
ATOM 2189 C CA . SER A 1 298 ? 12.603 -4.977 4.194 1.00 57.09 298 SER A CA 1
ATOM 2190 C C . SER A 1 298 ? 13.491 -3.818 3.717 1.00 57.09 298 SER A C 1
ATOM 2192 O O . SER A 1 298 ? 14.281 -3.983 2.789 1.00 57.09 298 SER A O 1
ATOM 2194 N N . ALA A 1 299 ? 13.342 -2.632 4.320 1.00 54.59 299 ALA A N 1
ATOM 2195 C CA . ALA A 1 299 ? 14.201 -1.490 4.045 1.00 54.59 299 ALA A CA 1
ATOM 2196 C C . ALA A 1 299 ? 15.681 -1.849 4.222 1.00 54.59 299 ALA A C 1
ATOM 2198 O O . ALA A 1 299 ? 16.064 -2.503 5.192 1.00 54.59 299 ALA A O 1
ATOM 2199 N N . SER A 1 300 ? 16.506 -1.378 3.285 1.00 48.41 300 SER A N 1
ATOM 2200 C CA . SER A 1 300 ? 17.970 -1.511 3.277 1.00 48.41 300 SER A CA 1
ATOM 2201 C C . SER A 1 300 ? 18.663 -0.758 4.416 1.00 48.41 300 SER A C 1
ATOM 2203 O O . SER A 1 300 ? 19.874 -0.896 4.595 1.00 48.41 300 SER A O 1
ATOM 2205 N N . GLU A 1 301 ? 17.925 0.039 5.191 1.00 53.84 301 GLU A N 1
ATOM 2206 C CA . GLU A 1 301 ? 18.484 0.768 6.315 1.00 53.84 301 GLU A CA 1
ATOM 2207 C C . GLU A 1 301 ? 18.804 -0.211 7.447 1.00 53.84 301 GLU A C 1
ATOM 2209 O O . GLU A 1 301 ? 17.927 -0.733 8.131 1.00 53.84 301 GLU A O 1
ATOM 2214 N N . SER A 1 302 ? 20.096 -0.423 7.694 1.00 54.59 302 SER A N 1
ATOM 2215 C CA . SER A 1 302 ? 20.617 -1.169 8.846 1.00 54.59 302 SER A CA 1
ATOM 2216 C C . SER A 1 302 ? 20.347 -0.474 10.193 1.00 54.59 302 SER A C 1
ATOM 2218 O O . SER A 1 302 ? 21.026 -0.757 11.181 1.00 54.59 302 SER A O 1
ATOM 2220 N N . ARG A 1 303 ? 19.435 0.503 10.225 1.00 62.50 303 ARG A N 1
ATOM 2221 C CA . ARG A 1 303 ? 19.107 1.330 11.381 1.00 62.50 303 ARG A CA 1
ATOM 2222 C C . ARG A 1 303 ? 17.830 0.801 12.020 1.00 62.50 303 ARG A C 1
ATOM 2224 O O . ARG A 1 303 ? 16.797 0.745 11.360 1.00 62.50 303 ARG A O 1
ATOM 2231 N N . GLY A 1 304 ? 17.923 0.505 13.317 1.00 72.75 304 GLY A N 1
ATOM 2232 C CA . GLY A 1 304 ? 16.775 0.236 14.179 1.00 72.75 304 GLY A CA 1
ATOM 2233 C C . GLY A 1 304 ? 15.703 1.311 14.019 1.00 72.75 304 GLY A C 1
ATOM 2234 O O . GLY A 1 304 ? 15.989 2.509 14.041 1.00 72.75 304 GLY A O 1
ATOM 2235 N N . GLY A 1 305 ? 14.453 0.903 13.846 1.00 80.56 305 GLY A N 1
ATOM 2236 C CA . GLY A 1 305 ? 13.346 1.846 13.808 1.00 80.56 305 GLY A CA 1
ATOM 2237 C C . GLY A 1 305 ? 11.996 1.177 13.631 1.00 80.56 305 GLY A C 1
ATOM 2238 O O . GLY A 1 305 ? 11.899 0.011 13.246 1.00 80.56 305 GLY A O 1
ATOM 2239 N N . PHE A 1 306 ? 10.938 1.945 13.845 1.00 85.50 306 PHE A N 1
ATOM 2240 C CA . PHE A 1 306 ? 9.578 1.534 13.526 1.00 85.50 306 PHE A CA 1
ATOM 2241 C C . PHE A 1 306 ? 8.725 2.745 13.161 1.00 85.50 306 PHE A C 1
ATOM 2243 O O . PHE A 1 306 ? 9.066 3.891 13.446 1.00 85.50 306 PHE A O 1
ATOM 2250 N N . SER A 1 307 ? 7.598 2.482 12.521 1.00 86.00 307 SER A N 1
ATOM 2251 C CA . SER A 1 307 ? 6.584 3.476 12.202 1.00 86.00 307 SER A CA 1
ATOM 2252 C C . SER A 1 307 ? 5.218 3.004 12.669 1.00 86.00 307 SER A C 1
ATOM 2254 O O . SER A 1 307 ? 4.917 1.807 12.652 1.00 86.00 307 SER A O 1
ATOM 2256 N N . ILE A 1 308 ? 4.414 3.967 13.105 1.00 88.31 308 ILE A N 1
ATOM 2257 C CA . ILE A 1 308 ? 3.025 3.791 13.513 1.00 88.31 308 ILE A CA 1
ATOM 2258 C C . ILE A 1 308 ? 2.180 4.450 12.428 1.00 88.31 308 ILE A C 1
ATOM 2260 O O . ILE A 1 308 ? 2.316 5.651 12.195 1.00 88.31 308 ILE A O 1
ATOM 2264 N N . ALA A 1 309 ? 1.331 3.670 11.766 1.00 87.88 309 ALA A N 1
ATOM 2265 C CA . ALA A 1 309 ? 0.340 4.168 10.823 1.00 87.88 309 ALA A CA 1
ATOM 2266 C C . ALA A 1 309 ? -1.065 3.873 11.333 1.00 87.88 309 ALA A C 1
ATOM 2268 O O . ALA A 1 309 ? -1.384 2.726 11.651 1.00 87.88 309 ALA A O 1
ATOM 2269 N N . LEU A 1 310 ? -1.897 4.907 11.380 1.00 88.75 310 LEU A N 1
ATOM 2270 C CA . LEU A 1 310 ? -3.270 4.834 11.845 1.00 88.75 310 LEU A CA 1
ATOM 2271 C C . LEU A 1 310 ? -4.202 5.321 10.731 1.00 88.75 310 LEU A C 1
ATOM 2273 O O . LEU A 1 310 ? -4.088 6.446 10.249 1.00 88.75 310 LEU A O 1
ATOM 2277 N N . LEU A 1 311 ? -5.106 4.445 10.303 1.00 88.88 311 LEU A N 1
ATOM 2278 C CA . LEU A 1 311 ? -6.135 4.726 9.307 1.00 88.88 311 LEU A CA 1
ATOM 2279 C C . LEU A 1 311 ? -7.460 4.977 10.012 1.00 88.88 311 LEU A C 1
ATOM 2281 O O . LEU A 1 311 ? -7.943 4.093 10.721 1.00 88.88 311 LEU A O 1
ATOM 2285 N N . ASN A 1 312 ? -8.074 6.130 9.761 1.00 87.81 312 ASN A N 1
ATOM 2286 C CA . ASN A 1 312 ? -9.461 6.374 10.138 1.00 87.81 312 ASN A CA 1
ATOM 2287 C C . ASN A 1 312 ? -10.388 5.828 9.041 1.00 87.81 312 ASN A C 1
ATOM 2289 O O . ASN A 1 312 ? -10.569 6.450 7.993 1.00 87.81 312 ASN A O 1
ATOM 2293 N N . ILE A 1 313 ? -10.946 4.639 9.268 1.00 88.88 313 ILE A N 1
ATOM 2294 C CA . ILE A 1 313 ? -11.764 3.929 8.279 1.00 88.88 313 ILE A CA 1
ATOM 2295 C C . ILE A 1 313 ? -13.097 4.645 8.090 1.00 88.88 313 ILE A C 1
ATOM 2297 O O . ILE A 1 313 ? -13.495 4.876 6.949 1.00 88.88 313 ILE A O 1
ATOM 2301 N N . SER A 1 314 ? -13.747 5.062 9.179 1.00 86.19 314 SER A N 1
ATOM 2302 C CA . SER A 1 314 ? -15.020 5.784 9.105 1.00 86.19 314 SER A CA 1
ATOM 2303 C C . SER A 1 314 ? -14.888 7.083 8.300 1.00 86.19 314 SER A C 1
ATOM 2305 O O . SER A 1 314 ? -15.741 7.402 7.473 1.00 86.19 314 SER A O 1
ATOM 2307 N N . HIS A 1 315 ? -13.785 7.814 8.485 1.00 84.62 315 HIS A N 1
ATOM 2308 C CA . HIS A 1 315 ? -13.493 9.021 7.715 1.00 84.62 315 HIS A CA 1
ATOM 2309 C C . HIS A 1 315 ? -13.222 8.716 6.237 1.00 84.62 315 HIS A C 1
ATOM 2311 O O . HIS A 1 315 ? -13.757 9.400 5.363 1.00 84.62 315 HIS A O 1
ATOM 2317 N N . ALA A 1 316 ? -12.442 7.670 5.945 1.00 87.56 316 ALA A N 1
ATOM 2318 C CA . ALA A 1 316 ? -12.178 7.244 4.573 1.00 87.56 316 ALA A CA 1
ATOM 2319 C C . ALA A 1 316 ? -13.473 6.876 3.838 1.00 87.56 316 ALA A C 1
ATOM 2321 O O . ALA A 1 316 ? -13.668 7.304 2.703 1.00 87.56 316 ALA A O 1
ATOM 2322 N N . HIS A 1 317 ? -14.377 6.145 4.497 1.00 87.31 317 HIS A N 1
ATOM 2323 C CA . HIS A 1 317 ? -15.706 5.802 3.979 1.00 87.31 317 HIS A CA 1
ATOM 2324 C C . HIS A 1 317 ? -16.557 7.035 3.682 1.00 87.31 317 HIS A C 1
ATOM 2326 O O . HIS A 1 317 ? -17.124 7.146 2.595 1.00 87.31 317 HIS A O 1
ATOM 2332 N N . TYR A 1 318 ? -16.608 7.985 4.618 1.00 85.56 318 TYR A N 1
ATOM 2333 C CA . TYR A 1 318 ? -17.339 9.236 4.433 1.00 85.56 318 TYR A CA 1
ATOM 2334 C C . TYR A 1 318 ? -16.821 10.026 3.221 1.00 85.56 318 TYR A C 1
ATOM 2336 O O . TYR A 1 318 ? -17.595 10.393 2.333 1.00 85.56 318 TYR A O 1
ATOM 2344 N N . LEU A 1 319 ? -15.501 10.237 3.138 1.00 87.06 319 LEU A N 1
ATOM 2345 C CA . LEU A 1 319 ? -14.883 10.935 2.009 1.00 87.06 319 LEU A CA 1
ATOM 2346 C C . LEU A 1 319 ? -15.091 10.189 0.690 1.00 87.06 319 LEU A C 1
ATOM 2348 O O . LEU A 1 319 ? -15.265 10.821 -0.352 1.00 87.06 319 LEU A O 1
ATOM 2352 N N . PHE A 1 320 ? -15.067 8.858 0.723 1.00 89.69 320 PHE A N 1
ATOM 2353 C CA . PHE A 1 320 ? -15.279 8.032 -0.456 1.00 89.69 320 PHE A CA 1
ATOM 2354 C C . PHE A 1 320 ? -16.687 8.212 -1.024 1.00 89.69 320 PHE A C 1
ATOM 2356 O O . PHE A 1 320 ? -16.831 8.519 -2.208 1.00 89.69 320 PHE A O 1
ATOM 2363 N N . ARG A 1 321 ? -17.718 8.108 -0.173 1.00 87.12 321 ARG A N 1
ATOM 2364 C CA . ARG A 1 321 ? -19.114 8.372 -0.555 1.00 87.12 321 ARG A CA 1
ATOM 2365 C C . ARG A 1 321 ? -19.278 9.780 -1.122 1.00 87.12 321 ARG A C 1
ATOM 2367 O O . ARG A 1 321 ? -19.836 9.932 -2.205 1.00 87.12 321 ARG A O 1
ATOM 2374 N N . ALA A 1 322 ? -18.724 10.792 -0.453 1.00 86.19 322 ALA A N 1
ATOM 2375 C CA . ALA A 1 322 ? -18.774 12.175 -0.925 1.00 86.19 322 ALA A CA 1
ATOM 2376 C C . ALA A 1 322 ? -18.104 12.361 -2.302 1.00 86.19 322 ALA A C 1
ATOM 2378 O O . ALA A 1 322 ? -18.637 13.063 -3.161 1.00 86.19 322 ALA A O 1
ATOM 2379 N N . ALA A 1 323 ? -16.960 11.712 -2.541 1.00 87.38 323 ALA A N 1
ATOM 2380 C CA . ALA A 1 323 ? -16.263 11.773 -3.826 1.00 87.38 323 ALA A CA 1
ATOM 2381 C C . ALA A 1 323 ? -17.067 11.109 -4.957 1.00 87.38 323 ALA A C 1
ATOM 2383 O O . ALA A 1 323 ? -17.128 11.643 -6.067 1.00 87.38 323 ALA A O 1
ATOM 2384 N N . LEU A 1 324 ? -17.710 9.971 -4.681 1.00 87.06 324 LEU A N 1
ATOM 2385 C CA . LEU A 1 324 ? -18.559 9.281 -5.652 1.00 87.06 324 LEU A CA 1
ATOM 2386 C C . LEU A 1 324 ? -19.843 10.064 -5.964 1.00 87.06 324 LEU A C 1
ATOM 2388 O O . LEU A 1 324 ? -20.217 10.163 -7.133 1.00 87.06 324 LEU A O 1
ATOM 2392 N N . LEU A 1 325 ? -20.467 10.685 -4.957 1.00 85.62 325 LEU A N 1
ATOM 2393 C CA . LEU A 1 325 ? -21.610 11.588 -5.134 1.00 85.62 325 LEU A CA 1
ATOM 2394 C C . LEU A 1 325 ? -21.268 12.723 -6.103 1.00 85.62 325 LEU A C 1
ATOM 2396 O O . LEU A 1 325 ? -21.957 12.920 -7.104 1.00 85.62 325 LEU A O 1
ATOM 2400 N N . GLN A 1 326 ? -20.156 13.419 -5.863 1.00 84.88 326 GLN A N 1
ATOM 2401 C CA . GLN A 1 326 ? -19.700 14.514 -6.726 1.00 84.88 326 GLN A CA 1
ATOM 2402 C C . GLN A 1 326 ? -19.421 14.046 -8.161 1.00 84.88 326 GLN A C 1
ATOM 2404 O O . GLN A 1 326 ? -19.790 14.725 -9.122 1.00 84.88 326 GLN A O 1
ATOM 2409 N N . ALA A 1 327 ? -18.804 12.870 -8.321 1.00 81.88 327 ALA A N 1
ATOM 2410 C CA . ALA A 1 327 ? -18.556 12.289 -9.635 1.00 81.88 327 ALA A CA 1
ATOM 2411 C C . ALA A 1 327 ? -19.868 11.969 -10.376 1.00 81.88 327 ALA A C 1
ATOM 2413 O O . ALA A 1 327 ? -19.984 12.296 -11.558 1.00 81.88 327 ALA A O 1
ATOM 2414 N N . SER A 1 328 ? -20.871 11.412 -9.689 1.00 77.81 328 SER A N 1
ATOM 2415 C CA . SER A 1 328 ? -22.179 11.094 -10.283 1.00 77.81 328 SER A CA 1
ATOM 2416 C C . SER A 1 328 ? -22.923 12.347 -10.774 1.00 77.81 328 SER A C 1
ATOM 2418 O O . SER A 1 328 ? -23.374 12.394 -11.921 1.00 77.81 328 SER A O 1
ATOM 2420 N N . GLN A 1 329 ? -22.942 13.415 -9.969 1.00 76.31 329 GLN A N 1
ATOM 2421 C CA . GLN A 1 329 ? -23.597 14.687 -10.302 1.00 76.31 329 GLN A CA 1
ATOM 2422 C C . GLN A 1 329 ? -22.916 15.411 -11.473 1.00 76.31 329 GLN A C 1
ATOM 2424 O O . GLN A 1 329 ? -23.564 16.065 -12.292 1.00 76.31 329 GLN A O 1
ATOM 2429 N N . SER A 1 330 ? -21.593 15.271 -11.598 1.00 70.19 330 SER A N 1
ATOM 2430 C CA . SER A 1 330 ? -20.857 15.856 -12.722 1.00 70.19 330 SER A CA 1
ATOM 2431 C C . SER A 1 330 ? -21.239 15.226 -14.071 1.00 70.19 330 SER A C 1
ATOM 2433 O O . SER A 1 330 ? -21.258 15.925 -15.084 1.00 70.19 330 SER A O 1
ATOM 2435 N N . GLN A 1 331 ? -21.623 13.943 -14.092 1.00 62.25 331 GLN A N 1
ATOM 2436 C CA . GLN A 1 331 ? -22.016 13.228 -15.312 1.00 62.25 331 GLN A CA 1
ATOM 2437 C C . GLN A 1 331 ? -23.472 13.509 -15.724 1.00 62.25 331 GLN A C 1
ATOM 2439 O O . GLN A 1 331 ? -23.750 13.664 -16.919 1.00 62.25 331 GLN A O 1
ATOM 2444 N N . SER A 1 332 ? -24.390 13.648 -14.759 1.00 55.44 332 SER A N 1
ATOM 2445 C CA . SER A 1 332 ? -25.815 13.927 -15.013 1.00 55.44 332 SER A CA 1
ATOM 2446 C C . SER A 1 332 ? -26.079 15.346 -15.536 1.00 55.44 332 SER A C 1
ATOM 2448 O O . SER A 1 332 ? -27.009 15.555 -16.312 1.00 55.44 332 SER A O 1
ATOM 2450 N N . SER A 1 333 ? -25.207 16.314 -15.234 1.00 50.38 333 SER A N 1
ATOM 2451 C CA . SER A 1 333 ? -25.325 17.700 -15.726 1.00 50.38 333 SER A CA 1
ATOM 2452 C C . SER A 1 333 ? -25.216 17.869 -17.257 1.00 50.38 333 SER A C 1
ATOM 2454 O O . SER A 1 333 ? -25.512 18.944 -17.782 1.00 50.38 333 SER A O 1
ATOM 2456 N N . SER A 1 334 ? -24.849 16.811 -17.995 1.00 47.00 334 SER A N 1
ATOM 2457 C CA . SER A 1 334 ? -24.845 16.794 -19.467 1.00 47.00 334 SER A CA 1
ATOM 2458 C C . SER A 1 334 ? -26.209 16.466 -20.104 1.00 47.00 334 SER A C 1
ATOM 2460 O O . SER A 1 334 ? -26.360 16.610 -21.319 1.00 47.00 334 SER A O 1
ATOM 2462 N N . ALA A 1 335 ? -27.220 16.096 -19.307 1.00 38.16 335 ALA A N 1
ATOM 2463 C CA . ALA A 1 335 ? -28.581 15.824 -19.764 1.00 38.16 335 ALA A CA 1
ATOM 2464 C C . ALA A 1 335 ? -29.624 16.488 -18.842 1.00 38.16 335 ALA A C 1
ATOM 2466 O O . ALA A 1 335 ? -30.062 15.912 -17.855 1.00 38.16 335 ALA A O 1
ATOM 2467 N N . LEU A 1 336 ? -30.068 17.702 -19.181 1.00 33.69 336 LEU A N 1
ATOM 2468 C CA . LEU A 1 336 ? -31.323 18.257 -18.648 1.00 33.69 336 LEU A CA 1
ATOM 2469 C C . LEU A 1 336 ? -32.508 17.574 -19.362 1.00 33.69 336 LEU A C 1
ATOM 2471 O O . LEU A 1 336 ? -32.486 17.458 -20.590 1.00 33.69 336 LEU A O 1
ATOM 2475 N N . PRO A 1 337 ? -33.554 17.154 -18.626 1.00 42.59 337 PRO A N 1
ATOM 2476 C CA . PRO A 1 337 ? -34.540 18.116 -18.149 1.00 42.59 337 PRO A CA 1
ATOM 2477 C C . PRO A 1 337 ? -34.851 18.020 -16.651 1.00 42.59 337 PRO A C 1
ATOM 2479 O O . PRO A 1 337 ? -34.942 16.956 -16.053 1.00 42.59 337 PRO A O 1
ATOM 2482 N N . THR A 1 338 ? -35.072 19.203 -16.087 1.00 52.44 338 THR A N 1
ATOM 2483 C CA . THR A 1 338 ? -35.571 19.497 -14.742 1.00 52.44 338 THR A CA 1
ATOM 2484 C C . THR A 1 338 ? -36.847 18.722 -14.395 1.00 52.44 338 THR A C 1
ATOM 2486 O O . THR A 1 338 ? -37.832 18.836 -15.130 1.00 52.44 338 THR A O 1
ATOM 2489 N N . GLY A 1 339 ? -36.868 18.029 -13.249 1.00 44.28 339 GLY A N 1
ATOM 2490 C CA . GLY A 1 339 ? -38.112 17.471 -12.706 1.00 44.28 339 GLY A CA 1
ATOM 2491 C C . GLY A 1 339 ? -38.034 16.508 -11.514 1.00 44.28 339 GLY A C 1
ATOM 2492 O O . GLY A 1 339 ? -39.097 16.194 -10.989 1.00 44.28 339 GLY A O 1
ATOM 2493 N N . HIS A 1 340 ? -36.858 16.052 -11.078 1.00 47.12 340 HIS A N 1
ATOM 2494 C CA . HIS A 1 340 ? -36.735 15.115 -9.950 1.00 47.12 340 HIS A CA 1
ATOM 2495 C C . HIS A 1 340 ? -36.361 15.856 -8.657 1.00 47.12 340 HIS A C 1
ATOM 2497 O O . HIS A 1 340 ? -35.617 16.836 -8.702 1.00 47.12 340 HIS A O 1
ATOM 2503 N N . GLY A 1 341 ? -36.997 15.490 -7.538 1.00 54.03 341 GLY A N 1
ATOM 2504 C CA . GLY A 1 341 ? -36.749 16.111 -6.232 1.00 54.03 341 GLY A CA 1
ATOM 2505 C C . GLY A 1 341 ? -35.414 15.654 -5.640 1.00 54.03 341 GLY A C 1
ATOM 2506 O O . GLY A 1 341 ? -34.923 14.595 -6.010 1.00 54.03 341 GLY A O 1
ATOM 2507 N N . GLU A 1 342 ? -34.849 16.422 -4.701 1.00 56.31 342 GLU A N 1
ATOM 2508 C CA . GLU A 1 342 ? -33.577 16.082 -4.025 1.00 56.31 342 GLU A CA 1
ATOM 2509 C C . GLU A 1 342 ? -33.591 14.662 -3.416 1.00 56.31 342 GLU A C 1
ATOM 2511 O O . GLU A 1 342 ? -32.584 13.960 -3.479 1.00 56.31 342 GLU A O 1
ATOM 2516 N N . ASP A 1 343 ? -34.750 14.203 -2.927 1.00 60.09 343 ASP A N 1
ATOM 2517 C CA . ASP A 1 343 ? -34.938 12.855 -2.370 1.00 60.09 343 ASP A CA 1
ATOM 2518 C C . ASP A 1 343 ? -34.843 11.731 -3.432 1.00 60.09 343 ASP A C 1
ATOM 2520 O O . ASP A 1 343 ? -34.405 10.621 -3.126 1.00 60.09 343 ASP A O 1
ATOM 2524 N N . ASP A 1 344 ? -35.241 11.998 -4.685 1.00 64.12 344 ASP A N 1
ATOM 2525 C CA . ASP A 1 344 ? -35.183 11.012 -5.778 1.00 64.12 344 ASP A CA 1
ATOM 2526 C C . ASP A 1 344 ? -33.731 10.803 -6.254 1.00 64.12 344 ASP A C 1
ATOM 2528 O O . ASP A 1 344 ? -33.336 9.683 -6.590 1.00 64.12 344 ASP A O 1
ATOM 2532 N N . ASP A 1 345 ? -32.926 11.872 -6.253 1.00 66.75 345 ASP A N 1
ATOM 2533 C CA . ASP A 1 345 ? -31.516 11.842 -6.659 1.00 66.75 345 ASP A CA 1
ATOM 2534 C C . ASP A 1 345 ? -30.632 11.126 -5.618 1.00 66.75 345 ASP A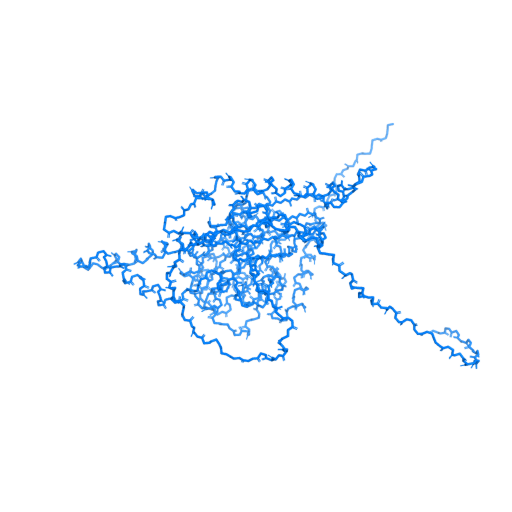 C 1
ATOM 2536 O O . ASP A 1 345 ? -29.723 10.377 -5.988 1.00 66.75 345 ASP A O 1
ATOM 2540 N N . GLU A 1 346 ? -30.908 11.307 -4.319 1.00 70.38 346 GLU A N 1
ATOM 2541 C CA . GLU A 1 346 ? -30.212 10.593 -3.238 1.00 70.38 346 GLU A CA 1
ATOM 2542 C C . GLU A 1 346 ? -30.517 9.086 -3.280 1.00 70.38 346 GLU A C 1
ATOM 2544 O O . GLU A 1 346 ? -29.600 8.266 -3.205 1.00 70.38 346 GLU A O 1
ATOM 2549 N N . TYR A 1 347 ? -31.780 8.705 -3.505 1.00 75.81 347 TYR A N 1
ATOM 2550 C CA . TYR A 1 347 ? -32.167 7.298 -3.651 1.00 75.81 347 TYR A CA 1
ATOM 2551 C C . TYR A 1 347 ? -31.507 6.631 -4.867 1.00 75.81 347 TYR A C 1
ATOM 2553 O O . TYR A 1 347 ? -30.983 5.520 -4.762 1.00 75.81 347 TYR A O 1
ATOM 2561 N N . ALA A 1 348 ? -31.477 7.319 -6.013 1.00 76.38 348 ALA A N 1
ATOM 2562 C CA . ALA A 1 348 ? -30.819 6.822 -7.220 1.00 76.38 348 ALA A CA 1
ATOM 2563 C C . ALA A 1 348 ? -29.301 6.646 -7.032 1.00 76.38 348 ALA A C 1
ATOM 2565 O O . ALA A 1 348 ? -28.712 5.708 -7.577 1.00 76.38 348 ALA A O 1
ATOM 2566 N N . PHE A 1 349 ? -28.660 7.521 -6.249 1.00 78.88 349 PHE A N 1
ATOM 2567 C CA . PHE A 1 349 ? -27.252 7.368 -5.897 1.00 78.88 349 PHE A CA 1
ATOM 2568 C C . PHE A 1 349 ? -27.004 6.145 -5.010 1.00 78.88 349 PHE A C 1
ATOM 2570 O O . PHE A 1 349 ? -26.067 5.395 -5.283 1.00 78.88 349 PHE A O 1
ATOM 2577 N N . GLU A 1 350 ? -27.825 5.922 -3.979 1.00 80.00 350 GLU A N 1
ATOM 2578 C CA . GLU A 1 350 ? -27.688 4.749 -3.106 1.00 80.00 350 GLU A CA 1
ATOM 2579 C C . GLU A 1 350 ? -27.878 3.443 -3.886 1.00 80.00 350 GLU A C 1
ATOM 2581 O O . GLU A 1 350 ? -27.054 2.539 -3.767 1.00 80.00 350 GLU A O 1
ATOM 2586 N N . GLU A 1 351 ? -28.886 3.363 -4.760 1.00 82.25 351 GLU A N 1
ATOM 2587 C CA . GLU A 1 351 ? -29.103 2.189 -5.616 1.00 82.25 351 GLU A CA 1
ATOM 2588 C C . GLU A 1 351 ? -27.913 1.949 -6.565 1.00 82.25 351 GLU A C 1
ATOM 2590 O O . GLU A 1 351 ? -27.447 0.817 -6.736 1.00 82.25 351 GLU A O 1
ATOM 2595 N N . TRP A 1 352 ? -27.358 3.016 -7.152 1.00 83.19 352 TRP A N 1
ATOM 2596 C CA . TRP A 1 352 ? -26.151 2.922 -7.974 1.00 83.19 352 TRP A CA 1
ATOM 2597 C C . TRP A 1 352 ? -24.931 2.469 -7.161 1.00 83.19 352 TRP A C 1
ATOM 2599 O O . TRP A 1 352 ? -24.184 1.598 -7.614 1.00 83.19 352 TRP A O 1
ATOM 2609 N N . LEU A 1 353 ? -24.733 3.010 -5.959 1.00 78.31 353 LEU A N 1
ATOM 2610 C CA . LEU A 1 353 ? -23.622 2.653 -5.082 1.00 78.31 353 LEU A CA 1
ATOM 2611 C C . LEU A 1 353 ? -23.711 1.187 -4.634 1.00 78.31 353 LEU A C 1
ATOM 2613 O O . LEU A 1 353 ? -22.708 0.472 -4.674 1.00 78.31 353 LEU A O 1
ATOM 2617 N N . GLU A 1 354 ? -24.910 0.717 -4.284 1.00 81.88 354 GLU A N 1
ATOM 2618 C CA . GLU A 1 354 ? -25.179 -0.692 -3.988 1.00 81.88 354 GLU A CA 1
ATOM 2619 C C . GLU A 1 354 ? -24.887 -1.584 -5.204 1.00 81.88 354 GLU A C 1
ATOM 2621 O O . GLU A 1 354 ? -24.273 -2.644 -5.063 1.00 81.88 354 GLU A O 1
ATOM 2626 N N . SER A 1 355 ? -25.227 -1.132 -6.418 1.00 79.50 355 SER A N 1
ATOM 2627 C CA . SER A 1 355 ? -24.965 -1.881 -7.656 1.00 79.50 355 SER A CA 1
ATOM 2628 C C . SER A 1 355 ? -23.473 -2.100 -7.941 1.00 79.50 355 SER A C 1
ATOM 2630 O O . SER A 1 355 ? -23.101 -3.103 -8.561 1.00 79.50 355 SER A O 1
ATOM 2632 N N . LEU A 1 356 ? -22.599 -1.208 -7.460 1.00 76.25 356 LEU A N 1
ATOM 2633 C CA . LEU A 1 356 ? -21.147 -1.343 -7.606 1.00 76.25 356 LEU A CA 1
ATOM 2634 C C . LEU A 1 356 ? -20.561 -2.436 -6.705 1.00 76.25 356 LEU A C 1
ATOM 2636 O O . LEU A 1 356 ? -19.434 -2.867 -6.951 1.00 76.25 356 LEU A O 1
ATOM 2640 N N . HIS A 1 357 ? -21.303 -2.884 -5.684 1.00 81.62 357 HIS A N 1
ATOM 2641 C CA . HIS A 1 357 ? -20.860 -3.881 -4.707 1.00 81.62 357 HIS A CA 1
ATOM 2642 C C . HIS A 1 357 ? -19.469 -3.563 -4.128 1.00 81.62 357 HIS A C 1
ATOM 2644 O O . HIS A 1 357 ? -18.642 -4.465 -3.956 1.00 81.62 357 HIS A O 1
ATOM 2650 N N . VAL A 1 358 ? -19.178 -2.280 -3.863 1.00 82.50 358 VAL A N 1
ATOM 2651 C CA . VAL A 1 358 ? -17.884 -1.887 -3.295 1.00 82.50 358 VAL A CA 1
ATOM 2652 C C . VAL A 1 358 ? -17.805 -2.431 -1.865 1.00 82.50 358 VAL A C 1
ATOM 2654 O O . VAL A 1 358 ? -18.624 -2.051 -1.033 1.00 82.50 358 VAL A O 1
ATOM 2657 N N . PRO A 1 359 ? -16.858 -3.331 -1.562 1.00 86.12 359 PRO A N 1
ATOM 2658 C CA . PRO A 1 359 ? -16.719 -3.894 -0.228 1.00 86.12 359 PRO A CA 1
ATOM 2659 C C . PRO A 1 359 ? -16.186 -2.849 0.754 1.00 86.12 359 PRO A C 1
ATOM 2661 O O . PRO A 1 359 ? -15.403 -1.968 0.387 1.00 86.12 359 PRO A O 1
ATOM 2664 N N . ASP A 1 360 ? 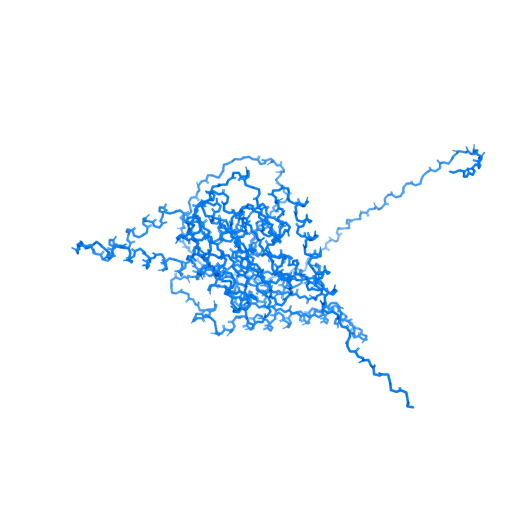-16.533 -3.016 2.027 1.00 88.50 360 ASP A N 1
ATOM 2665 C CA . ASP A 1 360 ? -15.996 -2.182 3.095 1.00 88.50 360 ASP A CA 1
ATOM 2666 C C . ASP A 1 360 ? -14.469 -2.312 3.186 1.00 88.50 360 ASP A C 1
ATOM 2668 O O . ASP A 1 360 ? -13.887 -3.377 2.956 1.00 88.50 360 ASP A O 1
ATOM 2672 N N . ILE A 1 361 ? -13.798 -1.233 3.598 1.00 91.44 361 ILE A N 1
ATOM 2673 C CA . ILE A 1 361 ? -12.336 -1.210 3.770 1.00 91.44 361 ILE A CA 1
ATOM 2674 C C . ILE A 1 361 ? -11.848 -2.334 4.699 1.00 91.44 361 ILE A C 1
ATOM 2676 O O . ILE A 1 361 ? -10.813 -2.939 4.424 1.00 91.44 361 ILE A O 1
ATOM 2680 N N . LEU A 1 362 ? -12.592 -2.676 5.758 1.00 90.69 362 LEU A N 1
ATOM 2681 C CA . LEU A 1 362 ? -12.259 -3.815 6.624 1.00 90.69 362 LEU A CA 1
ATOM 2682 C C . LEU A 1 362 ? -12.259 -5.142 5.855 1.00 90.69 362 LEU A C 1
ATOM 2684 O O . LEU A 1 362 ? -11.335 -5.941 5.993 1.00 90.69 362 LEU A O 1
ATOM 2688 N N . THR A 1 363 ? -13.245 -5.351 4.983 1.00 91.38 363 THR A N 1
ATOM 2689 C CA . THR A 1 363 ? -13.314 -6.529 4.113 1.00 91.38 363 THR A CA 1
ATOM 2690 C C . THR A 1 363 ? -12.166 -6.553 3.098 1.00 91.38 363 THR A C 1
ATOM 2692 O O . THR A 1 363 ? -11.639 -7.617 2.785 1.00 91.38 363 THR A O 1
ATOM 2695 N N . LEU A 1 364 ? -11.734 -5.395 2.591 1.00 93.44 364 LEU A N 1
ATOM 2696 C CA . LEU A 1 364 ? -10.554 -5.288 1.721 1.00 93.44 364 LEU A CA 1
ATOM 2697 C C . LEU A 1 364 ? -9.248 -5.607 2.463 1.00 93.44 364 LEU A C 1
ATOM 2699 O O . LEU A 1 364 ? -8.341 -6.219 1.895 1.00 93.44 364 LEU A O 1
ATOM 2703 N N . LEU A 1 365 ? -9.141 -5.228 3.736 1.00 92.50 365 LEU A N 1
ATOM 2704 C CA . LEU A 1 365 ? -7.989 -5.542 4.584 1.00 92.50 365 LEU A CA 1
ATOM 2705 C C . LEU A 1 365 ? -7.883 -7.042 4.906 1.00 92.50 365 LEU A C 1
ATOM 2707 O O . LEU A 1 365 ? -6.769 -7.568 4.992 1.00 92.50 365 LEU A O 1
ATOM 2711 N N . ASP A 1 366 ? -9.018 -7.732 5.014 1.00 91.00 366 ASP A N 1
ATOM 2712 C CA . ASP A 1 366 ? -9.087 -9.173 5.287 1.00 91.00 366 ASP A CA 1
ATOM 2713 C C . ASP A 1 366 ? -8.972 -10.055 4.037 1.00 91.00 366 ASP A C 1
ATOM 2715 O O . ASP A 1 366 ? -8.817 -11.271 4.150 1.00 91.00 366 ASP A O 1
ATOM 2719 N N . ASP A 1 367 ? -9.015 -9.467 2.840 1.00 91.12 367 ASP A N 1
ATOM 2720 C CA . ASP A 1 367 ? -8.922 -10.244 1.607 1.00 91.12 367 ASP A CA 1
ATOM 2721 C C . ASP A 1 367 ? -7.624 -11.044 1.496 1.00 91.12 367 ASP A C 1
ATOM 2723 O O . ASP A 1 367 ? -6.554 -10.536 1.856 1.00 91.12 367 ASP A O 1
ATOM 2727 N N . PRO A 1 368 ? -7.678 -12.255 0.918 1.00 91.06 368 PRO A N 1
ATOM 2728 C CA . PRO A 1 368 ? -6.488 -13.057 0.703 1.00 91.06 368 PRO A CA 1
ATOM 2729 C C . PRO A 1 368 ? -5.544 -12.378 -0.290 1.00 91.06 368 PRO A C 1
ATOM 2731 O O . PRO A 1 368 ? -5.969 -11.757 -1.265 1.00 91.06 368 PRO A O 1
ATOM 2734 N N . THR A 1 369 ? -4.244 -12.545 -0.067 1.00 91.00 369 THR A N 1
ATOM 2735 C CA . THR A 1 369 ? -3.204 -12.065 -0.978 1.00 91.00 369 THR A CA 1
ATOM 2736 C C . THR A 1 369 ? -2.185 -13.173 -1.231 1.00 91.00 369 THR A C 1
ATOM 2738 O O . THR A 1 369 ? -1.943 -14.036 -0.389 1.00 91.00 369 THR A O 1
ATOM 2741 N N . GLY A 1 370 ? -1.583 -13.161 -2.417 1.00 88.06 370 GLY A N 1
ATOM 2742 C CA . GLY A 1 370 ? -0.468 -14.030 -2.798 1.00 88.06 370 GLY A CA 1
ATOM 2743 C C . GLY A 1 370 ? 0.892 -13.377 -2.553 1.00 88.06 370 GLY A C 1
ATOM 2744 O O . GLY A 1 370 ? 1.833 -13.649 -3.295 1.00 88.06 370 GLY A O 1
ATOM 2745 N N . THR A 1 371 ? 0.976 -12.450 -1.598 1.00 89.56 371 THR A N 1
ATOM 2746 C CA . THR A 1 371 ? 2.173 -11.648 -1.305 1.00 89.56 371 THR A CA 1
ATOM 2747 C C . THR A 1 371 ? 3.007 -12.246 -0.181 1.00 89.56 371 THR A C 1
ATOM 2749 O O . THR A 1 371 ? 2.492 -13.003 0.634 1.00 89.56 371 THR A O 1
ATOM 2752 N N . GLN A 1 372 ? 4.280 -11.866 -0.087 1.00 85.12 372 GLN A N 1
ATOM 2753 C CA . GLN A 1 372 ? 5.205 -12.431 0.903 1.00 85.12 372 GLN A CA 1
ATOM 2754 C C . GLN A 1 372 ? 5.095 -11.777 2.282 1.00 85.12 372 GLN A C 1
ATOM 2756 O O . GLN A 1 372 ? 5.342 -12.436 3.288 1.00 85.12 372 GLN A O 1
ATOM 2761 N N . CYS A 1 373 ? 4.763 -10.484 2.329 1.00 85.31 373 CYS A N 1
ATOM 2762 C CA . CYS A 1 373 ? 4.928 -9.673 3.540 1.00 85.31 373 CYS A CA 1
ATOM 2763 C C . CYS A 1 373 ? 3.614 -9.230 4.197 1.00 85.31 373 CYS A C 1
ATOM 2765 O O . CYS A 1 373 ? 3.658 -8.611 5.257 1.00 85.31 373 CYS A O 1
ATOM 2767 N N . TRP A 1 374 ? 2.453 -9.533 3.606 1.00 87.56 374 TRP A N 1
ATOM 2768 C CA . TRP A 1 374 ? 1.161 -9.245 4.231 1.00 87.56 374 TRP A CA 1
ATOM 2769 C C . TRP A 1 374 ? 0.718 -10.419 5.106 1.00 87.56 374 TRP A C 1
ATOM 2771 O O . TRP A 1 374 ? 0.548 -11.535 4.617 1.00 87.56 374 TRP A O 1
ATOM 2781 N N . SER A 1 375 ? 0.524 -10.182 6.403 1.00 75.50 375 SER A N 1
ATOM 2782 C CA . SER A 1 375 ? 0.018 -11.208 7.315 1.00 75.50 375 SER A CA 1
ATOM 2783 C C . SER A 1 375 ? -1.462 -11.485 7.030 1.00 75.50 375 SER A C 1
ATOM 2785 O O . SER A 1 375 ? -2.270 -10.556 6.984 1.00 75.50 375 SER A O 1
ATOM 2787 N N . SER A 1 376 ? -1.834 -12.755 6.869 1.00 65.06 376 SER A N 1
ATOM 2788 C CA . SER A 1 376 ? -3.233 -13.157 6.690 1.00 65.06 376 SER A CA 1
ATOM 2789 C C . SER A 1 376 ? -4.065 -12.830 7.936 1.00 65.06 376 SER A C 1
ATOM 2791 O O . SER A 1 376 ? -3.720 -13.303 9.019 1.00 65.06 376 SER A O 1
ATOM 2793 N N . ASN A 1 377 ? -5.175 -12.107 7.743 1.00 59.28 377 ASN A N 1
ATOM 2794 C CA . ASN A 1 377 ? -6.172 -11.683 8.738 1.00 59.28 377 ASN A CA 1
ATOM 2795 C C . ASN A 1 377 ? -5.615 -10.726 9.805 1.00 59.28 377 ASN A C 1
ATOM 2797 O O . ASN A 1 377 ? -4.869 -11.131 10.696 1.00 59.28 377 ASN A O 1
ATOM 2801 N N . GLY A 1 378 ? -6.013 -9.451 9.748 1.00 57.22 378 GLY A N 1
ATOM 2802 C CA . GLY A 1 378 ? -5.697 -8.524 10.835 1.00 57.22 378 GLY A CA 1
ATOM 2803 C C . GLY A 1 378 ? -6.442 -8.945 12.098 1.00 57.22 378 GLY A C 1
ATOM 2804 O O . GLY A 1 378 ? -7.607 -9.338 12.041 1.00 57.22 378 GLY A O 1
ATOM 2805 N N . THR A 1 379 ? -5.782 -8.892 13.250 1.00 65.44 379 THR A N 1
ATOM 2806 C CA . THR A 1 379 ? -6.431 -9.232 14.518 1.00 65.44 379 THR A CA 1
ATOM 2807 C C . THR A 1 379 ? -7.105 -7.997 15.099 1.00 65.44 379 THR A C 1
ATOM 2809 O O . THR A 1 379 ? -6.590 -6.884 14.989 1.00 65.44 379 THR A O 1
ATOM 2812 N N . SER A 1 380 ? -8.271 -8.181 15.721 1.00 68.25 380 SER A N 1
ATOM 2813 C CA . SER A 1 380 ? -8.803 -7.174 16.637 1.00 68.25 380 SER A CA 1
ATOM 2814 C C . SER A 1 380 ? -8.211 -7.456 18.022 1.00 68.25 380 SER A C 1
ATOM 2816 O O . SER A 1 380 ? -8.504 -8.520 18.581 1.00 68.25 380 SER A O 1
ATOM 2818 N N . PRO A 1 381 ? -7.390 -6.556 18.597 1.00 61.06 381 PRO A N 1
ATOM 2819 C CA . PRO A 1 381 ? -6.821 -6.741 19.933 1.00 61.06 381 PRO A CA 1
ATOM 2820 C C . PRO A 1 381 ? -7.888 -6.824 21.037 1.00 61.06 381 PRO A C 1
ATOM 2822 O O . PRO A 1 381 ? -7.599 -7.303 22.129 1.00 61.06 381 PRO A O 1
ATOM 2825 N N . TYR A 1 382 ? -9.126 -6.415 20.742 1.00 61.12 382 TYR A N 1
ATOM 2826 C CA . TYR A 1 382 ? -10.253 -6.409 21.677 1.00 61.12 382 TYR A CA 1
ATOM 2827 C C . TYR A 1 382 ? -11.270 -7.533 21.420 1.00 61.12 382 TYR A C 1
ATOM 2829 O O . TYR A 1 382 ? -12.314 -7.582 22.068 1.00 61.12 382 TYR A O 1
ATOM 2837 N N . SER A 1 383 ? -10.979 -8.465 20.504 1.00 55.75 383 SER A N 1
ATOM 2838 C CA . SER A 1 383 ? -11.823 -9.642 20.279 1.00 55.75 383 SER A CA 1
ATOM 2839 C C . SER A 1 383 ? -11.772 -10.576 21.491 1.00 55.75 383 SER A C 1
ATOM 2841 O O . SER A 1 383 ? -10.810 -11.321 21.684 1.00 55.75 383 SER A O 1
ATOM 2843 N N . THR A 1 384 ? -12.839 -10.599 22.289 1.00 39.91 384 THR A N 1
ATOM 2844 C CA . THR A 1 384 ? -13.037 -11.543 23.398 1.00 39.91 384 THR A CA 1
ATOM 2845 C C . THR A 1 384 ? -13.429 -12.933 22.888 1.00 39.91 384 THR A C 1
ATOM 2847 O O . THR A 1 384 ? -14.463 -13.493 23.245 1.00 39.91 384 THR A O 1
ATOM 2850 N N . SER A 1 385 ? -12.586 -13.559 22.064 1.00 38.31 385 SER A N 1
ATOM 2851 C CA . SER A 1 385 ? -12.723 -14.991 21.805 1.00 38.31 385 SER A CA 1
ATOM 2852 C C . SER A 1 385 ? -12.087 -15.765 22.960 1.00 38.31 385 SER A C 1
ATOM 2854 O O . SER A 1 385 ? -10.936 -16.199 22.881 1.00 38.31 385 SER A O 1
ATOM 2856 N N . HIS A 1 386 ? -12.848 -15.979 24.035 1.00 33.88 386 HIS A N 1
ATOM 2857 C CA . HIS A 1 386 ? -12.625 -17.137 24.898 1.00 33.88 386 HIS A CA 1
ATOM 2858 C C . HIS A 1 386 ? -12.896 -18.393 24.062 1.00 33.88 386 HIS A C 1
ATOM 2860 O O . HIS A 1 386 ? -14.004 -18.925 24.034 1.00 33.88 386 HIS A O 1
ATOM 2866 N N . SER A 1 387 ? -11.892 -18.850 23.316 1.00 33.53 387 SER A N 1
ATOM 2867 C CA . SER A 1 387 ? -11.949 -20.159 22.682 1.00 33.53 387 SER A CA 1
ATOM 2868 C C . SER A 1 387 ? -11.741 -21.209 23.770 1.00 33.53 387 SER A C 1
ATOM 2870 O O . SER A 1 387 ? -10.651 -21.384 24.311 1.00 33.53 387 SER A O 1
ATOM 2872 N N . ASN A 1 388 ? -12.827 -21.899 24.123 1.00 28.64 388 ASN A N 1
ATOM 2873 C CA . ASN A 1 388 ? -12.748 -23.179 24.816 1.00 28.64 388 ASN A CA 1
ATOM 2874 C C . ASN A 1 388 ? -11.793 -24.092 24.025 1.00 28.64 388 ASN A C 1
ATOM 2876 O O . ASN A 1 388 ? -12.027 -24.301 22.829 1.00 28.64 388 ASN A O 1
ATOM 2880 N N . PRO A 1 389 ? -10.751 -24.673 24.643 1.00 30.83 389 PRO A N 1
ATOM 2881 C CA . PRO A 1 389 ? -9.836 -25.573 23.959 1.00 30.83 389 PRO A CA 1
ATOM 2882 C C . PRO A 1 389 ? -10.479 -26.962 23.840 1.00 30.83 389 PRO A C 1
ATOM 2884 O O . PRO A 1 389 ? -10.033 -27.924 24.454 1.00 30.83 389 PRO A O 1
ATOM 2887 N N . SER A 1 390 ? -11.570 -27.075 23.081 1.00 34.69 390 SER A N 1
ATOM 2888 C CA . SER A 1 390 ? -12.139 -28.364 22.677 1.00 34.69 390 SER A CA 1
ATOM 2889 C C . SER A 1 390 ? -13.124 -28.208 21.514 1.00 34.69 390 SER A C 1
ATOM 2891 O O . SER A 1 390 ? -14.336 -28.286 21.703 1.00 34.69 390 SER A O 1
ATOM 2893 N N . ALA A 1 391 ? -12.624 -28.015 20.295 1.00 27.86 391 ALA A N 1
ATOM 2894 C CA . ALA A 1 391 ? -13.371 -28.372 19.087 1.00 27.86 391 ALA A CA 1
ATOM 2895 C C . ALA A 1 391 ? -12.419 -28.546 17.896 1.00 27.86 391 ALA A C 1
ATOM 2897 O O . ALA A 1 391 ? -12.058 -27.599 17.212 1.00 27.86 391 ALA A O 1
ATOM 2898 N N . ASN A 1 392 ? -11.990 -29.796 17.734 1.00 29.56 392 ASN A N 1
ATOM 2899 C CA . ASN A 1 392 ? -11.519 -30.489 16.538 1.00 29.56 392 ASN A CA 1
ATOM 2900 C C . ASN A 1 392 ? -11.108 -29.696 15.285 1.00 29.56 392 ASN A C 1
ATOM 2902 O O . ASN A 1 392 ? -11.907 -29.071 14.593 1.00 29.56 392 ASN A O 1
ATOM 2906 N N . SER A 1 393 ? -9.869 -29.992 14.892 1.00 35.84 393 SER A N 1
ATOM 2907 C CA . SER A 1 393 ? -9.398 -30.132 13.516 1.00 35.84 393 SER A CA 1
ATOM 2908 C C . SER A 1 393 ? -10.451 -30.717 12.563 1.00 35.84 393 SER A C 1
ATOM 2910 O O . SER A 1 393 ? -10.886 -31.859 12.734 1.00 35.84 393 SER A O 1
ATOM 2912 N N . GLY A 1 394 ? -10.785 -29.972 11.511 1.00 24.64 394 GLY A N 1
ATOM 2913 C CA . GLY A 1 394 ? -11.641 -30.433 10.424 1.00 24.64 394 GLY A CA 1
ATOM 2914 C C . GLY A 1 394 ? -11.571 -29.502 9.216 1.00 24.64 394 GLY A C 1
ATOM 2915 O O . GLY A 1 394 ? -12.231 -28.477 9.197 1.00 24.64 394 GLY A O 1
ATOM 2916 N N . SER A 1 395 ? -10.722 -29.881 8.259 1.00 24.86 395 SER A N 1
ATOM 2917 C CA . SER A 1 395 ? -10.750 -29.619 6.809 1.00 24.86 395 SER A CA 1
ATOM 2918 C C . SER A 1 395 ? -11.571 -28.431 6.268 1.00 24.86 395 SER A C 1
ATOM 2920 O O . SER A 1 395 ? -12.794 -28.378 6.369 1.00 24.86 395 SER A O 1
ATOM 2922 N N . ALA A 1 396 ? -10.874 -27.540 5.558 1.00 32.88 396 ALA A N 1
ATOM 2923 C CA . ALA A 1 396 ? -11.455 -26.530 4.685 1.00 32.88 396 ALA A CA 1
ATOM 2924 C C . ALA A 1 396 ? -12.340 -27.154 3.590 1.00 32.88 396 ALA A C 1
ATOM 2926 O O . ALA A 1 396 ? -11.851 -27.965 2.805 1.00 32.88 396 ALA A O 1
ATOM 2927 N N . SER A 1 397 ? -13.603 -26.721 3.489 1.00 25.20 397 SER A N 1
ATOM 2928 C CA . SER A 1 397 ? -14.355 -26.600 2.228 1.00 25.20 397 SER A CA 1
ATOM 2929 C C . SER A 1 397 ? -15.721 -25.928 2.425 1.00 25.20 397 SER A C 1
ATOM 2931 O O . SER A 1 397 ? -16.557 -26.411 3.176 1.00 25.20 397 SER A O 1
ATOM 2933 N N . SER A 1 398 ? -15.944 -24.880 1.627 1.00 28.70 398 SER A N 1
ATOM 2934 C CA . SER A 1 398 ? -17.225 -24.328 1.155 1.00 28.70 398 SER A CA 1
ATOM 2935 C C . SER A 1 398 ? -18.261 -23.771 2.150 1.00 28.70 398 SER A C 1
ATOM 2937 O O . SER A 1 398 ? -18.649 -24.419 3.114 1.00 28.70 398 SER A O 1
ATOM 2939 N N . ALA A 1 399 ? -18.825 -22.631 1.730 1.00 24.62 399 ALA A N 1
ATOM 2940 C CA . ALA A 1 399 ? -20.103 -22.018 2.112 1.00 24.62 399 ALA A CA 1
ATOM 2941 C C . ALA A 1 399 ? -20.019 -20.832 3.087 1.00 24.62 399 ALA A C 1
ATOM 2943 O O . ALA A 1 399 ? -20.367 -20.932 4.259 1.00 24.62 399 ALA A O 1
ATOM 2944 N N . ILE A 1 400 ? -19.682 -19.656 2.547 1.00 26.61 400 ILE A N 1
ATOM 2945 C CA . ILE A 1 400 ? -20.132 -18.389 3.131 1.00 26.61 400 ILE A CA 1
ATOM 2946 C C . ILE A 1 400 ? -21.611 -18.248 2.753 1.00 26.61 400 ILE A C 1
ATOM 2948 O O . ILE A 1 400 ? -21.953 -17.911 1.621 1.00 26.61 400 ILE A O 1
ATOM 2952 N N . ARG A 1 401 ? -22.500 -18.602 3.685 1.00 24.25 401 ARG A N 1
ATOM 2953 C CA . ARG A 1 401 ? -23.901 -18.179 3.635 1.00 24.25 401 ARG A CA 1
ATOM 2954 C C . ARG A 1 401 ? -23.980 -16.760 4.179 1.00 24.25 401 ARG A C 1
ATOM 2956 O O . ARG A 1 401 ? -23.569 -16.516 5.310 1.00 24.25 401 ARG A O 1
ATOM 2963 N N . ASN A 1 402 ? -24.564 -15.878 3.375 1.00 29.67 402 ASN A N 1
ATOM 2964 C CA . ASN A 1 402 ? -25.105 -14.593 3.794 1.00 29.67 402 ASN A CA 1
ATOM 2965 C C . ASN A 1 402 ? -25.943 -14.758 5.065 1.00 29.67 402 ASN A C 1
ATOM 2967 O O . ASN A 1 402 ? -26.921 -15.509 5.070 1.00 29.67 402 ASN A O 1
ATOM 2971 N N . VAL A 1 403 ? -25.594 -14.014 6.110 1.00 26.23 403 VAL A N 1
ATOM 2972 C CA . VAL A 1 403 ? -26.511 -13.703 7.204 1.00 26.23 403 VAL A CA 1
ATOM 2973 C C . VAL A 1 403 ? -26.366 -12.212 7.466 1.00 26.23 403 VAL A C 1
ATOM 2975 O O . VAL A 1 403 ? -25.368 -11.771 8.027 1.00 26.23 403 VAL A O 1
ATOM 2978 N N . GLY A 1 404 ? -27.342 -11.443 6.983 1.00 23.62 404 GLY A N 1
ATOM 2979 C CA . GLY A 1 404 ? -27.518 -10.050 7.368 1.00 23.62 404 GLY A CA 1
ATOM 2980 C C . GLY A 1 404 ? -27.901 -9.975 8.842 1.00 23.62 404 GLY A C 1
ATOM 2981 O O . GLY A 1 404 ? -28.704 -10.779 9.319 1.00 23.62 404 GLY A O 1
ATOM 2982 N N . TRP A 1 405 ? -27.322 -9.018 9.559 1.00 23.88 405 TRP A N 1
ATOM 2983 C CA . TRP A 1 405 ? -27.637 -8.777 10.961 1.00 23.88 405 TRP A CA 1
ATOM 2984 C C . TRP A 1 405 ? -28.267 -7.398 11.112 1.00 23.88 405 TRP A C 1
ATOM 2986 O O . TRP A 1 405 ? -27.601 -6.370 11.096 1.00 23.88 405 TRP A O 1
ATOM 2996 N N . THR A 1 406 ? -29.587 -7.400 11.272 1.00 22.92 406 THR A N 1
ATOM 2997 C CA . THR A 1 406 ? -30.355 -6.280 11.814 1.00 22.92 406 THR A CA 1
ATOM 2998 C C . THR A 1 406 ? -30.201 -6.254 13.336 1.00 22.92 406 THR A C 1
ATOM 3000 O O . THR A 1 406 ? -30.498 -7.248 14.001 1.00 22.92 406 THR A O 1
ATOM 3003 N N . TRP A 1 407 ? -29.780 -5.120 13.895 1.00 25.47 407 TRP A N 1
ATOM 3004 C CA . TRP A 1 407 ? -29.715 -4.877 15.341 1.00 25.47 407 TRP A CA 1
ATOM 3005 C C . TRP A 1 407 ? -31.112 -4.745 15.979 1.00 25.47 407 TRP A C 1
ATOM 3007 O O . TRP A 1 407 ? -31.938 -3.983 15.472 1.00 25.47 407 TRP A O 1
ATOM 3017 N N . PRO A 1 408 ? -31.375 -5.358 17.151 1.00 26.16 408 PRO A N 1
ATOM 3018 C CA . PRO A 1 408 ? -32.435 -4.921 18.050 1.00 26.16 408 PRO A CA 1
ATOM 3019 C C . PRO A 1 408 ? -31.888 -4.085 19.219 1.00 26.16 408 PRO A C 1
ATOM 3021 O O . PRO A 1 408 ? -30.861 -4.382 19.823 1.00 26.16 408 PRO A O 1
ATOM 3024 N N . ARG A 1 409 ? -32.650 -3.036 19.542 1.00 26.12 409 ARG A N 1
ATOM 3025 C CA . ARG A 1 409 ? -32.426 -2.032 20.591 1.00 26.12 409 ARG A CA 1
ATOM 3026 C C . ARG A 1 409 ? -32.287 -2.611 22.014 1.00 26.12 409 ARG A C 1
ATOM 3028 O O . ARG A 1 409 ? -33.016 -3.510 22.417 1.00 26.12 409 ARG A O 1
ATOM 3035 N N . ASN A 1 410 ? -31.414 -1.943 22.769 1.00 27.44 410 ASN A N 1
ATOM 3036 C CA . ASN A 1 410 ? -31.224 -1.857 24.228 1.00 27.44 410 ASN A CA 1
ATOM 3037 C C . ASN A 1 410 ? -32.455 -2.181 25.119 1.00 27.44 410 ASN A C 1
ATOM 3039 O O . ASN A 1 410 ? -33.566 -1.729 24.819 1.00 27.44 410 ASN A O 1
ATOM 3043 N N . PRO A 1 411 ? -32.243 -2.771 26.318 1.00 31.83 411 PRO A N 1
ATOM 3044 C CA . PRO A 1 411 ? -32.718 -2.066 27.515 1.00 31.83 411 PRO A CA 1
ATOM 3045 C C . PRO A 1 411 ? -31.796 -2.134 28.759 1.00 31.83 411 PRO A C 1
ATOM 3047 O O . PRO A 1 411 ? -31.521 -3.188 29.316 1.00 31.83 411 PRO A O 1
ATOM 3050 N N . LYS A 1 412 ? -31.456 -0.937 29.260 1.00 27.22 412 LYS A N 1
ATOM 3051 C CA . LYS A 1 412 ? -31.462 -0.446 30.661 1.00 27.22 412 LYS A CA 1
ATOM 3052 C C . LYS A 1 412 ? -31.000 -1.374 31.816 1.00 27.22 412 LYS A C 1
ATOM 3054 O O . LYS A 1 412 ? -31.756 -2.195 32.313 1.00 27.22 412 LYS A O 1
ATOM 3059 N N . ARG A 1 413 ? -29.864 -0.970 32.408 1.00 26.44 413 ARG A N 1
ATOM 3060 C CA . ARG A 1 413 ? -29.620 -0.609 33.833 1.00 26.44 413 ARG A CA 1
ATOM 3061 C C . ARG A 1 413 ? -30.170 -1.539 34.938 1.00 26.44 413 ARG A C 1
ATOM 3063 O O . ARG A 1 413 ? -31.339 -1.444 35.300 1.00 26.44 413 ARG A O 1
ATOM 3070 N N . ALA A 1 414 ? -29.261 -2.208 35.655 1.00 25.34 414 ALA A N 1
ATOM 3071 C CA . ALA A 1 414 ? -29.444 -2.583 37.061 1.00 25.34 414 ALA A CA 1
ATOM 3072 C C . ALA A 1 414 ? -28.132 -2.420 37.854 1.00 25.34 414 ALA A C 1
ATOM 3074 O O . ALA A 1 414 ? -27.045 -2.665 37.345 1.00 25.34 414 ALA A O 1
ATOM 3075 N N . LYS A 1 415 ? -28.274 -1.911 39.081 1.00 25.41 415 LYS A N 1
ATOM 3076 C CA . LYS A 1 415 ? -27.235 -1.575 40.063 1.00 25.41 415 LYS A CA 1
ATOM 3077 C C . LYS A 1 415 ? -26.753 -2.815 40.826 1.00 25.41 415 LYS A C 1
ATOM 3079 O O . LYS A 1 415 ? -27.592 -3.631 41.185 1.00 25.41 415 LYS A O 1
ATOM 3084 N N . GLY A 1 416 ? -25.511 -2.744 41.310 1.00 23.42 416 GLY A N 1
ATOM 3085 C CA . GLY A 1 416 ? -25.181 -3.071 42.702 1.00 23.42 416 GLY A CA 1
ATOM 3086 C C . GLY A 1 416 ? -24.277 -4.283 42.921 1.00 23.42 416 GLY A C 1
ATOM 3087 O O . GLY A 1 416 ? -24.493 -5.317 42.310 1.00 23.42 416 GLY A O 1
ATOM 3088 N N . GLU A 1 417 ? -23.370 -4.108 43.895 1.00 25.97 417 GLU A N 1
ATOM 3089 C CA . GLU A 1 417 ? -22.526 -5.111 44.583 1.00 25.97 417 GLU A CA 1
ATOM 3090 C C . GLU A 1 417 ? -21.249 -5.539 43.850 1.00 25.97 417 GLU A C 1
ATOM 3092 O O . GLU A 1 417 ? -21.255 -5.712 42.641 1.00 25.97 417 GLU A O 1
ATOM 3097 N N . LYS A 1 418 ? -20.110 -5.807 44.492 1.00 25.11 418 LYS A N 1
ATOM 3098 C CA . LYS A 1 418 ? -19.394 -5.365 45.709 1.00 25.11 418 LYS A CA 1
ATOM 3099 C C . LYS A 1 418 ? -17.999 -6.018 45.553 1.00 25.11 418 LYS A C 1
ATOM 3101 O O . LYS A 1 418 ? -17.907 -7.062 44.912 1.00 25.11 418 LYS A O 1
ATOM 3106 N N . GLU A 1 419 ? -16.946 -5.409 46.096 1.00 27.66 419 GLU A N 1
ATOM 3107 C CA . GLU A 1 419 ? -15.581 -5.971 46.119 1.00 27.66 419 GLU A CA 1
ATOM 3108 C C . GLU A 1 419 ? -15.549 -7.418 46.624 1.00 27.66 419 GLU A C 1
ATOM 3110 O O . GLU A 1 419 ? -16.256 -7.747 47.576 1.00 27.66 419 GLU A O 1
ATOM 3115 N N . ASN A 1 420 ? -14.665 -8.225 46.033 1.00 24.69 420 ASN A N 1
ATOM 3116 C CA . ASN A 1 420 ? -13.859 -9.199 46.760 1.00 24.69 420 ASN A CA 1
ATOM 3117 C C . ASN A 1 420 ? -12.524 -9.391 46.032 1.00 24.69 420 ASN A C 1
ATOM 3119 O O . ASN A 1 420 ? -12.486 -9.744 44.852 1.00 24.69 420 ASN A O 1
ATOM 3123 N N . ASP A 1 421 ? -11.454 -9.151 46.782 1.00 26.23 421 ASP A N 1
ATOM 3124 C CA . ASP A 1 421 ? -10.093 -9.565 46.487 1.00 26.23 421 ASP A CA 1
ATOM 3125 C C . ASP A 1 421 ? -10.013 -11.097 46.493 1.00 26.23 421 ASP A C 1
ATOM 3127 O O . ASP A 1 421 ? -10.275 -11.725 47.519 1.00 26.23 421 ASP A O 1
ATOM 3131 N N . GLU A 1 422 ? -9.606 -11.703 45.378 1.00 28.38 422 GLU A N 1
ATOM 3132 C CA . GLU A 1 422 ? -9.053 -13.058 45.384 1.00 28.38 422 GLU A CA 1
ATOM 3133 C C . GLU A 1 422 ? -7.768 -13.107 44.551 1.00 28.38 422 GLU A C 1
ATOM 3135 O O . GLU A 1 422 ? -7.749 -13.154 43.322 1.00 28.38 422 GLU A O 1
ATOM 3140 N N . GLU A 1 423 ? -6.667 -13.093 45.294 1.00 24.84 423 GLU A N 1
ATOM 3141 C CA . GLU A 1 423 ? -5.351 -13.580 44.920 1.00 24.84 423 GLU A CA 1
ATOM 3142 C C . GLU A 1 423 ? -5.462 -15.056 44.489 1.00 24.84 423 GLU A C 1
ATOM 3144 O O . GLU A 1 423 ? -5.741 -15.929 45.310 1.00 24.84 423 GLU A O 1
ATOM 3149 N N . PHE A 1 424 ? -5.244 -15.358 43.203 1.00 24.20 424 PHE A N 1
ATOM 3150 C CA . PHE A 1 424 ? -5.134 -16.740 42.729 1.00 24.20 424 PHE A CA 1
ATOM 3151 C C . PHE A 1 424 ? -3.810 -16.986 42.008 1.00 24.20 424 PHE A C 1
ATOM 3153 O O . PHE A 1 424 ? -3.507 -16.444 40.945 1.00 24.20 424 PHE A O 1
ATOM 3160 N N . SER A 1 425 ? -3.014 -17.843 42.642 1.00 24.44 425 SER A N 1
ATOM 3161 C CA . SER A 1 425 ? -1.691 -18.289 42.236 1.00 24.44 425 SER A CA 1
ATOM 3162 C C . SER A 1 425 ? -1.714 -19.020 40.888 1.00 24.44 425 SER A C 1
ATOM 3164 O O . SER A 1 425 ? -2.378 -20.047 40.729 1.00 24.44 425 SER A O 1
ATOM 3166 N N . ALA A 1 426 ? -0.916 -18.548 39.929 1.00 25.03 426 ALA A N 1
ATOM 3167 C CA . ALA A 1 426 ? -0.667 -19.270 38.688 1.00 25.03 426 ALA A CA 1
ATOM 3168 C C . ALA A 1 426 ? 0.303 -20.437 38.936 1.00 25.03 426 ALA A C 1
ATOM 3170 O O . ALA A 1 426 ? 1.474 -20.271 39.279 1.00 25.03 426 ALA A O 1
ATOM 3171 N N . LYS A 1 427 ? -0.216 -21.649 38.753 1.00 23.17 427 LYS A N 1
ATOM 3172 C CA . LYS A 1 427 ? 0.519 -22.911 38.781 1.00 23.17 427 LYS A CA 1
ATOM 3173 C C . LYS A 1 427 ? 1.396 -22.999 37.527 1.00 23.17 427 LYS A C 1
ATOM 3175 O O . LYS A 1 427 ? 0.889 -23.119 36.416 1.00 23.17 427 LYS A O 1
ATOM 3180 N N . VAL A 1 428 ? 2.712 -22.941 37.716 1.00 23.45 428 VAL A N 1
ATOM 3181 C CA . VAL A 1 428 ? 3.727 -23.133 36.671 1.00 23.45 428 VAL A CA 1
ATOM 3182 C C . VAL A 1 428 ? 3.589 -24.537 36.074 1.00 23.45 428 VAL A C 1
ATOM 3184 O O . VAL A 1 428 ? 3.789 -25.533 36.770 1.00 23.45 428 VAL A O 1
ATOM 3187 N N . ILE A 1 429 ? 3.273 -24.629 34.781 1.00 23.80 429 ILE A N 1
ATOM 3188 C CA . ILE A 1 429 ? 3.417 -25.864 34.002 1.00 23.80 429 ILE A CA 1
ATOM 3189 C C . ILE A 1 429 ? 4.747 -25.768 33.251 1.00 23.80 429 ILE A C 1
ATOM 3191 O O . ILE A 1 429 ? 4.878 -25.033 32.276 1.00 23.80 429 ILE A O 1
ATOM 3195 N N . PHE A 1 430 ? 5.749 -26.506 33.730 1.00 22.78 430 PHE A N 1
ATOM 3196 C CA . PHE A 1 430 ? 7.017 -26.702 33.032 1.00 22.78 430 PHE A CA 1
ATOM 3197 C C . PHE A 1 430 ? 6.794 -27.565 31.781 1.00 22.78 430 PHE A C 1
ATOM 3199 O O . PHE A 1 430 ? 6.616 -28.777 31.876 1.00 22.78 430 PHE A O 1
ATOM 3206 N N . GLY A 1 431 ? 6.853 -26.950 30.600 1.00 24.08 431 GLY A N 1
ATOM 3207 C CA . GLY A 1 431 ? 7.065 -27.647 29.332 1.00 24.08 431 GLY A CA 1
ATOM 3208 C C . GLY A 1 431 ? 8.560 -27.788 29.057 1.00 24.08 431 GLY A C 1
ATOM 3209 O O . GLY A 1 431 ? 9.129 -27.004 28.305 1.00 24.08 431 GLY A O 1
ATOM 3210 N N . ALA A 1 432 ? 9.217 -28.759 29.693 1.00 24.88 432 ALA A N 1
ATOM 3211 C CA . ALA A 1 432 ? 10.600 -29.107 29.384 1.00 24.88 432 ALA A CA 1
ATOM 3212 C C . ALA A 1 432 ? 10.664 -29.837 28.029 1.00 24.88 432 ALA A C 1
ATOM 3214 O O . ALA A 1 432 ? 10.225 -30.980 27.921 1.00 24.88 432 ALA A O 1
ATOM 3215 N N . SER A 1 433 ? 11.239 -29.205 27.001 1.00 24.28 433 SER A N 1
ATOM 3216 C CA . SER A 1 433 ? 11.684 -29.919 25.799 1.00 24.28 433 SER A CA 1
ATOM 3217 C C . SER A 1 433 ? 13.100 -30.439 26.042 1.00 24.28 433 SER A C 1
ATOM 3219 O O . SER A 1 433 ? 14.074 -29.686 26.031 1.00 24.28 433 SER A O 1
ATOM 3221 N N . MET A 1 434 ? 13.196 -31.734 26.352 1.00 25.92 434 MET A N 1
ATOM 3222 C CA . MET A 1 434 ? 14.459 -32.451 26.506 1.00 25.92 434 MET A CA 1
ATOM 3223 C C . MET A 1 434 ? 15.161 -32.626 25.157 1.00 25.92 434 MET A C 1
ATOM 3225 O O . MET A 1 434 ? 14.631 -33.236 24.229 1.00 25.92 434 MET A O 1
ATOM 3229 N N . ALA A 1 435 ? 16.425 -32.210 25.118 1.00 28.00 435 ALA A N 1
ATOM 3230 C CA . ALA A 1 435 ? 17.421 -32.726 24.195 1.00 28.00 435 ALA A CA 1
ATOM 3231 C C . ALA A 1 435 ? 17.639 -34.231 24.450 1.00 28.00 435 ALA A C 1
ATOM 3233 O O . ALA A 1 435 ? 18.138 -34.630 25.501 1.00 28.00 435 ALA A O 1
ATOM 3234 N N . SER A 1 436 ? 17.296 -35.078 23.478 1.00 26.44 436 SER A N 1
ATOM 3235 C CA . SER A 1 436 ? 17.644 -36.502 23.501 1.00 26.44 436 SER A CA 1
ATOM 3236 C C . SER A 1 436 ? 18.976 -36.725 22.784 1.00 26.44 436 SER A C 1
ATOM 3238 O O . SER A 1 436 ? 19.020 -37.029 21.593 1.00 26.44 436 SER A O 1
ATOM 3240 N N . SER A 1 437 ? 20.066 -36.630 23.544 1.00 26.39 437 SER A N 1
ATOM 3241 C CA . SER A 1 437 ? 21.340 -37.269 23.214 1.00 26.39 437 SER A CA 1
ATOM 3242 C C . SER A 1 437 ? 21.244 -38.754 23.575 1.00 26.39 437 SER A C 1
ATOM 3244 O O . SER A 1 437 ? 21.169 -39.106 24.752 1.00 26.39 437 SER A O 1
ATOM 3246 N N . ARG A 1 438 ? 21.219 -39.643 22.576 1.00 27.42 438 ARG A N 1
ATOM 3247 C CA . ARG A 1 438 ? 21.391 -41.087 22.788 1.00 27.42 438 ARG A CA 1
ATOM 3248 C C . ARG A 1 438 ? 22.828 -41.475 22.458 1.00 27.42 438 ARG A C 1
ATOM 3250 O O . ARG A 1 438 ? 23.183 -41.642 21.297 1.00 27.42 438 ARG A O 1
ATOM 3257 N N . ARG A 1 439 ? 23.633 -41.672 23.504 1.00 25.22 439 ARG A N 1
ATOM 3258 C CA . ARG A 1 439 ? 24.759 -42.614 23.486 1.00 25.22 439 ARG A CA 1
ATOM 3259 C C . ARG A 1 439 ? 24.230 -43.982 23.901 1.00 25.22 439 ARG A C 1
ATOM 3261 O O . ARG A 1 439 ? 23.583 -44.080 24.938 1.00 25.22 439 ARG A O 1
ATOM 3268 N N . ASN A 1 440 ? 24.573 -45.025 23.152 1.00 27.12 440 ASN A N 1
ATOM 3269 C CA . ASN A 1 440 ? 24.782 -46.341 23.743 1.00 27.12 440 ASN A CA 1
ATOM 3270 C C . ASN A 1 440 ? 25.863 -47.101 22.955 1.00 27.12 440 ASN A C 1
ATOM 3272 O O . ASN A 1 440 ? 25.724 -47.298 21.753 1.00 27.12 440 ASN A O 1
ATOM 3276 N N . THR A 1 441 ? 26.957 -47.411 23.662 1.00 29.25 441 THR A N 1
ATOM 3277 C CA . THR A 1 441 ? 27.776 -48.648 23.648 1.00 29.25 441 THR A CA 1
ATOM 3278 C C . THR A 1 441 ? 27.728 -49.509 22.368 1.00 29.25 441 THR A C 1
ATOM 3280 O O . THR A 1 441 ? 26.664 -49.995 22.011 1.00 29.25 441 THR A O 1
ATOM 3283 N N . GLY A 1 442 ? 28.797 -49.833 21.635 1.00 24.97 442 GLY A N 1
ATOM 3284 C CA . GLY A 1 442 ? 30.193 -50.058 22.006 1.00 24.97 442 GLY A CA 1
ATOM 3285 C C . GLY A 1 442 ? 30.548 -51.544 21.840 1.00 24.97 442 GLY A C 1
ATOM 3286 O O . GLY A 1 442 ? 30.380 -52.266 22.806 1.00 24.97 442 GLY A O 1
ATOM 3287 N N . VAL A 1 443 ? 31.015 -51.961 20.650 1.00 28.47 443 VAL A N 1
ATOM 3288 C CA . VAL A 1 443 ? 31.857 -53.141 20.282 1.00 28.47 443 VAL A CA 1
ATOM 3289 C C . VAL A 1 443 ? 32.228 -52.907 18.799 1.00 28.47 443 VAL A C 1
ATOM 3291 O O . VAL A 1 443 ? 31.337 -52.555 18.040 1.00 28.47 443 VAL A O 1
ATOM 3294 N N . GLY A 1 444 ? 33.427 -53.031 18.231 1.00 25.53 444 GLY A N 1
ATOM 3295 C CA . GLY A 1 444 ? 34.779 -53.384 18.641 1.00 25.53 444 GLY A CA 1
ATOM 3296 C C . GLY A 1 444 ? 35.626 -53.470 17.349 1.00 25.53 444 GLY A C 1
ATOM 3297 O O . GLY A 1 444 ? 35.155 -54.012 16.360 1.00 25.53 444 GLY A O 1
ATOM 3298 N N . VAL A 1 445 ? 36.833 -52.893 17.379 1.00 27.92 445 VAL A N 1
ATOM 3299 C CA . VAL A 1 445 ? 38.061 -53.246 16.624 1.00 27.92 445 VAL A CA 1
ATOM 3300 C C . VAL A 1 445 ? 37.968 -53.526 15.106 1.00 27.92 445 VAL A C 1
ATOM 3302 O O . VAL A 1 445 ? 37.602 -54.621 14.701 1.00 27.92 445 VAL A O 1
ATOM 3305 N N . HIS A 1 446 ? 38.499 -52.613 14.280 1.00 25.38 446 HIS A N 1
ATOM 3306 C CA . HIS A 1 446 ? 39.696 -52.884 13.459 1.00 25.38 446 HIS A CA 1
ATOM 3307 C C . HIS A 1 446 ? 40.239 -51.605 12.803 1.00 25.38 446 HIS A C 1
ATOM 3309 O O . HIS A 1 446 ? 39.507 -50.838 12.184 1.00 25.38 446 HIS A O 1
ATOM 3315 N N . SER A 1 447 ? 41.543 -51.397 12.970 1.00 27.42 447 SER A N 1
ATOM 3316 C CA . SER A 1 447 ? 42.352 -50.345 12.360 1.00 27.42 447 SER A CA 1
ATOM 3317 C C . SER A 1 447 ? 42.652 -50.651 10.892 1.00 27.42 447 SER A C 1
ATOM 3319 O O . SER A 1 447 ? 43.021 -51.784 10.588 1.00 27.42 447 SER A O 1
ATOM 3321 N N . SER A 1 448 ? 42.623 -49.629 10.037 1.00 27.77 448 SER A N 1
ATOM 3322 C CA . SER A 1 448 ? 43.635 -49.419 8.992 1.00 27.77 448 SER A CA 1
ATOM 3323 C C . SER A 1 448 ? 43.469 -48.029 8.380 1.00 27.77 448 SER A C 1
ATOM 3325 O O . SER A 1 448 ? 42.432 -47.714 7.797 1.00 27.77 448 SER A O 1
ATOM 3327 N N . GLU A 1 449 ? 44.513 -47.224 8.549 1.00 29.70 449 GLU A N 1
ATOM 3328 C CA . GLU A 1 449 ? 44.876 -46.084 7.710 1.00 29.70 449 GLU A CA 1
ATOM 3329 C C . GLU A 1 449 ? 44.846 -46.475 6.225 1.00 29.70 449 GLU A C 1
ATOM 3331 O O . GLU A 1 449 ? 45.163 -47.618 5.906 1.00 29.70 449 GLU A O 1
ATOM 3336 N N . ILE A 1 450 ? 44.519 -45.529 5.341 1.00 30.19 450 ILE A N 1
ATOM 3337 C CA . ILE A 1 450 ? 45.187 -45.335 4.045 1.00 30.19 450 ILE A CA 1
ATOM 3338 C C . ILE A 1 450 ? 44.989 -43.869 3.634 1.00 30.19 450 ILE A C 1
ATOM 3340 O O . ILE A 1 450 ? 43.903 -43.301 3.754 1.00 30.19 450 ILE A O 1
ATOM 3344 N N . GLU A 1 451 ? 46.115 -43.293 3.233 1.00 28.19 451 GLU A N 1
ATOM 3345 C CA . GLU A 1 451 ? 46.364 -41.943 2.752 1.00 28.19 451 GLU A CA 1
ATOM 3346 C C . GLU A 1 451 ? 45.715 -41.633 1.391 1.00 28.19 451 GLU A C 1
ATOM 3348 O O . GLU A 1 451 ? 45.153 -42.496 0.722 1.00 28.19 451 GLU A O 1
ATOM 3353 N N . ALA A 1 452 ? 45.841 -40.349 1.053 1.00 31.11 452 ALA A N 1
ATOM 3354 C CA . ALA A 1 452 ? 45.739 -39.672 -0.235 1.00 31.11 452 ALA A CA 1
ATOM 3355 C C . ALA A 1 452 ? 45.734 -40.510 -1.529 1.00 31.11 452 ALA A C 1
ATOM 3357 O O . ALA A 1 452 ? 46.549 -41.410 -1.712 1.00 31.11 452 ALA A O 1
ATOM 3358 N N . ASP A 1 453 ? 44.907 -40.047 -2.471 1.00 37.47 453 ASP A N 1
ATOM 3359 C CA . ASP A 1 453 ? 45.370 -39.488 -3.752 1.00 37.47 453 ASP A CA 1
ATOM 3360 C C . ASP A 1 453 ? 44.466 -38.313 -4.169 1.00 37.47 453 ASP A C 1
ATOM 3362 O O . ASP A 1 453 ? 43.233 -38.405 -3.940 1.00 37.47 453 ASP A O 1
#

Secondary structure (DSSP, 8-state):
-----------HHHHHHHHHHHHHHHHHHHHHH-TTEEEEGGGTEEEE-TTS----SEEEEEEESSGGGHHHHHHTBSTTSBSEEEE-SSTT----HHHHHHHHHHHHTT-SEEEEEE-TT--HHHHHHHHHHHHHHHHHH--EEEEEPPPPPSSS-THHHHHHHHHHHHHHHHTT--HHHHHHHHHHHHHTEEEEEEE-S-GGGGG--SSS-HHHHHHHHHHHHHHHHHHHHHH--SS-SS-TTSPPTT-SS--EEEEEEE-TT--HHHHHHHHHHHHHHHHHTT---SEEEEEE---S--S-EEEEEEEEHHHHHHHHHHHHHHHHHHHHTTS------HHHHHHHHHHHHHHTTPPPHHHHHHS----SSPPSS-B-TT------S----------------PPPP--------------------------------------------

Sequence (453 aa):
MISTSKKPVSDDLNNIQSYKSLLLSSLRSSTFLNPTLNLHSPSSTLYVSPSLTSLATCAVIGVSCSTSSVGSYAGFTGLGMLRASTFGQSDSGNIDADQVERAIKLGCAGREECLVIVDGGCTDEDLLRIAIGMERVRDELGLRIDWVLPCRILEGPAAAAANLLCKIIGAAAERGLPLSILAPLGKVVSNSLDVITHFGPPISDVANPTEDNSSLATTSSISTLVSSLLSSLLTSQSRNPIPFLQNVDGVEEKETALVITHFGGISSLEVGSIVDHVVRQLSEHDIHPSRLYSIPSSASESRGGFSIALLNISHAHYLFRAALLQASQSQSSSALPTGHGEDDDEYAFEEWLESLHVPDILTLLDDPTGTQCWSSNGTSPYSTSHSNPSANSGSASSAIRNVGWTWPRNPKRAKGEKENDEEFSAKVIFGASMASSRRNTGVGVHSSEIEAD

Radius of gyration: 27.25 Å; chains: 1; bounding box: 94×74×74 Å

pLDDT: mean 70.39, std 24.65, range [22.78, 97.69]

InterPro domains:
  IPR004006 DhaK domain [PS51481] (18-374)
  IPR050861 Dihydroxyacetone Kinase (DAK) [PTHR28629] (73-393)